Protein AF-A0A6P7GRC8-F1 (afdb_monomer_lite)

Secondary structure (DSSP, 8-state):
-HHHHHHHHHHHHHHHHHHHHHHHHHHHHHHHHHHHHHHHHHHHHHHHHHHHHHHHHHHHHHHHHHHHHHHHHHHHHHHHHHHHHHHHHHHHHHHHHHHHHHHHHHHHHHHHHHHHHHHHHHHHHHHHHHHHHHHHHHHHHHHHHHHHHHHHHHHHHHHHHHHHHHHHHHHHHHHHHHHHHHHHHHHHHHHHHHHHHHHHHHHHHHHHHHHHHHHHHHHHHHHHHHHHHHHHHHHHHHHHHHHHHHHHHH--S-----------------------------------------------------------------------------------------------------------------------HHHHHHHHHHHHHHHHTTS-------TT----TT--SS---S-HHHHHHHHHHHHHHHHHHHHHHHHHHHHHHHHHHHHHHHHHHHH-TTS-HHHHHHHHHHHHHHHHHHHHHHHHHHHHHHHHHHHHHHHHHHHHHHHHHHHHTTS----------------------------PPPP-

Foldseek 3Di:
DVVVVVVVVVVVVVVVVVVVVVVVVVVVVVVVVVVVVVVVVVVVVVVVVVVVVVVVVVVVVVVVVVVVVVVVVVVVVVVVVVVVVVVVVVVVVVVVVVVVVVVVVVVVVVVVVVVVVVVVVVVVVVVVVVVVVVVVVVVVVVVVVVVVVVVVVVVVVVVVVVVVVVVVVVVVVVVVVVVVVVVVVVVVVVVVVVVVVVVVVVVVVVVVVVVVVVVVVVVVVVVVVVVVVVVVVVVVVVVVVVVVVVVVVVPPDDDDDDDDYDDDDDDDDDDDDDDDDDDDDDDDDDDDDDDDDDDDDDDDDDDDDDDDDDDDDDDDDDDDDDDDDYDDDDDDDDDDDDDDDDDDDDDDDDDDDDDDDDDDDDDDDDPDDDDDPVRVVVVVVVVVVVVVVVDPPPPDPPPDPVDDPPPPDDPDLDDVVLVVLVVVLVVLVVVLVVLVVVLVVLVVVLVVLVVVLVVCVVDDPPDDPVVSVVSVVVSVVSVVVSVVSVVVSVVSVVVSVVSVVVSVVVVVVSVVCVVVVPPDDDDDDDDDDDDDDDDDDDDDDDDDDDDDDDDD

Structure (mmCIF, N/CA/C/O backbone):
data_AF-A0A6P7GRC8-F1
#
_entry.id   AF-A0A6P7GRC8-F1
#
loop_
_atom_site.group_PDB
_atom_site.id
_atom_site.type_symbol
_atom_site.label_atom_id
_atom_site.label_alt_id
_atom_site.label_comp_id
_atom_site.label_asym_id
_atom_site.label_entity_id
_atom_site.label_seq_id
_atom_site.pdbx_PDB_ins_code
_atom_site.Cartn_x
_atom_site.Cartn_y
_atom_site.Cartn_z
_atom_site.occupancy
_atom_site.B_iso_or_equiv
_atom_site.auth_seq_id
_atom_site.auth_comp_id
_atom_site.auth_asym_id
_atom_site.auth_atom_id
_atom_site.pdbx_PDB_model_num
ATOM 1 N N . SER A 1 1 ? -66.836 -40.315 161.636 1.00 48.41 1 SER A N 1
ATOM 2 C CA . SER A 1 1 ? -66.917 -40.503 160.172 1.00 48.41 1 SER A CA 1
ATOM 3 C C . SER A 1 1 ? -67.029 -39.208 159.369 1.00 48.41 1 SER A C 1
ATOM 5 O O . SER A 1 1 ? -66.386 -39.112 158.330 1.00 48.41 1 SER A O 1
ATOM 7 N N . GLU A 1 2 ? -67.813 -38.206 159.789 1.00 52.62 2 GLU A N 1
ATOM 8 C CA . GLU A 1 2 ? -68.312 -37.154 158.873 1.00 52.62 2 GLU A CA 1
ATOM 9 C C . GLU A 1 2 ? -67.260 -36.292 158.153 1.00 52.62 2 GLU A C 1
ATOM 11 O O . GLU A 1 2 ? -67.477 -35.935 156.996 1.00 52.62 2 GLU A O 1
ATOM 16 N N . LYS A 1 3 ? -66.087 -36.029 158.755 1.00 53.03 3 LYS A N 1
ATOM 17 C CA . LYS A 1 3 ? -65.001 -35.243 158.117 1.00 53.03 3 LYS A CA 1
ATOM 18 C C . LYS A 1 3 ? -64.446 -35.843 156.808 1.00 53.03 3 LYS A C 1
ATOM 20 O O . LYS A 1 3 ? -63.654 -35.185 156.133 1.00 53.03 3 LYS A O 1
ATOM 25 N N . ILE A 1 4 ? -64.846 -37.063 156.439 1.00 53.88 4 ILE A N 1
ATOM 26 C CA . ILE A 1 4 ? -64.531 -37.696 155.148 1.00 53.88 4 ILE A CA 1
ATOM 27 C C . ILE A 1 4 ? -65.629 -37.405 154.106 1.00 53.88 4 ILE A C 1
ATOM 29 O O . ILE A 1 4 ? -65.315 -37.040 152.973 1.00 53.88 4 ILE A O 1
ATOM 33 N N . ALA A 1 5 ? -66.908 -37.484 154.488 1.00 56.84 5 ALA A N 1
ATOM 34 C CA . ALA A 1 5 ? -68.042 -37.281 153.582 1.00 56.84 5 ALA A CA 1
ATOM 35 C C . ALA A 1 5 ? -68.128 -35.834 153.060 1.00 56.84 5 ALA A C 1
ATOM 37 O O . ALA A 1 5 ? -68.304 -35.608 151.863 1.00 56.84 5 ALA A O 1
ATOM 38 N N . GLU A 1 6 ? -67.919 -34.841 153.929 1.00 56.91 6 GLU A N 1
ATOM 39 C CA . GLU A 1 6 ? -67.960 -33.429 153.520 1.00 56.91 6 GLU A CA 1
ATOM 40 C C . GLU A 1 6 ? -66.799 -33.060 152.572 1.00 56.91 6 GLU A C 1
ATOM 42 O O . GLU A 1 6 ? -66.965 -32.261 151.648 1.00 56.91 6 GLU A O 1
ATOM 47 N N . LYS A 1 7 ? -65.630 -33.699 152.746 1.00 58.34 7 LYS A N 1
ATOM 48 C CA . LYS A 1 7 ? -64.509 -33.604 151.797 1.00 58.34 7 LYS A CA 1
ATOM 49 C C . LYS A 1 7 ? -64.851 -34.231 150.447 1.00 58.34 7 LYS A C 1
ATOM 51 O O . LYS A 1 7 ? -64.492 -33.654 149.427 1.00 58.34 7 LYS A O 1
ATOM 56 N N . SER A 1 8 ? -65.545 -35.371 150.434 1.00 58.16 8 SER A N 1
ATOM 57 C CA . SER A 1 8 ? -65.979 -36.033 149.198 1.00 58.16 8 SER A CA 1
ATOM 58 C C . SER A 1 8 ? -66.924 -35.137 148.389 1.00 58.16 8 SER A C 1
ATOM 60 O O . SER A 1 8 ? -66.623 -34.848 147.234 1.00 58.16 8 SER A O 1
ATOM 62 N N . LYS A 1 9 ? -67.961 -34.559 149.011 1.00 62.25 9 LYS A N 1
ATOM 63 C CA . LYS A 1 9 ? -68.900 -33.652 148.321 1.00 62.25 9 LYS A CA 1
ATOM 64 C C . LYS A 1 9 ? -68.226 -32.375 147.788 1.00 62.25 9 LYS A C 1
ATOM 66 O O . LYS A 1 9 ? -68.511 -31.934 146.678 1.00 62.25 9 LYS A O 1
ATOM 71 N N . LYS A 1 10 ? -67.272 -31.804 148.539 1.00 64.94 10 LYS A N 1
ATOM 72 C CA . LYS A 1 10 ? -66.464 -30.646 148.096 1.00 64.94 10 LYS A CA 1
ATOM 73 C C . LYS A 1 10 ? -65.427 -30.991 147.016 1.00 64.94 10 LYS A C 1
ATOM 75 O O . LYS A 1 10 ? -65.000 -30.095 146.289 1.00 64.94 10 LYS A O 1
ATOM 80 N N . LEU A 1 11 ? -65.018 -32.255 146.888 1.00 62.19 11 LEU A N 1
ATOM 81 C CA . LEU A 1 11 ? -64.227 -32.742 145.751 1.00 62.19 11 LEU A CA 1
ATOM 82 C C . LEU A 1 11 ? -65.107 -32.954 144.516 1.00 62.19 11 LEU A C 1
ATOM 84 O O . LEU A 1 11 ? -64.710 -32.554 143.429 1.00 62.19 11 LEU A O 1
ATOM 88 N N . GLU A 1 12 ? -66.302 -33.513 144.691 1.00 67.81 12 GLU A N 1
ATOM 89 C CA . GLU A 1 12 ? -67.274 -33.790 143.630 1.00 67.81 12 GLU A CA 1
ATOM 90 C C . GLU A 1 12 ? -67.777 -32.507 142.950 1.00 67.81 12 GLU A C 1
ATOM 92 O O . GLU A 1 12 ? -67.692 -32.385 141.731 1.00 67.81 12 GLU A O 1
ATOM 97 N N . GLU A 1 13 ? -68.169 -31.481 143.713 1.00 72.12 13 GLU A N 1
ATOM 98 C CA . GLU A 1 13 ? -68.559 -30.175 143.152 1.00 72.12 13 GLU A CA 1
ATOM 99 C C . GLU A 1 13 ? -67.389 -29.489 142.412 1.00 72.12 13 GLU A C 1
ATOM 101 O O . GLU A 1 13 ? -67.568 -28.836 141.380 1.00 72.12 13 GLU A O 1
ATOM 106 N N . LYS A 1 14 ? -66.159 -29.669 142.912 1.00 72.56 14 LYS A N 1
ATOM 107 C CA . LYS A 1 14 ? -64.931 -29.127 142.308 1.00 72.56 14 LYS A CA 1
ATOM 108 C C . LYS A 1 14 ? -64.484 -29.923 141.074 1.00 72.56 14 LYS A C 1
ATOM 110 O O . LYS A 1 14 ? -63.848 -29.351 140.191 1.00 72.56 14 LYS A O 1
ATOM 115 N N . ALA A 1 15 ? -64.844 -31.203 140.987 1.00 73.12 15 ALA A N 1
ATOM 116 C CA . ALA A 1 15 ? -64.711 -32.024 139.790 1.00 73.12 15 ALA A CA 1
ATOM 117 C C . ALA A 1 15 ? -65.767 -31.636 138.745 1.00 73.12 15 ALA A C 1
ATOM 119 O O . ALA A 1 15 ? -65.401 -31.389 137.603 1.00 73.12 15 ALA A O 1
ATOM 120 N N . GLY A 1 16 ? -67.034 -31.465 139.138 1.00 74.50 16 GLY A N 1
ATOM 121 C CA . GLY A 1 16 ? -68.108 -30.994 138.257 1.00 74.50 16 GLY A CA 1
ATOM 122 C C . GLY A 1 16 ? -67.793 -29.638 137.624 1.00 74.50 16 GLY A C 1
ATOM 123 O O . GLY A 1 16 ? -67.841 -29.503 136.406 1.00 74.50 16 GLY A O 1
ATOM 124 N N . LYS A 1 17 ? -67.341 -28.657 138.418 1.00 78.12 17 LYS A N 1
ATOM 125 C CA . LYS A 1 17 ? -66.894 -27.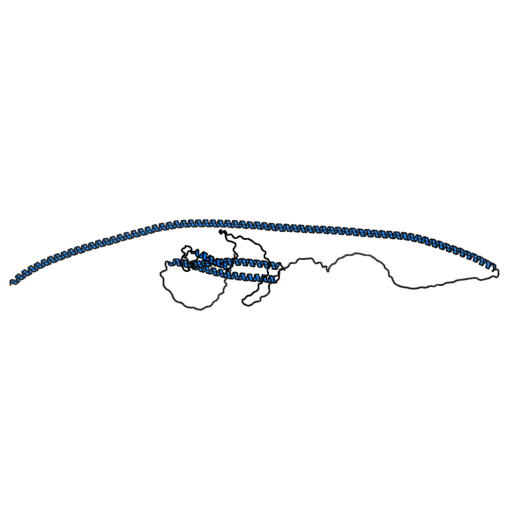354 137.889 1.00 78.12 17 LYS A CA 1
ATOM 126 C C . LYS A 1 17 ? -65.681 -27.470 136.960 1.00 78.12 17 LYS A C 1
ATOM 128 O O . LYS A 1 17 ? -65.630 -26.757 135.967 1.00 78.12 17 LYS A O 1
ATOM 133 N N . LYS A 1 18 ? -64.745 -28.395 137.216 1.00 79.31 18 LYS A N 1
ATOM 134 C CA . LYS A 1 18 ? -63.658 -28.709 136.269 1.00 79.31 18 LYS A CA 1
ATOM 135 C C . LYS A 1 18 ? -64.158 -29.362 134.977 1.00 79.31 18 LYS A C 1
ATOM 137 O O . LYS A 1 18 ? -63.606 -29.071 133.928 1.00 79.31 18 LYS A O 1
ATOM 142 N N . VAL A 1 19 ? -65.166 -30.231 135.037 1.00 78.38 19 VAL A N 1
ATOM 143 C CA . VAL A 1 19 ? -65.763 -30.867 133.851 1.00 78.38 19 VAL A CA 1
ATOM 144 C C . VAL A 1 19 ? -66.503 -29.837 132.998 1.00 78.38 19 VAL A C 1
ATOM 146 O O . VAL A 1 19 ? -66.360 -29.863 131.781 1.00 78.38 19 VAL A O 1
ATOM 149 N N . GLU A 1 20 ? -67.232 -28.900 133.606 1.00 80.31 20 GLU A N 1
ATOM 150 C CA . GLU A 1 20 ? -67.908 -27.831 132.860 1.00 80.31 20 GLU A CA 1
ATOM 151 C C . GLU A 1 20 ? -66.922 -26.813 132.274 1.00 80.31 20 GLU A C 1
ATOM 153 O O . GLU A 1 20 ? -67.072 -26.434 131.115 1.00 80.31 20 GLU A O 1
ATOM 158 N N . GLN A 1 21 ? -65.858 -26.468 133.013 1.00 82.88 21 GLN A N 1
ATOM 159 C CA . GLN A 1 21 ? -64.725 -25.699 132.488 1.00 82.88 21 GLN A CA 1
ATOM 160 C C . GLN A 1 21 ? -64.117 -26.403 131.264 1.00 82.88 21 GLN A C 1
ATOM 162 O O . GLN A 1 21 ? -64.089 -25.823 130.188 1.00 82.88 21 GLN A O 1
ATOM 167 N N . LEU A 1 22 ? -63.754 -27.689 131.384 1.00 82.44 22 LEU A N 1
ATOM 168 C CA . LEU A 1 22 ? -63.188 -28.477 130.283 1.00 82.44 22 LEU A CA 1
ATOM 169 C C . LEU A 1 22 ? -64.134 -28.592 129.079 1.00 82.44 22 LEU A C 1
ATOM 171 O O . LEU A 1 22 ? -63.670 -28.533 127.947 1.00 82.44 22 LEU A O 1
ATOM 175 N N . LYS A 1 23 ? -65.452 -28.733 129.281 1.00 83.75 23 LYS A N 1
ATOM 176 C CA . LYS A 1 23 ? -66.432 -28.701 128.178 1.00 83.75 23 LYS A CA 1
ATOM 177 C C . LYS A 1 23 ? -66.413 -27.360 127.447 1.00 83.75 23 LYS A C 1
ATOM 179 O O . LYS A 1 23 ? -66.474 -27.360 126.220 1.00 83.75 23 LYS A O 1
ATOM 184 N N . GLN A 1 24 ? -66.357 -26.243 128.177 1.00 85.69 24 GLN A N 1
ATOM 185 C CA . GLN A 1 24 ? -66.298 -24.916 127.566 1.00 85.69 24 GLN A CA 1
ATOM 186 C C . GLN A 1 24 ? -64.954 -24.688 126.868 1.00 85.69 24 GLN A C 1
ATOM 188 O O . GLN A 1 24 ? -64.956 -24.253 125.721 1.00 85.69 24 GLN A O 1
ATOM 193 N N . ASP A 1 25 ? -63.837 -25.060 127.496 1.00 85.56 25 ASP A N 1
ATOM 194 C CA . ASP A 1 25 ? -62.499 -24.980 126.905 1.00 85.56 25 ASP A CA 1
ATOM 195 C C . ASP A 1 25 ? -62.450 -25.782 125.585 1.00 85.56 25 ASP A C 1
ATOM 197 O O . ASP A 1 25 ? -62.056 -25.240 124.555 1.00 85.56 25 ASP A O 1
ATOM 201 N N . ILE A 1 26 ? -62.965 -27.023 125.571 1.00 85.69 26 ILE A N 1
ATOM 202 C CA . ILE A 1 26 ? -63.084 -27.881 124.372 1.00 85.69 26 ILE A CA 1
ATOM 203 C C . ILE A 1 26 ? -64.030 -27.280 123.318 1.00 85.69 26 ILE A C 1
ATOM 205 O O . ILE A 1 26 ? -63.781 -27.409 122.119 1.00 85.69 26 ILE A O 1
ATOM 209 N N . TRP A 1 27 ? -65.136 -26.647 123.722 1.00 89.69 27 TRP A N 1
ATOM 210 C CA . TRP A 1 27 ? -66.073 -26.013 122.787 1.00 89.69 27 TRP A CA 1
ATOM 211 C C . TRP A 1 27 ? -65.469 -24.763 122.144 1.00 89.69 27 TRP A C 1
ATOM 213 O O . TRP A 1 27 ? -65.593 -24.564 120.936 1.00 89.69 27 TRP A O 1
ATOM 223 N N . GLU A 1 28 ? -64.776 -23.941 122.930 1.00 87.62 28 GLU A N 1
ATOM 224 C CA . GLU A 1 28 ? -64.053 -22.778 122.436 1.00 87.62 28 GLU A CA 1
ATOM 225 C C . GLU A 1 28 ? -62.863 -23.172 121.560 1.00 87.62 28 GLU A C 1
ATOM 227 O O . GLU A 1 28 ? -62.645 -22.534 120.534 1.00 87.62 28 GLU A O 1
ATOM 232 N N . GLU A 1 29 ? -62.108 -24.208 121.930 1.00 87.62 29 GLU A N 1
ATOM 233 C CA . GLU A 1 29 ? -61.021 -24.770 121.125 1.00 87.62 29 GLU A CA 1
ATOM 234 C C . GLU A 1 29 ? -61.554 -25.265 119.777 1.00 87.62 29 GLU A C 1
ATOM 236 O O . GLU A 1 29 ? -61.085 -24.804 118.737 1.00 87.62 29 GLU A O 1
ATOM 241 N N . LYS A 1 30 ? -62.626 -26.070 119.768 1.00 89.44 30 LYS A N 1
ATOM 242 C CA . LYS A 1 30 ? -63.280 -26.506 118.524 1.00 89.44 30 LYS A CA 1
ATOM 243 C C . LYS A 1 30 ? -63.845 -25.354 117.699 1.00 89.44 30 LYS A C 1
ATOM 245 O O . LYS A 1 30 ? -63.760 -25.403 116.478 1.00 89.44 30 LYS A O 1
ATOM 250 N N . ASN A 1 31 ? -64.393 -24.303 118.309 1.00 89.56 31 ASN A N 1
ATOM 251 C CA . ASN A 1 31 ? -64.848 -23.132 117.551 1.00 89.56 31 ASN A CA 1
ATOM 252 C C . ASN A 1 31 ? -63.681 -22.314 116.980 1.00 89.56 31 ASN A C 1
ATOM 254 O O . ASN A 1 31 ? -63.772 -21.857 115.843 1.00 89.56 31 ASN A O 1
ATOM 258 N N . LYS A 1 32 ? -62.574 -22.163 117.719 1.00 91.25 32 LYS A N 1
ATOM 259 C CA . LYS A 1 32 ? -61.330 -21.547 117.221 1.00 91.25 32 LYS A CA 1
ATOM 260 C C . LYS A 1 32 ? -60.758 -22.369 116.060 1.00 91.25 32 LYS A C 1
ATOM 262 O O . LYS A 1 32 ? -60.370 -21.795 115.048 1.00 91.25 32 LYS A O 1
ATOM 267 N N . GLU A 1 33 ? -60.796 -23.696 116.156 1.00 89.88 33 GLU A N 1
ATOM 268 C CA . GLU A 1 33 ? -60.361 -24.624 115.109 1.00 89.88 33 GLU A CA 1
ATOM 269 C C . GLU A 1 33 ? -61.279 -24.580 113.869 1.00 89.88 33 GLU A C 1
ATOM 271 O O . GLU A 1 33 ? -60.788 -24.457 112.752 1.00 89.88 33 GLU A O 1
ATOM 276 N N . ILE A 1 34 ? -62.607 -24.555 114.037 1.00 88.94 34 ILE A N 1
ATOM 277 C CA . ILE A 1 34 ? -63.583 -24.382 112.941 1.00 88.94 34 ILE A CA 1
ATOM 278 C C . ILE A 1 34 ? -63.430 -23.015 112.257 1.00 88.94 34 ILE A C 1
ATOM 280 O O . ILE A 1 34 ? -63.512 -22.930 111.030 1.00 88.94 34 ILE A O 1
ATOM 284 N N . LEU A 1 35 ? -63.209 -21.937 113.016 1.00 91.31 35 LEU A N 1
ATOM 285 C CA . LEU A 1 35 ? -62.936 -20.608 112.457 1.00 91.31 35 LEU A CA 1
ATOM 286 C C . LEU A 1 35 ? -61.610 -20.589 111.691 1.00 91.31 35 LEU A C 1
ATOM 288 O O . LEU A 1 35 ? -61.551 -20.016 110.603 1.00 91.31 35 LEU A O 1
ATOM 292 N N . LYS A 1 36 ? -60.581 -21.269 112.208 1.00 92.81 36 LYS A N 1
ATOM 293 C CA . LYS A 1 36 ? -59.309 -21.446 111.508 1.00 92.81 36 LYS A CA 1
ATOM 294 C C . LYS A 1 36 ? -59.499 -22.230 110.207 1.00 92.81 36 LYS A C 1
ATOM 296 O O . LYS A 1 36 ? -59.126 -21.717 109.163 1.00 92.81 36 LYS A O 1
ATOM 301 N N . PHE A 1 37 ? -60.171 -23.384 110.222 1.00 92.31 37 PHE A N 1
ATOM 302 C CA . PHE A 1 37 ? -60.472 -24.146 109.003 1.00 92.31 37 PHE A CA 1
ATOM 303 C C . PHE A 1 37 ? -61.266 -23.332 107.971 1.00 92.31 37 PHE A C 1
ATOM 305 O O . PHE A 1 37 ? -61.002 -23.452 106.779 1.00 92.31 37 PHE A O 1
ATOM 312 N N . LYS A 1 38 ? -62.202 -22.471 108.398 1.00 91.62 38 LYS A N 1
ATOM 313 C CA . LYS A 1 38 ? -62.901 -21.546 107.487 1.00 91.62 38 LYS A CA 1
ATOM 314 C C . LYS A 1 38 ? -61.957 -20.505 106.879 1.00 91.62 38 LYS A C 1
ATOM 316 O O . LYS A 1 38 ? -62.017 -20.291 105.675 1.00 91.62 38 LYS A O 1
ATOM 321 N N . SER A 1 39 ? -61.075 -19.905 107.679 1.00 93.06 39 SER A N 1
ATOM 322 C CA . SER A 1 39 ? -60.056 -18.954 107.209 1.00 93.06 39 SER A CA 1
ATOM 323 C C . SER A 1 39 ? -59.042 -19.611 106.262 1.00 93.06 39 SER A C 1
ATOM 325 O O . SER A 1 39 ? -58.698 -19.045 105.225 1.00 93.06 39 SER A O 1
ATOM 327 N N . ASP A 1 40 ? -58.580 -20.816 106.585 1.00 93.06 40 ASP A N 1
ATOM 328 C CA . ASP A 1 40 ? -57.625 -21.584 105.783 1.00 93.06 40 ASP A CA 1
ATOM 329 C C . ASP A 1 40 ? -58.271 -22.026 104.449 1.00 93.06 40 ASP A C 1
ATOM 331 O O . ASP A 1 40 ? -57.647 -21.937 103.392 1.00 93.06 40 ASP A O 1
ATOM 335 N N . LEU A 1 41 ? -59.561 -22.394 104.458 1.00 92.88 41 LEU A N 1
ATOM 336 C CA . LEU A 1 41 ? -60.338 -22.689 103.247 1.00 92.88 41 LEU A CA 1
ATOM 337 C C . LEU A 1 41 ? -60.596 -21.436 102.391 1.00 92.88 41 LEU A C 1
ATOM 339 O O . LEU A 1 41 ? -60.414 -21.477 101.176 1.00 92.88 41 LEU A O 1
ATOM 343 N N . GLU A 1 42 ? -60.989 -20.313 102.998 1.00 92.88 42 GLU A N 1
ATOM 344 C CA . GLU A 1 42 ? -61.245 -19.055 102.282 1.00 92.88 42 GLU A CA 1
ATOM 345 C C . GLU A 1 42 ? -59.957 -18.480 101.674 1.00 92.88 42 GLU A C 1
ATOM 347 O O . GLU A 1 42 ? -59.953 -18.028 100.528 1.00 92.88 42 GLU A O 1
ATOM 352 N N . THR A 1 43 ? -58.834 -18.551 102.396 1.00 92.69 43 THR A N 1
ATOM 353 C CA . THR A 1 43 ? -57.524 -18.154 101.858 1.00 92.69 43 THR A CA 1
ATOM 354 C C . THR A 1 43 ? -57.034 -19.103 100.766 1.00 92.69 43 THR A C 1
ATOM 356 O O . THR A 1 43 ? -56.512 -18.613 99.766 1.00 92.69 43 THR A O 1
ATOM 359 N N . SER A 1 44 ? -57.273 -20.415 100.878 1.00 94.00 44 SER A N 1
ATOM 360 C CA . SER A 1 44 ? -57.000 -21.386 99.808 1.00 94.00 44 SER A CA 1
ATOM 361 C C . SER A 1 44 ? -57.835 -21.108 98.550 1.00 94.00 44 SER A C 1
ATOM 363 O O . SER A 1 44 ? -57.270 -20.946 97.469 1.00 94.00 44 SER A O 1
ATOM 365 N N . HIS A 1 45 ? -59.155 -20.921 98.676 1.00 92.69 45 HIS A N 1
ATOM 366 C CA . HIS A 1 45 ? -60.023 -20.522 97.559 1.00 92.69 45 HIS A CA 1
ATOM 367 C C . HIS A 1 45 ? -59.555 -19.206 96.915 1.00 92.69 45 HIS A C 1
ATOM 369 O O . HIS A 1 45 ? -59.512 -19.085 95.692 1.00 92.69 45 HIS A O 1
ATOM 375 N N . LYS A 1 46 ? -59.150 -18.221 97.725 1.00 94.75 46 LYS A N 1
ATOM 376 C CA . LYS A 1 46 ? -58.640 -16.924 97.253 1.00 94.75 46 LYS A CA 1
ATOM 377 C C . LYS A 1 46 ? -57.269 -17.019 96.572 1.00 94.75 46 LYS A C 1
ATOM 379 O O . LYS A 1 46 ? -56.956 -16.164 95.746 1.00 94.75 46 LYS A O 1
ATOM 384 N N . GLN A 1 47 ? -56.457 -18.024 96.898 1.00 94.00 47 GLN A N 1
ATOM 385 C CA . GLN A 1 47 ? -55.218 -18.338 96.180 1.00 94.00 47 GLN A CA 1
ATOM 386 C C . GLN A 1 47 ? -55.508 -19.045 94.851 1.00 94.00 47 GLN A C 1
ATOM 388 O O . GLN A 1 47 ? -54.923 -18.671 93.839 1.00 94.00 47 GLN A O 1
ATOM 393 N N . GLU A 1 48 ? -56.446 -19.993 94.817 1.00 93.62 48 GLU A N 1
ATOM 394 C CA . GLU A 1 48 ? -56.772 -20.730 93.590 1.00 93.62 48 GLU A CA 1
ATOM 395 C C . GLU A 1 48 ? -57.490 -19.851 92.555 1.00 93.62 48 GLU A C 1
ATOM 397 O O . GLU A 1 48 ? -57.126 -19.854 91.383 1.00 93.62 48 GLU A O 1
ATOM 402 N N . VAL A 1 49 ? -58.428 -18.995 92.981 1.00 93.00 49 VAL A N 1
ATOM 403 C CA . VAL A 1 49 ? -59.055 -17.991 92.096 1.00 93.00 49 VAL A CA 1
ATOM 404 C C . VAL A 1 49 ? -58.018 -17.009 91.536 1.00 93.00 49 VAL A C 1
ATOM 406 O O . VAL A 1 49 ? -58.133 -16.597 90.384 1.00 93.00 49 VAL A O 1
ATOM 409 N N . LYS A 1 50 ? -56.981 -16.661 92.313 1.00 95.25 50 LYS A N 1
ATOM 410 C CA . LYS A 1 50 ? -55.849 -15.873 91.805 1.00 95.25 50 LYS A CA 1
ATOM 411 C C . LYS A 1 50 ? -55.045 -16.643 90.764 1.00 95.25 50 LYS A C 1
ATOM 413 O O . LYS A 1 50 ? -54.857 -16.103 89.684 1.00 95.25 50 LYS A O 1
ATOM 418 N N . ARG A 1 51 ? -54.635 -17.887 91.052 1.00 95.56 51 ARG A N 1
ATOM 419 C CA . ARG A 1 51 ? -53.930 -18.762 90.095 1.00 95.56 51 ARG A CA 1
ATOM 420 C C . ARG A 1 51 ? -54.682 -18.832 88.769 1.00 95.56 51 ARG A C 1
ATOM 422 O O . ARG A 1 51 ? -54.095 -18.529 87.744 1.00 95.56 51 ARG A O 1
ATOM 429 N N . ILE A 1 52 ? -55.976 -19.153 88.798 1.00 94.62 52 ILE A N 1
ATOM 430 C CA . ILE A 1 52 ? -56.805 -19.275 87.589 1.00 94.62 52 ILE A CA 1
ATOM 431 C C . ILE A 1 52 ? -56.818 -17.964 86.787 1.00 94.62 52 ILE A C 1
ATOM 433 O O . ILE A 1 52 ? -56.744 -17.999 85.562 1.00 94.62 52 ILE A O 1
ATOM 437 N N . LEU A 1 53 ? -56.883 -16.810 87.459 1.00 94.25 53 LEU A N 1
ATOM 438 C CA . LEU A 1 53 ? -56.877 -15.495 86.811 1.00 94.25 53 LEU A CA 1
ATOM 439 C C . LEU A 1 53 ? -55.490 -15.119 86.255 1.00 94.25 53 LEU A C 1
ATOM 441 O O . LEU A 1 53 ? -55.412 -14.538 85.175 1.00 94.25 53 LEU A O 1
ATOM 445 N N . GLU A 1 54 ? -54.407 -15.487 86.944 1.00 94.50 54 GLU A N 1
ATOM 446 C CA . GLU A 1 54 ? -53.025 -15.355 86.463 1.00 94.50 54 GLU A CA 1
ATOM 447 C C . GLU A 1 54 ? -52.785 -16.255 85.231 1.00 94.50 54 GLU A C 1
ATOM 449 O O . GLU A 1 54 ? -52.316 -15.776 84.201 1.00 94.50 54 GLU A O 1
ATOM 454 N N . ASP A 1 55 ? -53.176 -17.532 85.300 1.00 94.62 55 ASP A N 1
ATOM 455 C CA . ASP A 1 55 ? -53.032 -18.526 84.228 1.00 94.62 55 ASP A CA 1
ATOM 456 C C . ASP A 1 55 ? -53.849 -18.144 82.986 1.00 94.62 55 ASP A C 1
ATOM 458 O O . ASP A 1 55 ? -53.382 -18.276 81.857 1.00 94.62 55 ASP A O 1
ATOM 462 N N . GLU A 1 56 ? -55.086 -17.675 83.166 1.00 94.31 56 GLU A N 1
ATOM 463 C CA . GLU A 1 56 ? -55.940 -17.221 82.064 1.00 94.31 56 GLU A CA 1
ATOM 464 C C . GLU A 1 56 ? -55.416 -15.929 81.428 1.00 94.31 56 GLU A C 1
ATOM 466 O O . GLU A 1 56 ? -55.404 -15.811 80.202 1.00 94.31 56 GLU A O 1
ATOM 471 N N . LYS A 1 57 ? -54.881 -15.002 82.232 1.00 95.62 57 LYS A N 1
ATOM 472 C CA . LYS A 1 57 ? -54.182 -13.827 81.710 1.00 95.62 57 LYS A CA 1
ATOM 473 C C . LYS A 1 57 ? -52.944 -14.227 80.900 1.00 95.62 57 LYS A C 1
ATOM 475 O O . LYS A 1 57 ? -52.761 -13.704 79.808 1.00 95.62 57 LYS A O 1
ATOM 480 N N . ILE A 1 58 ? -52.133 -15.175 81.379 1.00 95.62 58 ILE A N 1
ATOM 481 C CA . ILE A 1 58 ? -50.946 -15.662 80.655 1.00 95.62 58 ILE A CA 1
ATOM 482 C C . ILE A 1 58 ? -51.334 -16.261 79.294 1.00 95.62 58 ILE A C 1
ATOM 484 O O . ILE A 1 58 ? -50.663 -15.973 78.305 1.00 95.62 58 ILE A O 1
ATOM 488 N N . LYS A 1 59 ? -52.433 -17.026 79.204 1.00 95.81 59 LYS A N 1
ATOM 489 C CA . LYS A 1 59 ? -52.954 -17.522 77.913 1.00 95.81 59 LYS A CA 1
ATOM 490 C C . LYS A 1 59 ? -53.375 -16.382 76.983 1.00 95.81 59 LYS A C 1
ATOM 492 O O . LYS A 1 59 ? -53.068 -16.423 75.796 1.00 95.81 59 LYS A O 1
ATOM 497 N N . GLN A 1 60 ? -54.065 -15.365 77.500 1.00 93.50 60 GLN A N 1
ATOM 498 C CA . GLN A 1 60 ? -54.501 -14.217 76.695 1.00 93.50 60 GLN A CA 1
ATOM 499 C C . GLN A 1 60 ? -53.302 -13.387 76.211 1.00 93.50 60 GLN A C 1
ATOM 501 O O . GLN A 1 60 ? -53.223 -13.072 75.025 1.00 93.50 60 GLN A O 1
ATOM 506 N N . ASP A 1 61 ? -52.318 -13.130 77.078 1.00 94.50 61 ASP A N 1
ATOM 507 C CA . ASP A 1 61 ? -51.053 -12.478 76.720 1.00 94.50 61 ASP A CA 1
ATOM 508 C C . ASP A 1 61 ? -50.263 -13.301 75.672 1.00 94.50 61 ASP A C 1
ATOM 510 O O . ASP A 1 61 ? -49.624 -12.715 74.797 1.00 94.50 61 ASP A O 1
ATOM 514 N N . GLN A 1 62 ? -50.326 -14.641 75.711 1.00 95.19 62 GLN A N 1
ATOM 515 C CA . GLN A 1 62 ? -49.740 -15.531 74.694 1.00 95.19 62 GLN A CA 1
ATOM 516 C C . GLN A 1 62 ? -50.465 -15.436 73.343 1.00 95.19 62 GLN A C 1
ATOM 518 O O . GLN A 1 62 ? -49.810 -15.202 72.331 1.00 95.19 62 GLN A O 1
ATOM 523 N N . VAL A 1 63 ? -51.799 -15.544 73.315 1.00 95.75 63 VAL A N 1
ATOM 524 C CA . VAL A 1 63 ? -52.595 -15.427 72.075 1.00 95.75 63 VAL A CA 1
ATOM 525 C C . VAL A 1 63 ? -52.383 -14.062 71.411 1.00 95.75 63 VAL A C 1
ATOM 527 O O . VAL A 1 63 ? -52.158 -13.991 70.204 1.00 95.75 63 VAL A O 1
ATOM 530 N N . ILE A 1 64 ? -52.356 -12.980 72.197 1.00 95.38 64 ILE A N 1
ATOM 531 C CA . ILE A 1 64 ? -52.063 -11.628 71.698 1.00 95.38 64 ILE A CA 1
ATOM 532 C C . ILE A 1 64 ? -50.636 -11.548 71.128 1.00 95.38 64 ILE A C 1
ATOM 534 O O . ILE A 1 64 ? -50.426 -10.923 70.089 1.00 95.38 64 ILE A O 1
ATOM 538 N N . GLN A 1 65 ? -49.644 -12.188 71.759 1.00 95.00 65 GLN A N 1
ATOM 539 C CA . GLN A 1 65 ? -48.278 -12.240 71.225 1.00 95.00 65 GLN A CA 1
ATOM 540 C C . GLN A 1 65 ? -48.183 -13.034 69.915 1.00 95.00 65 GLN A C 1
ATOM 542 O O . GLN A 1 65 ? -47.465 -12.603 69.011 1.00 95.00 65 GLN A O 1
ATOM 547 N N . GLU A 1 66 ? -48.904 -14.149 69.782 1.00 95.31 66 GLU A N 1
ATOM 548 C CA . GLU A 1 66 ? -48.948 -14.942 68.549 1.00 95.31 66 GLU A CA 1
ATOM 549 C C . GLU A 1 66 ? -49.633 -14.185 67.403 1.00 95.31 66 GLU A C 1
ATOM 551 O O . GLU A 1 66 ? -49.093 -14.139 66.296 1.00 95.31 66 GLU A O 1
ATOM 556 N N . GLU A 1 67 ? -50.756 -13.510 67.660 1.00 95.56 67 GLU A N 1
ATOM 557 C CA . GLU A 1 67 ? -51.455 -12.705 66.652 1.00 95.56 67 GLU A CA 1
ATOM 558 C C . GLU A 1 67 ? -50.632 -11.474 66.229 1.00 95.56 67 GLU A C 1
ATOM 560 O O . GLU A 1 67 ? -50.445 -11.228 65.035 1.00 95.56 67 GLU A O 1
ATOM 565 N N . VAL A 1 68 ? -50.023 -10.754 67.181 1.00 94.88 68 VAL A N 1
ATOM 566 C CA . VAL A 1 68 ? -49.099 -9.640 66.888 1.00 94.88 68 VAL A CA 1
ATOM 567 C C . VAL A 1 68 ? -47.851 -10.117 66.138 1.00 94.88 68 VAL A C 1
ATOM 569 O O . VAL A 1 68 ? -47.320 -9.377 65.306 1.00 94.88 68 VAL A O 1
ATOM 572 N N . LYS A 1 69 ? -47.360 -11.334 66.402 1.00 95.94 69 LYS A N 1
ATOM 573 C CA . LYS A 1 69 ? -46.259 -11.936 65.640 1.00 95.94 69 LYS A CA 1
ATOM 574 C C . LYS A 1 69 ? -46.696 -12.252 64.208 1.00 95.94 69 LYS A C 1
ATOM 576 O O . LYS A 1 69 ? -46.009 -11.838 63.278 1.00 95.94 69 LYS A O 1
ATOM 581 N N . LYS A 1 70 ? -47.850 -12.900 64.026 1.00 96.62 70 LYS A N 1
ATOM 582 C CA . LYS A 1 70 ? -48.406 -13.242 62.709 1.00 96.62 70 LYS A CA 1
ATOM 583 C C . LYS A 1 70 ? -48.638 -11.998 61.845 1.00 96.62 70 LYS A C 1
ATOM 585 O O . LYS A 1 70 ? -48.184 -11.964 60.707 1.00 96.62 70 LYS A O 1
ATOM 590 N N . LEU A 1 71 ? -49.240 -10.945 62.401 1.00 95.38 71 LEU A N 1
ATOM 591 C CA . LEU A 1 71 ? -49.454 -9.675 61.693 1.00 95.38 71 LEU A CA 1
ATOM 592 C C . LEU A 1 71 ? -48.135 -8.990 61.290 1.00 95.38 71 LEU A C 1
ATOM 594 O O . LEU A 1 71 ? -48.055 -8.391 60.220 1.00 95.38 71 LEU A O 1
ATOM 598 N N . LYS A 1 72 ? -47.075 -9.104 62.105 1.00 95.31 72 LYS A N 1
ATOM 599 C CA . LYS A 1 72 ? -45.728 -8.635 61.728 1.00 95.31 72 LYS A CA 1
ATOM 600 C C . LYS A 1 72 ? -45.117 -9.474 60.608 1.00 95.31 72 LYS A C 1
ATOM 602 O O . LYS A 1 72 ? -44.455 -8.916 59.741 1.00 95.31 72 LYS A O 1
ATOM 607 N N . GLU A 1 73 ? -45.304 -10.790 60.622 1.00 95.12 73 GLU A N 1
ATOM 608 C CA . GLU A 1 73 ? -44.813 -11.688 59.568 1.00 95.12 73 GLU A CA 1
ATOM 609 C C . GLU A 1 73 ? -45.536 -11.436 58.234 1.00 95.12 73 GLU A C 1
ATOM 611 O O . GLU A 1 73 ? -44.873 -11.317 57.204 1.00 95.12 73 GLU A O 1
ATOM 616 N N . GLU A 1 74 ? -46.857 -11.236 58.258 1.00 95.81 74 GLU A N 1
ATOM 617 C CA . GLU A 1 74 ? -47.666 -10.866 57.086 1.00 95.81 74 GLU A CA 1
ATOM 618 C C . GLU A 1 74 ? -47.266 -9.489 56.526 1.00 95.81 74 GLU A C 1
ATOM 620 O O . GLU A 1 74 ? -46.966 -9.379 55.336 1.00 95.81 74 GLU A O 1
ATOM 625 N N . TRP A 1 75 ? -47.146 -8.460 57.375 1.00 94.69 75 TRP A N 1
ATOM 626 C CA . TRP A 1 75 ? -46.721 -7.119 56.947 1.00 94.69 75 TRP A CA 1
ATOM 627 C C . TRP A 1 75 ? -45.289 -7.096 56.387 1.00 94.69 75 TRP A C 1
ATOM 629 O O . TRP A 1 75 ? -45.028 -6.466 55.362 1.00 94.69 75 TRP A O 1
ATOM 639 N N . ASN A 1 76 ? -44.355 -7.823 57.013 1.00 94.44 76 ASN A N 1
ATOM 640 C CA . ASN A 1 76 ? -42.987 -7.958 56.505 1.00 94.44 76 ASN A CA 1
ATOM 641 C C . ASN A 1 76 ? -42.945 -8.667 55.139 1.00 94.44 76 ASN A C 1
ATOM 643 O O . ASN A 1 76 ? -42.102 -8.327 54.307 1.00 94.44 76 ASN A O 1
ATOM 647 N N . LEU A 1 77 ? -43.829 -9.643 54.899 1.00 96.00 77 LEU A N 1
ATOM 648 C CA . LEU A 1 77 ? -43.917 -10.360 53.626 1.00 96.00 77 LEU A CA 1
ATOM 649 C C . LEU A 1 77 ? -44.485 -9.469 52.510 1.00 96.00 77 LEU A C 1
ATOM 651 O O . LEU A 1 77 ? -43.902 -9.417 51.428 1.00 96.00 77 LEU A O 1
ATOM 655 N N . GLU A 1 78 ? -45.562 -8.730 52.783 1.00 95.44 78 GLU A N 1
ATOM 656 C CA . GLU A 1 78 ? -46.162 -7.774 51.840 1.00 95.44 78 GLU A CA 1
ATOM 657 C C . GLU A 1 78 ? -45.179 -6.646 51.484 1.00 95.44 78 GLU A C 1
ATOM 659 O O . GLU A 1 78 ? -44.905 -6.398 50.308 1.00 95.44 78 GLU A O 1
ATOM 664 N N . HIS A 1 79 ? -44.553 -6.030 52.494 1.00 94.44 79 HIS A N 1
ATOM 665 C CA . HIS A 1 79 ? -43.538 -4.991 52.306 1.00 94.44 79 HIS A CA 1
ATOM 666 C C . HIS A 1 79 ? -42.316 -5.506 51.523 1.00 94.44 79 HIS A C 1
ATOM 668 O O . HIS A 1 79 ? -41.744 -4.780 50.706 1.00 94.44 79 HIS A O 1
ATOM 674 N N . LYS A 1 80 ? -41.926 -6.775 51.718 1.00 95.69 80 LYS A N 1
ATOM 675 C CA . LYS A 1 80 ? -40.874 -7.411 50.916 1.00 95.69 80 LYS A CA 1
ATOM 676 C C . LYS A 1 80 ? -41.311 -7.631 49.463 1.00 95.69 80 LYS A C 1
ATOM 678 O O . LYS A 1 80 ? -40.524 -7.314 48.575 1.00 95.69 80 LYS A O 1
ATOM 683 N N . SER A 1 81 ? -42.535 -8.109 49.214 1.00 95.12 81 SER A N 1
ATOM 684 C CA . SER A 1 81 ? -43.067 -8.278 47.849 1.00 95.12 81 SER A CA 1
ATOM 685 C C . SER A 1 81 ? -43.066 -6.952 47.092 1.00 95.12 81 SER A C 1
ATOM 687 O O . SER A 1 81 ? -42.493 -6.869 46.011 1.00 95.12 81 SER A O 1
ATOM 689 N N . ALA A 1 82 ? -43.586 -5.882 47.702 1.00 95.50 82 ALA A N 1
ATOM 690 C CA . ALA A 1 82 ? -43.609 -4.551 47.098 1.00 95.50 82 ALA A CA 1
ATOM 691 C C . ALA A 1 82 ? -42.198 -4.020 46.761 1.00 95.50 82 ALA A C 1
ATOM 693 O O . ALA A 1 82 ? -41.987 -3.425 45.702 1.00 95.50 82 ALA A O 1
ATOM 694 N N . ILE A 1 83 ? -41.209 -4.271 47.630 1.00 95.12 83 ILE A N 1
ATOM 695 C CA . ILE A 1 83 ? -39.799 -3.948 47.366 1.00 95.12 83 ILE A CA 1
ATOM 696 C C . ILE A 1 83 ? -39.244 -4.770 46.196 1.00 95.12 83 ILE A C 1
ATOM 698 O O . ILE A 1 83 ? -38.558 -4.216 45.336 1.00 95.12 83 ILE A O 1
ATOM 702 N N . ASP A 1 84 ? -39.502 -6.076 46.159 1.00 95.12 84 ASP A N 1
ATOM 703 C CA . ASP A 1 84 ? -38.972 -6.958 45.117 1.00 95.12 84 ASP A CA 1
ATOM 704 C C . ASP A 1 84 ? -39.659 -6.706 43.752 1.00 95.12 84 ASP A C 1
ATOM 706 O O . ASP A 1 84 ? -38.992 -6.756 42.719 1.00 95.12 84 ASP A O 1
ATOM 710 N N . GLU A 1 85 ? -40.927 -6.283 43.735 1.00 95.94 85 GLU A N 1
ATOM 711 C CA . GLU A 1 85 ? -41.642 -5.793 42.545 1.00 95.94 85 GLU A CA 1
ATOM 712 C C . GLU A 1 85 ? -41.125 -4.445 42.018 1.00 95.94 85 GLU A C 1
ATOM 714 O O . GLU A 1 85 ? -41.074 -4.233 40.808 1.00 95.94 85 GLU A O 1
ATOM 719 N N . GLU A 1 86 ? -40.751 -3.494 42.880 1.00 95.19 86 GLU A N 1
ATOM 720 C CA . GLU A 1 86 ? -40.089 -2.272 42.399 1.00 95.19 86 GLU A CA 1
ATOM 721 C C . GLU A 1 86 ? -38.668 -2.563 41.897 1.00 95.19 86 GLU A C 1
ATOM 723 O O . GLU A 1 86 ? -38.254 -1.990 40.887 1.00 95.19 86 GLU A O 1
ATOM 728 N N . LYS A 1 87 ? -37.940 -3.519 42.495 1.00 94.81 87 LYS A N 1
ATOM 729 C CA . LYS A 1 87 ? -36.655 -3.983 41.939 1.00 94.81 87 LYS A CA 1
ATOM 730 C C . LYS A 1 87 ? -36.813 -4.570 40.536 1.00 94.81 87 LYS A C 1
ATOM 732 O O . LYS A 1 87 ? -36.008 -4.224 39.674 1.00 94.81 87 LYS A O 1
ATOM 737 N N . THR A 1 88 ? -37.815 -5.417 40.270 1.00 95.31 88 THR A N 1
ATOM 738 C CA . THR A 1 88 ? -38.011 -5.972 38.915 1.00 95.31 88 THR A CA 1
ATOM 739 C C . THR A 1 88 ? -38.325 -4.870 37.906 1.00 95.31 88 THR A C 1
ATOM 741 O O . THR A 1 88 ? -37.609 -4.759 36.913 1.00 95.31 88 THR A O 1
ATOM 744 N N . LYS A 1 89 ? -39.270 -3.966 38.203 1.00 96.88 89 LYS A N 1
ATOM 745 C CA . LYS A 1 89 ? -39.600 -2.813 37.338 1.00 96.88 89 LYS A CA 1
ATOM 746 C C . LYS A 1 89 ? -38.398 -1.901 37.062 1.00 96.88 89 LYS A C 1
ATOM 748 O O . LYS A 1 89 ? -38.302 -1.320 35.980 1.00 96.88 89 LYS A O 1
ATOM 753 N N . MET A 1 90 ? -37.496 -1.707 38.028 1.00 95.12 90 MET A N 1
ATOM 754 C CA . MET A 1 90 ? -36.282 -0.903 37.823 1.00 95.12 90 MET A CA 1
ATOM 755 C C . MET A 1 90 ? -35.211 -1.661 37.029 1.00 95.12 90 MET A C 1
ATOM 757 O O . MET A 1 90 ? -34.571 -1.062 36.166 1.00 95.12 90 MET A O 1
ATOM 761 N N . ASN A 1 91 ? -35.064 -2.972 37.238 1.00 94.69 91 ASN A N 1
ATOM 762 C CA . ASN A 1 91 ? -34.180 -3.820 36.435 1.00 94.69 91 ASN A CA 1
ATOM 763 C C . ASN A 1 91 ? -34.637 -3.893 34.967 1.00 94.69 91 ASN A C 1
ATOM 765 O O . ASN A 1 91 ? -33.809 -3.748 34.075 1.00 94.69 91 ASN A O 1
ATOM 769 N N . GLU A 1 92 ? -35.941 -4.021 34.703 1.00 97.00 92 GLU A N 1
ATOM 770 C CA . GLU A 1 92 ? -36.515 -3.970 33.348 1.00 97.00 92 GLU A CA 1
ATOM 771 C C . GLU A 1 92 ? -36.211 -2.638 32.647 1.00 97.00 92 GLU A C 1
ATOM 773 O O . GLU A 1 92 ? -35.770 -2.621 31.498 1.00 97.00 92 GLU A O 1
ATOM 778 N N . LYS A 1 93 ? -36.376 -1.503 33.344 1.00 97.38 93 LYS A N 1
ATOM 779 C CA . LYS A 1 93 ? -36.014 -0.176 32.810 1.00 97.38 93 LYS A CA 1
ATOM 780 C C . LYS A 1 93 ? -34.519 -0.076 32.499 1.00 97.38 93 LYS A C 1
ATOM 782 O O . LYS A 1 93 ? -34.161 0.459 31.453 1.00 97.38 93 LYS A O 1
ATOM 787 N N . LEU A 1 94 ? -33.654 -0.596 33.373 1.00 94.56 94 LEU A N 1
ATOM 788 C CA . LEU A 1 94 ? -32.209 -0.632 33.137 1.00 94.56 94 LEU A CA 1
ATOM 789 C C . LEU A 1 94 ? -31.853 -1.501 31.922 1.00 94.56 94 LEU A C 1
ATOM 791 O O . LEU A 1 94 ? -31.027 -1.084 31.115 1.00 94.56 94 LEU A O 1
ATOM 795 N N . GLU A 1 95 ? -32.483 -2.664 31.751 1.00 96.88 95 GLU A N 1
ATOM 796 C CA . GLU A 1 95 ? -32.209 -3.564 30.623 1.00 96.88 95 GLU A CA 1
ATOM 797 C C . GLU A 1 95 ? -32.705 -2.997 29.283 1.00 96.88 95 GLU A C 1
ATOM 799 O O . GLU A 1 95 ? -32.002 -3.075 28.273 1.00 96.88 95 GLU A O 1
ATOM 804 N N . ASN A 1 96 ? -33.860 -2.324 29.280 1.00 97.00 96 ASN A N 1
ATOM 805 C CA . ASN A 1 96 ? -34.348 -1.574 28.120 1.00 97.00 96 ASN A CA 1
ATOM 806 C C . ASN A 1 96 ? -33.379 -0.437 27.736 1.00 97.00 96 ASN A C 1
ATOM 808 O O . ASN A 1 96 ? -33.059 -0.264 26.562 1.00 97.00 96 ASN A O 1
ATOM 812 N N . ILE A 1 97 ? -32.836 0.298 28.716 1.00 97.00 97 ILE A N 1
ATOM 813 C CA . ILE A 1 97 ? -31.841 1.355 28.461 1.00 97.00 97 ILE A CA 1
ATOM 814 C C . ILE A 1 97 ? -30.519 0.771 27.930 1.00 97.00 97 ILE A C 1
ATOM 816 O O . ILE A 1 97 ? -29.954 1.329 26.989 1.00 97.00 97 ILE A O 1
ATOM 820 N N . LYS A 1 98 ? -30.031 -0.356 28.474 1.00 97.06 98 LYS A N 1
ATOM 821 C CA . LYS A 1 98 ? -28.839 -1.052 27.945 1.00 97.06 98 LYS A CA 1
ATOM 822 C C . LYS A 1 98 ? -29.042 -1.478 26.494 1.00 97.06 98 LYS A C 1
ATOM 824 O O . LYS A 1 98 ? -28.227 -1.142 25.645 1.00 97.06 98 LYS A O 1
ATOM 829 N N . THR A 1 99 ? -30.136 -2.177 26.201 1.00 96.62 99 THR A N 1
ATOM 830 C CA . THR A 1 99 ? -30.409 -2.703 24.854 1.00 96.62 99 THR A CA 1
ATOM 831 C C . THR A 1 99 ? -30.631 -1.589 23.826 1.00 96.62 99 THR A C 1
ATOM 833 O O . THR A 1 99 ? -30.168 -1.710 22.690 1.00 96.62 99 THR A O 1
ATOM 836 N N . GLU A 1 100 ? -31.224 -0.456 24.222 1.00 97.56 100 GLU A N 1
ATOM 837 C CA . GLU A 1 100 ? -31.244 0.765 23.409 1.00 97.56 100 GLU A CA 1
ATOM 838 C C . GLU A 1 100 ? -29.839 1.323 23.124 1.00 97.56 100 GLU A C 1
ATOM 840 O O . GLU A 1 100 ? -29.570 1.751 22.000 1.00 97.56 100 GLU A O 1
ATOM 845 N N . LEU A 1 101 ? -28.951 1.364 24.123 1.00 96.62 101 LEU A N 1
ATOM 846 C CA . LEU A 1 101 ? -27.581 1.864 23.968 1.00 96.62 101 LEU A CA 1
ATOM 847 C C . LEU A 1 101 ? -26.734 0.926 23.099 1.00 96.62 101 LEU A C 1
ATOM 849 O O . LEU A 1 101 ? -26.100 1.398 22.161 1.00 96.62 101 LEU A O 1
ATOM 853 N N . ASP A 1 102 ? -26.803 -0.387 23.318 1.00 95.62 102 ASP A N 1
ATOM 854 C CA . ASP A 1 102 ? -26.140 -1.397 22.484 1.00 95.62 102 ASP A CA 1
ATOM 855 C C . ASP A 1 102 ? -26.613 -1.340 21.025 1.00 95.62 102 ASP A C 1
ATOM 857 O O . ASP A 1 102 ? -25.828 -1.557 20.101 1.00 95.62 102 ASP A O 1
ATOM 861 N N . CYS A 1 103 ? -27.898 -1.048 20.794 1.00 97.19 103 CYS A N 1
ATOM 862 C CA . CYS A 1 103 ? -28.441 -0.849 19.452 1.00 97.19 103 CYS A CA 1
ATOM 863 C C . CYS A 1 103 ? -27.868 0.419 18.795 1.00 97.19 103 CYS A C 1
ATOM 865 O O . CYS A 1 103 ? -27.433 0.369 17.644 1.00 97.19 103 CYS A O 1
ATOM 867 N N . LYS A 1 104 ? -27.791 1.535 19.535 1.00 97.88 104 LYS A N 1
ATOM 868 C CA . LYS A 1 104 ? -27.191 2.795 19.056 1.00 97.88 104 LYS A CA 1
ATOM 869 C C . LYS A 1 104 ? -25.702 2.623 18.738 1.00 97.88 104 LYS A C 1
ATOM 871 O O . LYS A 1 104 ? -25.280 3.036 17.662 1.00 97.88 104 LYS A O 1
ATOM 876 N N . ILE A 1 105 ? -24.946 1.940 19.603 1.00 96.75 105 ILE A N 1
ATOM 877 C CA . ILE A 1 105 ? -23.523 1.624 19.396 1.00 96.75 105 ILE A CA 1
ATOM 878 C C . ILE A 1 105 ? -23.332 0.825 18.102 1.00 96.75 105 ILE A C 1
ATOM 880 O O . ILE A 1 105 ? -22.570 1.256 17.243 1.00 96.75 105 ILE A O 1
ATOM 884 N N . LYS A 1 106 ? -24.080 -0.268 17.896 1.00 97.75 106 LYS A N 1
ATOM 885 C CA . LYS A 1 106 ? -23.984 -1.087 16.668 1.00 97.75 106 LYS A CA 1
ATOM 886 C C . LYS A 1 106 ? -24.284 -0.286 15.397 1.00 97.75 106 LYS A C 1
ATOM 888 O O . LYS A 1 106 ? -23.597 -0.446 14.394 1.00 97.75 106 LYS A O 1
ATOM 893 N N . ILE A 1 107 ? -25.274 0.609 15.447 1.00 97.50 107 ILE A N 1
ATOM 894 C CA . ILE A 1 107 ? -25.620 1.502 14.329 1.00 97.50 107 ILE A CA 1
ATOM 895 C C . ILE A 1 107 ? -24.502 2.526 14.055 1.00 97.50 107 ILE A C 1
ATOM 897 O O . ILE A 1 107 ? -24.285 2.903 12.904 1.00 97.50 107 ILE A O 1
ATOM 901 N N . GLU A 1 108 ? -23.790 2.998 15.080 1.00 95.94 108 GLU A N 1
ATOM 902 C CA . GLU A 1 108 ? -22.635 3.891 14.912 1.00 95.94 108 GLU A CA 1
ATOM 903 C C . GLU A 1 108 ? -21.387 3.145 14.416 1.00 95.94 108 GLU A C 1
ATOM 905 O O . GLU A 1 108 ? -20.697 3.658 13.536 1.00 95.94 108 GLU A O 1
ATOM 910 N N . GLU A 1 109 ? -21.136 1.919 14.885 1.00 95.88 109 GLU A N 1
ATOM 911 C CA . GLU A 1 109 ? -20.079 1.031 14.379 1.00 95.88 109 GLU A CA 1
ATOM 912 C C . GLU A 1 109 ? -20.280 0.691 12.894 1.00 95.88 109 GLU A C 1
ATOM 914 O O . GLU A 1 109 ? -19.342 0.800 12.101 1.00 95.88 109 GLU A O 1
ATOM 919 N N . GLU A 1 110 ? -21.505 0.341 12.489 1.00 97.06 110 GLU A N 1
ATOM 920 C CA . GLU A 1 110 ? -21.844 0.030 11.096 1.00 97.06 110 GLU A CA 1
ATOM 921 C C . GLU A 1 110 ? -21.668 1.254 10.183 1.00 97.06 110 GLU A C 1
ATOM 923 O O . GLU A 1 110 ? -21.015 1.157 9.143 1.00 97.06 110 GLU A O 1
ATOM 928 N N . LYS A 1 111 ? -22.123 2.439 10.615 1.00 97.06 111 LYS A N 1
ATOM 929 C CA . LYS A 1 111 ? -21.890 3.704 9.893 1.00 97.06 111 LYS A CA 1
ATOM 930 C C . LYS A 1 111 ? -20.413 4.079 9.817 1.00 97.06 111 LYS A C 1
ATOM 932 O O . LYS A 1 111 ? -19.972 4.586 8.786 1.00 97.06 111 LYS A O 1
ATOM 937 N N . LEU A 1 112 ? -19.641 3.868 10.885 1.00 95.06 112 LEU A N 1
ATOM 938 C CA . LEU A 1 112 ? -18.194 4.114 10.891 1.00 95.06 112 LEU A CA 1
ATOM 939 C C . LEU A 1 112 ? -17.475 3.190 9.908 1.00 95.06 112 LEU A C 1
ATOM 941 O O . LEU A 1 112 ? -16.577 3.648 9.200 1.00 95.06 112 LEU A O 1
ATOM 945 N N . LYS A 1 113 ? -17.903 1.926 9.823 1.00 97.19 113 LYS A N 1
ATOM 946 C CA . LYS A 1 113 ? -17.400 0.955 8.853 1.00 97.19 113 LYS A CA 1
ATOM 947 C C . LYS A 1 113 ? -17.757 1.352 7.417 1.00 97.19 113 LYS A C 1
ATOM 949 O O . LYS A 1 113 ? -16.855 1.471 6.599 1.00 97.19 113 LYS A O 1
ATOM 954 N N . GLU A 1 114 ? -19.023 1.650 7.123 1.00 97.19 114 GLU A N 1
ATOM 955 C CA . GLU A 1 114 ? -19.472 2.100 5.793 1.00 97.19 114 GLU A CA 1
ATOM 956 C C . GLU A 1 114 ? -18.709 3.358 5.329 1.00 97.19 114 GLU A C 1
ATOM 958 O O . GLU A 1 114 ? -18.246 3.438 4.190 1.00 97.19 114 GLU A O 1
ATOM 963 N N . ASN A 1 115 ? -18.486 4.316 6.237 1.00 96.00 115 ASN A N 1
ATOM 964 C CA . ASN A 1 115 ? -17.680 5.515 5.979 1.00 96.00 115 ASN A CA 1
ATOM 965 C C . ASN A 1 115 ? -16.176 5.241 5.808 1.00 96.00 115 ASN A C 1
ATOM 967 O O . ASN A 1 115 ? -15.478 6.079 5.231 1.00 96.00 115 ASN A O 1
ATOM 971 N N . PHE A 1 116 ? -15.654 4.142 6.354 1.00 95.81 116 PHE A N 1
ATOM 972 C CA . PHE A 1 116 ? -14.266 3.723 6.171 1.00 95.81 116 PHE A CA 1
ATOM 973 C C . PHE A 1 116 ? -14.092 3.002 4.833 1.00 95.81 116 PHE A C 1
ATOM 975 O O . PHE A 1 116 ? -13.227 3.392 4.050 1.00 95.81 116 PHE A O 1
ATOM 982 N N . ASP A 1 117 ? -14.955 2.025 4.548 1.00 95.56 117 ASP A N 1
ATOM 983 C CA . ASP A 1 117 ? -14.948 1.246 3.308 1.00 95.56 117 ASP A CA 1
ATOM 984 C C . ASP A 1 117 ? -15.164 2.172 2.091 1.00 95.56 117 ASP A C 1
ATOM 986 O O . ASP A 1 117 ? -14.370 2.149 1.155 1.00 95.56 117 ASP A O 1
ATOM 990 N N . SER A 1 118 ? -16.110 3.121 2.164 1.00 96.19 118 SER A N 1
ATOM 991 C CA . SER A 1 118 ? -16.310 4.135 1.108 1.00 96.19 118 SER A CA 1
ATOM 992 C C . SER A 1 118 ? -15.047 4.965 0.823 1.00 96.19 118 SER A C 1
ATOM 994 O O . SER A 1 118 ? -14.686 5.178 -0.331 1.00 96.19 118 SER A O 1
ATOM 996 N N . LYS A 1 119 ? -14.330 5.411 1.867 1.00 96.81 119 LYS A N 1
ATOM 997 C CA . LYS A 1 119 ? -13.094 6.210 1.720 1.00 96.81 119 LYS A CA 1
ATOM 998 C C . LYS A 1 119 ? -11.905 5.385 1.244 1.00 96.81 119 LYS A C 1
ATOM 1000 O O . LYS A 1 119 ? -11.026 5.918 0.569 1.00 96.81 119 LYS A O 1
ATOM 1005 N N . LYS A 1 120 ? -11.851 4.102 1.611 1.00 96.50 120 LYS A N 1
ATOM 1006 C CA . LYS A 1 120 ? -10.878 3.149 1.071 1.00 96.50 120 LYS A CA 1
ATOM 1007 C C . LYS A 1 120 ? -11.084 3.023 -0.438 1.00 96.50 120 LYS A C 1
ATOM 1009 O O . LYS A 1 120 ? -10.116 3.173 -1.174 1.00 96.50 120 LYS A O 1
ATOM 1014 N N . ASP A 1 121 ? -12.319 2.821 -0.884 1.00 96.50 121 ASP A N 1
ATOM 1015 C CA . ASP A 1 121 ? -12.636 2.607 -2.298 1.00 96.50 121 ASP A CA 1
ATOM 1016 C C . ASP A 1 121 ? -12.457 3.896 -3.134 1.00 96.50 121 ASP A C 1
ATOM 1018 O O . ASP A 1 121 ? -11.947 3.838 -4.254 1.00 96.50 121 ASP A O 1
ATOM 1022 N N . GLU A 1 122 ? -12.754 5.078 -2.571 1.00 96.75 122 GLU A N 1
ATOM 1023 C CA . GLU A 1 122 ? -12.378 6.383 -3.152 1.00 96.75 122 GLU A CA 1
ATOM 1024 C C . GLU A 1 122 ? -10.857 6.516 -3.360 1.00 96.75 122 GLU A C 1
ATOM 1026 O O . GLU A 1 122 ? -10.406 6.948 -4.424 1.00 96.75 122 GLU A O 1
ATOM 1031 N N . LEU A 1 123 ? -10.056 6.143 -2.353 1.00 95.38 123 LEU A N 1
ATOM 1032 C CA . LEU A 1 123 ? -8.591 6.185 -2.424 1.00 95.38 123 LEU A CA 1
ATOM 1033 C C . LEU A 1 123 ? -8.032 5.160 -3.415 1.00 95.38 123 LEU A C 1
ATOM 1035 O O . LEU A 1 123 ? -7.125 5.487 -4.178 1.00 95.38 123 LEU A O 1
ATOM 1039 N N . GLU A 1 124 ? -8.563 3.940 -3.413 1.00 96.44 124 GLU A N 1
ATOM 1040 C CA . GLU A 1 124 ? -8.144 2.851 -4.297 1.00 96.44 124 GLU A CA 1
ATOM 1041 C C . GLU A 1 124 ? -8.380 3.231 -5.763 1.00 96.44 124 GLU A C 1
ATOM 1043 O O . GLU A 1 124 ? -7.434 3.229 -6.554 1.00 96.44 124 GLU A O 1
ATOM 1048 N N . LYS A 1 125 ? -9.579 3.734 -6.085 1.00 98.00 125 LYS A N 1
ATOM 1049 C CA . LYS A 1 125 ? -9.913 4.274 -7.409 1.00 98.00 125 LYS A CA 1
ATOM 1050 C C . LYS A 1 125 ? -9.022 5.453 -7.822 1.00 98.00 125 LYS A C 1
ATOM 1052 O O . LYS A 1 125 ? -8.593 5.519 -8.970 1.00 98.00 125 LYS A O 1
ATOM 1057 N N . TYR A 1 126 ? -8.710 6.374 -6.907 1.00 97.94 126 TYR A N 1
ATOM 1058 C CA . TYR A 1 126 ? -7.826 7.516 -7.186 1.00 97.94 126 TYR A CA 1
ATOM 1059 C C . TYR A 1 126 ? -6.381 7.100 -7.505 1.00 97.94 126 TYR A C 1
ATOM 1061 O O . TYR A 1 126 ? -5.698 7.757 -8.297 1.00 97.94 126 TYR A O 1
ATOM 1069 N N . TYR A 1 127 ? -5.889 6.021 -6.889 1.00 96.31 127 TYR A N 1
ATOM 1070 C CA . TYR A 1 127 ? -4.574 5.470 -7.212 1.00 96.31 127 TYR A CA 1
ATOM 1071 C C . TYR A 1 127 ? -4.588 4.619 -8.488 1.00 96.31 127 TYR A C 1
ATOM 1073 O O . TYR A 1 127 ? -3.604 4.661 -9.222 1.00 96.31 127 TYR A O 1
ATOM 1081 N N . GLU A 1 128 ? -5.686 3.923 -8.790 1.00 97.38 128 GLU A N 1
ATOM 1082 C CA . GLU A 1 128 ? -5.889 3.203 -10.055 1.00 97.38 128 GLU A CA 1
ATOM 1083 C C . GLU A 1 128 ? -5.941 4.167 -11.256 1.00 97.38 128 GLU A C 1
ATOM 1085 O O . GLU A 1 128 ? -5.170 4.007 -12.201 1.00 97.38 128 GLU A O 1
ATOM 1090 N N . GLU A 1 129 ? -6.747 5.233 -11.183 1.00 97.69 129 GLU A N 1
ATOM 1091 C CA . GLU A 1 129 ? -6.836 6.286 -12.211 1.00 97.69 129 GLU A CA 1
ATOM 1092 C C . GLU A 1 129 ? -5.459 6.914 -12.498 1.00 97.69 129 GLU A C 1
ATOM 1094 O O . GLU A 1 129 ? -5.032 7.014 -13.648 1.00 97.69 129 GLU A O 1
ATOM 1099 N N . LYS A 1 130 ? -4.695 7.228 -11.443 1.00 97.62 130 LYS A N 1
ATOM 1100 C CA . LYS A 1 130 ? -3.313 7.719 -11.568 1.00 97.62 130 LYS A CA 1
ATOM 1101 C C . LYS A 1 130 ? -2.335 6.715 -12.163 1.00 97.62 130 LYS A C 1
ATOM 1103 O O . LYS A 1 130 ? -1.359 7.131 -12.786 1.00 97.62 130 LYS A O 1
ATOM 1108 N N . LEU A 1 131 ? -2.529 5.423 -11.916 1.00 96.56 131 LEU A N 1
ATOM 1109 C CA . LEU A 1 131 ? -1.673 4.381 -12.470 1.00 96.56 131 LEU A CA 1
ATOM 1110 C C . LEU A 1 131 ? -1.907 4.286 -13.982 1.00 96.56 131 LEU A C 1
ATOM 1112 O O . LEU A 1 131 ? -0.938 4.335 -14.736 1.00 96.56 131 LEU A O 1
ATOM 1116 N N . VAL A 1 132 ? -3.172 4.299 -14.417 1.00 98.06 132 VAL A N 1
ATOM 1117 C CA . VAL A 1 132 ? -3.562 4.354 -15.837 1.00 98.06 132 VAL A CA 1
ATOM 1118 C C . VAL A 1 132 ? -3.019 5.610 -16.534 1.00 98.06 132 VAL A C 1
ATOM 1120 O O . VAL A 1 132 ? -2.469 5.502 -17.631 1.00 98.06 132 VAL A O 1
ATOM 1123 N N . ASP A 1 133 ? -3.094 6.788 -15.905 1.00 97.50 133 ASP A N 1
ATOM 1124 C CA . ASP A 1 133 ? -2.505 8.023 -16.452 1.00 97.50 133 ASP A CA 1
ATOM 1125 C C . ASP A 1 133 ? -0.980 7.912 -16.640 1.00 97.50 133 ASP A C 1
ATOM 1127 O O . ASP A 1 133 ? -0.447 8.320 -17.675 1.00 97.50 133 ASP A O 1
ATOM 1131 N N . ILE A 1 134 ? -0.263 7.327 -15.672 1.00 97.06 134 ILE A N 1
ATOM 1132 C CA . ILE A 1 134 ? 1.195 7.138 -15.745 1.00 97.06 134 ILE A CA 1
ATOM 1133 C C . ILE A 1 134 ? 1.571 6.098 -16.810 1.00 97.06 134 ILE A C 1
ATOM 1135 O O . ILE A 1 134 ? 2.526 6.315 -17.561 1.00 97.06 134 ILE A O 1
ATOM 1139 N N . GLU A 1 135 ? 0.830 4.994 -16.917 1.00 97.00 135 GLU A N 1
ATOM 1140 C CA . GLU A 1 135 ? 1.025 3.987 -17.967 1.00 97.00 135 GLU A CA 1
ATOM 1141 C C . GLU A 1 135 ? 0.782 4.576 -19.360 1.00 97.00 135 GLU A C 1
ATOM 1143 O O . GLU A 1 135 ? 1.595 4.374 -20.265 1.00 97.00 135 GLU A O 1
ATOM 1148 N N . LYS A 1 136 ? -0.271 5.386 -19.520 1.00 98.12 136 LYS A N 1
ATOM 1149 C CA . LYS A 1 136 ? -0.553 6.117 -20.758 1.00 98.12 136 LYS A CA 1
ATOM 1150 C C . LYS A 1 136 ? 0.550 7.126 -21.090 1.00 98.12 136 LYS A C 1
ATOM 1152 O O . LYS A 1 136 ? 1.026 7.152 -22.224 1.00 98.12 136 LYS A O 1
ATOM 1157 N N . GLU A 1 137 ? 1.007 7.918 -20.118 1.00 97.38 137 GLU A N 1
ATOM 1158 C CA . GLU A 1 137 ? 2.136 8.840 -20.300 1.00 97.38 137 GLU A CA 1
ATOM 1159 C C . GLU A 1 137 ? 3.418 8.111 -20.736 1.00 97.38 137 GLU A C 1
ATOM 1161 O O . GLU A 1 137 ? 4.200 8.657 -21.517 1.00 97.38 137 GLU A O 1
ATOM 1166 N N . LEU A 1 138 ? 3.666 6.901 -20.225 1.00 96.94 138 LEU A N 1
ATOM 1167 C CA . LEU A 1 138 ? 4.811 6.076 -20.612 1.00 96.94 138 LEU A CA 1
ATOM 1168 C C . LEU A 1 138 ? 4.641 5.490 -22.018 1.00 96.94 138 LEU A C 1
ATOM 1170 O O . LEU A 1 138 ? 5.583 5.564 -22.807 1.00 96.94 138 LEU A O 1
ATOM 1174 N N . ALA A 1 139 ? 3.454 4.983 -22.360 1.00 97.50 139 ALA A N 1
ATOM 1175 C CA . ALA A 1 139 ? 3.136 4.497 -23.701 1.00 97.50 139 ALA A CA 1
ATOM 1176 C C . ALA A 1 139 ? 3.318 5.602 -24.756 1.00 97.50 139 ALA A C 1
ATOM 1178 O O . ALA A 1 139 ? 4.054 5.410 -25.723 1.00 97.50 139 ALA A O 1
ATOM 1179 N N . GLU A 1 140 ? 2.764 6.795 -24.515 1.00 98.00 140 GLU A N 1
ATOM 1180 C CA . GLU A 1 140 ? 2.934 7.958 -25.393 1.00 98.00 140 GLU A CA 1
ATOM 1181 C C . GLU A 1 140 ? 4.407 8.368 -25.568 1.00 98.00 140 GLU A C 1
ATOM 1183 O O . GLU A 1 140 ? 4.798 8.808 -26.648 1.00 98.00 140 GLU A O 1
ATOM 1188 N N . LYS A 1 141 ? 5.244 8.253 -24.526 1.00 97.44 141 LYS A N 1
ATOM 1189 C CA . LYS A 1 141 ? 6.686 8.560 -24.615 1.00 97.44 141 LYS A CA 1
ATOM 1190 C C . LYS A 1 141 ? 7.449 7.494 -25.402 1.00 97.44 141 LYS A C 1
ATOM 1192 O O . LYS A 1 141 ? 8.347 7.837 -26.164 1.00 97.44 141 LYS A O 1
ATOM 1197 N N . VAL A 1 142 ? 7.092 6.218 -25.252 1.00 97.69 142 VAL A N 1
ATOM 1198 C CA . VAL A 1 142 ? 7.679 5.118 -26.037 1.00 97.69 142 VAL A CA 1
ATOM 1199 C C . VAL A 1 142 ? 7.295 5.233 -27.514 1.00 97.69 142 VAL A C 1
ATOM 1201 O O . VAL A 1 142 ? 8.152 5.035 -28.374 1.00 97.69 142 VAL A O 1
ATOM 1204 N N . GLU A 1 143 ? 6.050 5.604 -27.818 1.00 98.06 143 GLU A N 1
ATOM 1205 C CA . GLU A 1 143 ? 5.579 5.825 -29.188 1.00 98.06 143 GLU A CA 1
ATOM 1206 C C . GLU A 1 143 ? 6.275 7.030 -29.843 1.00 98.06 143 GLU A C 1
ATOM 1208 O O . GLU A 1 143 ? 6.858 6.883 -30.915 1.00 98.06 143 GLU A O 1
ATOM 1213 N N . LYS A 1 144 ? 6.365 8.176 -29.152 1.00 97.94 144 LYS A N 1
ATOM 1214 C CA . LYS A 1 144 ? 7.106 9.358 -29.642 1.00 97.94 144 LYS A CA 1
ATOM 1215 C C . LYS A 1 144 ? 8.588 9.048 -29.892 1.00 97.94 144 LYS A C 1
ATOM 1217 O O . LYS A 1 144 ? 9.092 9.339 -30.972 1.00 97.94 144 LYS A O 1
ATOM 1222 N N . ASN A 1 145 ? 9.263 8.361 -28.965 1.00 97.81 145 ASN A N 1
ATOM 1223 C CA . ASN A 1 145 ? 10.655 7.926 -29.153 1.00 97.81 145 ASN A CA 1
ATOM 1224 C C . ASN A 1 145 ? 10.822 6.963 -30.346 1.00 97.81 145 ASN A C 1
ATOM 1226 O O . ASN A 1 145 ? 11.850 6.985 -31.025 1.00 97.81 145 ASN A O 1
ATOM 1230 N N . ARG A 1 146 ? 9.834 6.094 -30.601 1.00 98.19 146 ARG A N 1
ATOM 1231 C CA . ARG A 1 146 ? 9.827 5.179 -31.751 1.00 98.19 146 ARG A CA 1
ATOM 1232 C C . ARG A 1 146 ? 9.679 5.946 -33.064 1.00 98.19 146 ARG A C 1
ATOM 1234 O O . ARG A 1 146 ? 10.417 5.657 -34.004 1.00 98.19 146 ARG A O 1
ATOM 1241 N N . ASP A 1 147 ? 8.769 6.910 -33.126 1.00 98.19 147 ASP A N 1
ATOM 1242 C CA . ASP A 1 147 ? 8.540 7.716 -34.327 1.00 98.19 147 ASP A CA 1
ATOM 1243 C C . ASP A 1 147 ? 9.724 8.646 -34.623 1.00 98.19 147 ASP A C 1
ATOM 1245 O O . ASP A 1 147 ? 10.139 8.756 -35.776 1.00 98.19 147 ASP A O 1
ATOM 1249 N N . GLU A 1 148 ? 10.355 9.226 -33.596 1.00 97.88 148 GLU A N 1
ATOM 1250 C CA . GLU A 1 148 ? 11.618 9.966 -33.728 1.00 97.88 148 GLU A CA 1
ATOM 1251 C C . GLU A 1 148 ? 12.758 9.077 -34.262 1.00 97.88 148 GLU A C 1
ATOM 1253 O O . GLU A 1 148 ? 13.522 9.499 -35.137 1.00 97.88 148 GLU A O 1
ATOM 1258 N N . LEU A 1 149 ? 12.857 7.822 -33.803 1.00 98.06 149 LEU A N 1
ATOM 1259 C CA . LEU A 1 149 ? 13.848 6.858 -34.298 1.00 98.06 149 LEU A CA 1
ATOM 1260 C C . LEU A 1 149 ? 13.575 6.428 -35.751 1.00 98.06 149 LEU A C 1
ATOM 1262 O O . LEU A 1 149 ? 14.506 6.291 -36.543 1.00 98.06 149 LEU A O 1
ATOM 1266 N N . ILE A 1 150 ? 12.306 6.252 -36.131 1.00 97.88 150 ILE A N 1
ATOM 1267 C CA . ILE A 1 150 ? 11.908 5.957 -37.516 1.00 97.88 150 ILE A CA 1
ATOM 1268 C C . ILE A 1 150 ? 12.194 7.163 -38.423 1.00 97.88 150 ILE A C 1
ATOM 1270 O O . ILE A 1 150 ? 12.735 6.997 -39.516 1.00 97.88 150 ILE A O 1
ATOM 1274 N N . PHE A 1 151 ? 11.879 8.380 -37.974 1.00 98.25 151 PHE A N 1
ATOM 1275 C CA . PHE A 1 151 ? 12.130 9.617 -38.714 1.00 98.25 151 PHE A CA 1
ATOM 1276 C C . PHE A 1 151 ? 13.627 9.861 -38.946 1.00 98.25 151 PHE A C 1
ATOM 1278 O O . PHE A 1 151 ? 14.041 10.118 -40.077 1.00 98.25 151 PHE A O 1
ATOM 1285 N N . THR A 1 152 ? 14.449 9.729 -37.901 1.00 97.75 152 THR A N 1
ATOM 1286 C CA . THR A 1 152 ? 15.911 9.870 -38.011 1.00 97.75 152 THR A CA 1
ATOM 1287 C C . THR A 1 152 ? 16.519 8.791 -38.905 1.00 97.75 152 THR A C 1
ATOM 1289 O O . THR A 1 152 ? 17.258 9.128 -39.826 1.00 97.75 152 THR A O 1
ATOM 1292 N N . HIS A 1 153 ? 16.129 7.521 -38.745 1.00 97.81 153 HIS A N 1
ATOM 1293 C CA . HIS A 1 153 ? 16.608 6.447 -39.618 1.00 97.81 153 HIS A CA 1
ATOM 1294 C C . HIS A 1 153 ? 16.241 6.671 -41.095 1.00 97.81 153 HIS A C 1
ATOM 1296 O O . HIS A 1 153 ? 17.086 6.490 -41.971 1.00 97.81 153 HIS A O 1
ATOM 1302 N N . ASN A 1 154 ? 15.010 7.108 -41.386 1.00 98.25 154 ASN A N 1
ATOM 1303 C CA . ASN A 1 154 ? 14.589 7.424 -42.753 1.00 98.25 154 ASN A CA 1
ATOM 1304 C C . ASN A 1 154 ? 15.381 8.608 -43.336 1.00 98.25 154 ASN A C 1
ATOM 1306 O O . ASN A 1 154 ? 15.815 8.535 -44.484 1.00 98.25 154 ASN A O 1
ATOM 1310 N N . SER A 1 155 ? 15.630 9.654 -42.539 1.00 98.25 155 SER A N 1
ATOM 1311 C CA . SER A 1 155 ? 16.475 10.794 -42.924 1.00 98.25 155 SER A CA 1
ATOM 1312 C C . SER A 1 155 ? 17.902 10.360 -43.280 1.00 98.25 155 SER A C 1
ATOM 1314 O O . SER A 1 155 ? 18.419 10.746 -44.329 1.00 98.25 155 SER A O 1
ATOM 1316 N N . ASP A 1 156 ? 18.529 9.516 -42.458 1.00 97.69 156 ASP A N 1
ATOM 1317 C CA . ASP A 1 156 ? 19.882 9.003 -42.707 1.00 97.69 156 ASP A CA 1
ATOM 1318 C C . ASP A 1 156 ? 19.931 8.107 -43.957 1.00 97.69 156 ASP A C 1
ATOM 1320 O O . ASP A 1 156 ? 20.863 8.185 -44.762 1.00 97.69 156 ASP A O 1
ATOM 1324 N N . VAL A 1 157 ? 18.899 7.283 -44.163 1.00 98.00 157 VAL A N 1
ATOM 1325 C CA . VAL A 1 157 ? 18.741 6.438 -45.355 1.00 98.00 157 VAL A CA 1
ATOM 1326 C C . VAL A 1 157 ? 18.562 7.278 -46.624 1.00 98.00 157 VAL A C 1
ATOM 1328 O O . VAL A 1 157 ? 19.154 6.948 -47.654 1.00 98.00 157 VAL A O 1
ATOM 1331 N N . ASP A 1 158 ? 17.797 8.369 -46.580 1.00 98.19 158 ASP A N 1
ATOM 1332 C CA . ASP A 1 158 ? 17.602 9.260 -47.731 1.00 98.19 158 ASP A CA 1
ATOM 1333 C C . ASP A 1 158 ? 18.835 10.129 -48.019 1.00 98.19 158 ASP A C 1
ATOM 1335 O O . ASP A 1 158 ? 19.218 10.270 -49.184 1.00 98.19 158 ASP A O 1
ATOM 1339 N N . GLN A 1 159 ? 19.549 10.596 -46.989 1.00 98.00 159 GLN A N 1
ATOM 1340 C CA . GLN A 1 159 ? 20.874 11.208 -47.145 1.00 98.00 159 GLN A CA 1
ATOM 1341 C C . GLN A 1 159 ? 21.875 10.230 -47.783 1.00 98.00 159 GLN A C 1
ATOM 1343 O O . GLN A 1 159 ? 22.623 10.609 -48.686 1.00 98.00 159 GLN A O 1
ATOM 1348 N N . LEU A 1 160 ? 21.876 8.954 -47.379 1.00 97.88 160 LEU A N 1
ATOM 1349 C CA . LEU A 1 160 ? 22.742 7.933 -47.974 1.00 97.88 160 LEU A CA 1
ATOM 1350 C C . LEU A 1 160 ? 22.389 7.665 -49.448 1.00 97.88 160 LEU A C 1
ATOM 1352 O O . LEU A 1 160 ? 23.295 7.572 -50.278 1.00 97.88 160 LEU A O 1
ATOM 1356 N N . LYS A 1 161 ? 21.095 7.611 -49.805 1.00 97.81 161 LYS A N 1
ATOM 1357 C CA . LYS A 1 161 ? 20.646 7.540 -51.212 1.00 97.81 161 LYS A CA 1
ATOM 1358 C C . LYS A 1 161 ? 21.130 8.751 -52.015 1.00 97.81 161 LYS A C 1
ATOM 1360 O O . LYS A 1 161 ? 21.652 8.571 -53.114 1.00 97.81 161 LYS A O 1
ATOM 1365 N N . GLN A 1 162 ? 20.994 9.963 -51.472 1.00 98.12 162 GLN A N 1
ATOM 1366 C CA . GLN A 1 162 ? 21.434 11.197 -52.128 1.00 98.12 162 GLN A CA 1
ATOM 1367 C C . GLN A 1 162 ? 22.953 11.196 -52.360 1.00 98.12 162 GLN A C 1
ATOM 1369 O O . GLN A 1 162 ? 23.403 11.429 -53.482 1.00 98.12 162 GLN A O 1
ATOM 1374 N N . ASN A 1 163 ? 23.738 10.848 -51.337 1.00 97.75 163 ASN A N 1
ATOM 1375 C CA . ASN A 1 163 ? 25.193 10.721 -51.432 1.00 97.75 163 ASN A CA 1
ATOM 1376 C C . ASN A 1 163 ? 25.611 9.671 -52.476 1.00 97.75 163 ASN A C 1
ATOM 1378 O O . ASN A 1 163 ? 26.507 9.924 -53.281 1.00 97.75 163 ASN A O 1
ATOM 1382 N N . HIS A 1 164 ? 24.936 8.518 -52.527 1.00 97.69 164 HIS A N 1
ATOM 1383 C CA . HIS A 1 164 ? 25.176 7.514 -53.566 1.00 97.69 164 HIS A CA 1
ATOM 1384 C C . HIS A 1 164 ? 24.804 8.006 -54.975 1.00 97.69 164 HIS A C 1
ATOM 1386 O O . HIS A 1 164 ? 25.551 7.718 -55.909 1.00 97.69 164 HIS A O 1
ATOM 1392 N N . SER A 1 165 ? 23.719 8.775 -55.151 1.00 98.31 165 SER A N 1
ATOM 1393 C CA . SER A 1 165 ? 23.376 9.369 -56.458 1.00 98.31 165 SER A CA 1
ATOM 1394 C C . SER A 1 165 ? 24.470 10.322 -56.935 1.00 98.31 165 SER A C 1
ATOM 1396 O O . SER A 1 165 ? 24.971 10.165 -58.045 1.00 98.31 165 SER A O 1
ATOM 1398 N N . ILE A 1 166 ? 24.935 11.219 -56.056 1.00 98.00 166 ILE A N 1
ATOM 1399 C CA . ILE A 1 166 ? 26.022 12.169 -56.343 1.00 98.00 166 ILE A CA 1
ATOM 1400 C C . ILE A 1 166 ? 27.305 11.431 -56.759 1.00 98.00 166 ILE A C 1
ATOM 1402 O O . ILE A 1 166 ? 27.933 11.804 -57.747 1.00 98.00 166 ILE A O 1
ATOM 1406 N N . ILE A 1 167 ? 27.678 10.351 -56.062 1.00 97.88 167 ILE A N 1
ATOM 1407 C CA . ILE A 1 167 ? 28.853 9.533 -56.417 1.00 97.88 167 ILE A CA 1
ATOM 1408 C C . ILE A 1 167 ? 28.667 8.845 -57.782 1.00 97.88 167 ILE A C 1
ATOM 1410 O O . ILE A 1 167 ? 29.599 8.808 -58.583 1.00 97.88 167 ILE A O 1
ATOM 1414 N N . ILE A 1 168 ? 27.475 8.321 -58.080 1.00 97.94 168 ILE A N 1
ATOM 1415 C CA . ILE A 1 168 ? 27.172 7.667 -59.364 1.00 97.94 168 ILE A CA 1
ATOM 1416 C C . ILE A 1 168 ? 27.167 8.676 -60.524 1.00 97.94 168 ILE A C 1
ATOM 1418 O O . ILE A 1 168 ? 27.630 8.358 -61.619 1.00 97.94 168 ILE A O 1
ATOM 1422 N N . GLU A 1 169 ? 26.651 9.883 -60.306 1.00 97.69 169 GLU A N 1
ATOM 1423 C CA . GLU A 1 169 ? 26.663 10.983 -61.276 1.00 97.69 169 GLU A CA 1
ATOM 1424 C C . GLU A 1 169 ? 28.085 11.497 -61.527 1.00 97.69 169 GLU A C 1
ATOM 1426 O O . GLU A 1 169 ? 28.473 11.685 -62.681 1.00 97.69 169 GLU A O 1
ATOM 1431 N N . GLU A 1 170 ? 28.899 11.626 -60.476 1.00 97.62 170 GLU A N 1
ATOM 1432 C CA . GLU A 1 170 ? 30.306 12.009 -60.593 1.00 97.62 170 GLU A CA 1
ATOM 1433 C C . GLU A 1 170 ? 31.130 10.958 -61.349 1.00 97.62 170 GLU A C 1
ATOM 1435 O O . GLU A 1 170 ? 31.890 11.309 -62.249 1.00 97.62 170 GLU A O 1
ATOM 1440 N N . LEU A 1 171 ? 30.937 9.666 -61.060 1.00 97.75 171 LEU A N 1
ATOM 1441 C CA . LEU A 1 171 ? 31.604 8.584 -61.791 1.00 97.75 171 LEU A CA 1
ATOM 1442 C C . LEU A 1 171 ? 31.213 8.569 -63.275 1.00 97.75 171 LEU A C 1
ATOM 1444 O O . LEU A 1 171 ? 32.086 8.423 -64.127 1.00 97.75 171 LEU A O 1
ATOM 1448 N N . LYS A 1 172 ? 29.931 8.776 -63.613 1.00 97.56 172 LYS A N 1
ATOM 1449 C CA . LYS A 1 172 ? 29.493 8.931 -65.016 1.00 97.56 172 LYS A CA 1
ATOM 1450 C C . LYS A 1 172 ? 30.192 10.114 -65.688 1.00 97.56 172 LYS A C 1
ATOM 1452 O O . LYS A 1 172 ? 30.757 9.949 -66.763 1.00 97.56 172 LYS A O 1
ATOM 1457 N N . ARG A 1 173 ? 30.227 11.275 -65.023 1.00 98.00 173 ARG A N 1
ATOM 1458 C CA . ARG A 1 173 ? 30.903 12.488 -65.511 1.00 98.00 173 ARG A CA 1
ATOM 1459 C C . ARG A 1 173 ? 32.399 12.259 -65.757 1.00 98.00 173 ARG A C 1
ATOM 1461 O O . ARG A 1 173 ? 32.940 12.783 -66.729 1.00 98.00 173 ARG A O 1
ATOM 1468 N N . GLN A 1 174 ? 33.057 11.473 -64.904 1.00 97.44 174 GLN A N 1
ATOM 1469 C CA . GLN A 1 174 ? 34.458 11.082 -65.071 1.00 97.44 174 GLN A CA 1
ATOM 1470 C C . GLN A 1 174 ? 34.642 10.131 -66.263 1.00 97.44 174 GLN A C 1
ATOM 1472 O O . GLN A 1 174 ? 35.481 10.415 -67.115 1.00 97.44 174 GLN A O 1
ATOM 1477 N N . PHE A 1 175 ? 33.812 9.090 -66.406 1.00 97.50 175 PHE A N 1
ATOM 1478 C CA . PHE A 1 175 ? 33.845 8.206 -67.581 1.00 97.50 175 PHE A CA 1
ATOM 1479 C C . PHE A 1 175 ? 33.592 8.959 -68.898 1.00 97.50 175 PHE A C 1
ATOM 1481 O O . PHE A 1 175 ? 34.338 8.764 -69.855 1.00 97.50 175 PHE A O 1
ATOM 1488 N N . ASP A 1 176 ? 32.610 9.864 -68.950 1.00 97.50 176 ASP A N 1
ATOM 1489 C CA . ASP A 1 176 ? 32.332 10.693 -70.133 1.00 97.50 176 ASP A CA 1
ATOM 1490 C C . ASP A 1 176 ? 33.519 11.613 -70.483 1.00 97.50 176 ASP A C 1
ATOM 1492 O O . ASP A 1 176 ? 33.819 11.848 -71.659 1.00 97.50 176 ASP A O 1
ATOM 1496 N N . ALA A 1 177 ? 34.216 12.141 -69.471 1.00 97.06 177 ALA A N 1
ATOM 1497 C CA . ALA A 1 177 ? 35.407 12.965 -69.658 1.00 97.06 177 ALA A CA 1
ATOM 1498 C C . ALA A 1 177 ? 36.608 12.140 -70.154 1.00 97.06 177 ALA A C 1
ATOM 1500 O O . ALA A 1 177 ? 37.284 12.557 -71.099 1.00 97.06 177 ALA A O 1
ATOM 1501 N N . GLU A 1 178 ? 36.849 10.960 -69.576 1.00 96.44 178 GLU A N 1
ATOM 1502 C CA . GLU A 1 178 ? 37.883 10.023 -70.027 1.00 96.44 178 GLU A CA 1
ATOM 1503 C C . GLU A 1 178 ? 37.617 9.533 -71.455 1.00 96.44 178 GLU A C 1
ATOM 1505 O O . GLU A 1 178 ? 38.528 9.551 -72.286 1.00 96.44 178 GLU A O 1
ATOM 1510 N N . GLU A 1 179 ? 36.370 9.187 -71.796 1.00 97.00 179 GLU A N 1
ATOM 1511 C CA . GLU A 1 179 ? 36.014 8.774 -73.154 1.00 97.00 179 GLU A CA 1
ATOM 1512 C C . GLU A 1 179 ? 36.233 9.917 -74.155 1.00 97.00 179 GLU A C 1
ATOM 1514 O O . GLU A 1 179 ? 36.783 9.706 -75.238 1.00 97.00 179 GLU A O 1
ATOM 1519 N N . GLN A 1 180 ? 35.891 11.158 -73.791 1.00 96.69 180 GLN A N 1
ATOM 1520 C CA . GLN A 1 180 ? 36.200 12.327 -74.617 1.00 96.69 180 GLN A CA 1
ATOM 1521 C C . GLN A 1 180 ? 37.706 12.557 -74.787 1.00 96.69 180 GLN A C 1
ATOM 1523 O O . GLN A 1 180 ? 38.131 12.933 -75.882 1.00 96.69 180 GLN A O 1
ATOM 1528 N N . VAL A 1 181 ? 38.521 12.347 -73.749 1.00 96.75 181 VAL A N 1
ATOM 1529 C CA . VAL A 1 181 ? 39.988 12.442 -73.842 1.00 96.75 181 VAL A CA 1
ATOM 1530 C C . VAL A 1 181 ? 40.541 11.342 -74.751 1.00 96.75 181 VAL A C 1
ATOM 1532 O O . VAL A 1 181 ? 41.331 11.645 -75.643 1.00 96.75 181 VAL A O 1
ATOM 1535 N N . LEU A 1 182 ? 40.071 10.099 -74.615 1.00 96.12 182 LEU A N 1
ATOM 1536 C CA . LEU A 1 182 ? 40.450 8.975 -75.476 1.00 96.12 182 LEU A CA 1
ATOM 1537 C C . LEU A 1 182 ? 40.046 9.209 -76.940 1.00 96.12 182 LEU A C 1
ATOM 1539 O O . LEU A 1 182 ? 40.874 9.041 -77.838 1.00 96.12 182 LEU A O 1
ATOM 1543 N N . ARG A 1 183 ? 38.817 9.680 -77.197 1.00 96.75 183 ARG A N 1
ATOM 1544 C CA . ARG A 1 183 ? 38.343 10.068 -78.539 1.00 96.75 183 ARG A CA 1
ATOM 1545 C C . ARG A 1 183 ? 39.210 11.179 -79.142 1.00 96.75 183 ARG A C 1
ATOM 1547 O O . ARG A 1 183 ? 39.633 11.050 -80.290 1.00 96.75 183 ARG A O 1
ATOM 1554 N N . LYS A 1 184 ? 39.531 12.232 -78.375 1.00 96.69 184 LYS A N 1
ATOM 1555 C CA . LYS A 1 184 ? 40.408 13.340 -78.808 1.00 96.69 184 LYS A CA 1
ATOM 1556 C C . LYS A 1 184 ? 41.838 12.866 -79.087 1.00 96.69 184 LYS A C 1
ATOM 1558 O O . LYS A 1 184 ? 42.393 13.217 -80.124 1.00 96.69 184 LYS A O 1
ATOM 1563 N N . ALA A 1 185 ? 42.418 12.032 -78.224 1.00 95.69 185 ALA A N 1
ATOM 1564 C CA . ALA A 1 185 ? 43.758 11.472 -78.407 1.00 95.69 185 ALA A CA 1
ATOM 1565 C C . ALA A 1 185 ? 43.835 10.548 -79.636 1.00 95.69 185 ALA A C 1
ATOM 1567 O O . ALA A 1 185 ? 44.776 10.638 -80.426 1.00 95.69 185 ALA A O 1
ATOM 1568 N N . HIS A 1 186 ? 42.816 9.711 -79.856 1.00 95.44 186 HIS A N 1
ATOM 1569 C CA . HIS A 1 186 ? 42.703 8.890 -81.060 1.00 95.44 186 HIS A CA 1
ATOM 1570 C C . HIS A 1 186 ? 42.558 9.751 -82.326 1.00 95.44 186 HIS A C 1
ATOM 1572 O O . HIS A 1 186 ? 43.271 9.533 -83.305 1.00 95.44 186 HIS A O 1
ATOM 1578 N N . GLN A 1 187 ? 41.698 10.776 -82.302 1.00 96.62 187 GLN A N 1
ATOM 1579 C CA . GLN A 1 187 ? 41.536 11.719 -83.412 1.00 96.62 187 GLN A CA 1
ATOM 1580 C C . GLN A 1 187 ? 42.842 12.469 -83.724 1.00 96.62 187 GLN A C 1
ATOM 1582 O O . GLN A 1 187 ? 43.211 12.581 -84.893 1.00 96.62 187 GLN A O 1
ATOM 1587 N N . ALA A 1 188 ? 43.568 12.923 -82.698 1.00 95.44 188 ALA A N 1
ATOM 1588 C CA . ALA A 1 188 ? 44.868 13.572 -82.842 1.00 95.44 188 ALA A CA 1
ATOM 1589 C C . ALA A 1 188 ? 45.910 12.627 -83.461 1.00 95.44 188 ALA A C 1
ATOM 1591 O O . ALA A 1 188 ? 46.565 13.006 -84.426 1.00 95.44 188 ALA A O 1
ATOM 1592 N N . LYS A 1 189 ? 45.997 11.373 -82.999 1.00 95.00 189 LYS A N 1
ATOM 1593 C CA . LYS A 1 189 ? 46.885 10.348 -83.578 1.00 95.00 189 LYS A CA 1
ATOM 1594 C C . LYS A 1 189 ? 46.535 10.024 -85.037 1.00 95.00 189 LYS A C 1
ATOM 1596 O O . LYS A 1 189 ? 47.425 9.843 -85.863 1.00 95.00 189 LYS A O 1
ATOM 1601 N N . MET A 1 190 ? 45.250 9.996 -85.390 1.00 93.44 190 MET A N 1
ATOM 1602 C CA . MET A 1 190 ? 44.811 9.813 -86.780 1.00 93.44 190 MET A CA 1
ATOM 1603 C C . MET A 1 190 ? 45.115 11.036 -87.660 1.00 93.44 190 MET A C 1
ATOM 1605 O O . MET A 1 190 ? 45.440 10.871 -88.836 1.00 93.44 190 MET A O 1
ATOM 1609 N N . ALA A 1 191 ? 45.058 12.253 -87.113 1.00 93.75 191 ALA A N 1
ATOM 1610 C CA . ALA A 1 191 ? 45.503 13.465 -87.801 1.00 93.75 191 ALA A CA 1
ATOM 1611 C C . ALA A 1 191 ? 47.034 13.502 -87.966 1.00 93.75 191 ALA A C 1
ATOM 1613 O O . ALA A 1 191 ? 47.521 13.838 -89.042 1.00 93.75 191 ALA A O 1
ATOM 1614 N N . GLU A 1 192 ? 47.789 13.081 -86.949 1.00 92.81 192 GLU A N 1
ATOM 1615 C CA . GLU A 1 192 ? 49.247 12.938 -86.986 1.00 92.81 192 GLU A CA 1
ATOM 1616 C C . GLU A 1 192 ? 49.684 11.935 -88.063 1.00 92.81 192 GLU A C 1
ATOM 1618 O O . GLU A 1 192 ? 50.565 12.242 -88.861 1.00 92.81 192 GLU A O 1
ATOM 1623 N N . LEU A 1 193 ? 49.040 10.764 -88.146 1.00 92.06 193 LEU A N 1
ATOM 1624 C CA . LEU A 1 193 ? 49.323 9.764 -89.183 1.00 92.06 193 LEU A CA 1
ATOM 1625 C C . LEU A 1 193 ? 49.005 10.277 -90.596 1.00 92.06 193 LEU A C 1
ATOM 1627 O O . LEU A 1 193 ? 49.796 10.058 -91.509 1.00 92.06 193 LEU A O 1
ATOM 1631 N N . ARG A 1 194 ? 47.892 11.003 -90.779 1.00 92.56 194 ARG A N 1
ATOM 1632 C CA . ARG A 1 194 ? 47.565 11.659 -92.061 1.00 92.56 194 ARG A CA 1
ATOM 1633 C C . ARG A 1 194 ? 48.595 12.726 -92.432 1.00 92.56 194 ARG A C 1
ATOM 1635 O O . ARG A 1 194 ? 49.031 12.762 -93.576 1.00 92.56 194 ARG A O 1
ATOM 1642 N N . SER A 1 195 ? 49.007 13.546 -91.466 1.00 90.31 195 SER A N 1
ATOM 1643 C CA . SER A 1 195 ? 50.029 14.582 -91.643 1.00 90.31 195 SER A CA 1
ATOM 1644 C C . SER A 1 195 ? 51.390 13.977 -92.002 1.00 90.31 195 SER A C 1
ATOM 1646 O O . SER A 1 195 ? 52.015 14.413 -92.962 1.00 90.31 195 SER A O 1
ATOM 1648 N N . LYS A 1 196 ? 51.811 12.901 -91.321 1.00 91.00 196 LYS A N 1
ATOM 1649 C CA . LYS A 1 196 ? 53.032 12.150 -91.657 1.00 91.00 196 LYS A CA 1
ATOM 1650 C C . LYS A 1 196 ? 52.975 11.555 -93.060 1.00 91.00 196 LYS A C 1
ATOM 1652 O O . LYS A 1 196 ? 53.922 11.742 -93.808 1.00 91.00 196 LYS A O 1
ATOM 1657 N N . PHE A 1 197 ? 51.871 10.911 -93.440 1.00 88.56 197 PHE A N 1
ATOM 1658 C CA . PHE A 1 197 ? 51.709 10.346 -94.784 1.00 88.56 197 PHE A CA 1
ATOM 1659 C C . PHE A 1 197 ? 51.707 11.426 -95.880 1.00 88.56 197 PHE A C 1
ATOM 1661 O O . PHE A 1 197 ? 52.300 11.238 -96.940 1.00 88.56 197 PHE A O 1
ATOM 1668 N N . GLN A 1 198 ? 51.092 12.586 -95.623 1.00 86.56 198 GLN A N 1
ATOM 1669 C CA . GLN A 1 198 ? 51.167 13.730 -96.533 1.00 86.56 198 GLN A CA 1
ATOM 1670 C C . GLN A 1 198 ? 52.598 14.279 -96.625 1.00 86.56 198 GLN A C 1
ATOM 1672 O O . GLN A 1 198 ? 53.097 14.458 -97.731 1.00 86.56 198 GLN A O 1
ATOM 1677 N N . ALA A 1 199 ? 53.277 14.487 -95.495 1.00 83.94 199 ALA A N 1
ATOM 1678 C CA . ALA A 1 199 ? 54.654 14.974 -95.456 1.00 83.94 199 ALA A CA 1
ATOM 1679 C C . ALA A 1 199 ? 55.642 13.993 -96.110 1.00 83.94 199 ALA A C 1
ATOM 1681 O O . ALA A 1 199 ? 56.571 14.429 -96.779 1.00 83.94 199 ALA A O 1
ATOM 1682 N N . GLU A 1 200 ? 55.429 12.683 -95.977 1.00 80.19 200 GLU A N 1
ATOM 1683 C CA . GLU A 1 200 ? 56.191 11.634 -96.662 1.00 80.19 200 GLU A CA 1
ATOM 1684 C C . GLU A 1 200 ? 55.930 11.665 -98.177 1.00 80.19 200 GLU A C 1
ATOM 1686 O O . GLU A 1 200 ? 56.877 11.664 -98.958 1.00 80.19 200 GLU A O 1
ATOM 1691 N N . SER A 1 201 ? 54.674 11.833 -98.610 1.00 74.31 201 SER A N 1
ATOM 1692 C CA . SER A 1 201 ? 54.326 12.006 -100.029 1.00 74.31 201 SER A CA 1
ATOM 1693 C C . SER A 1 201 ? 54.893 13.301 -100.636 1.00 74.31 201 SER A C 1
ATOM 1695 O O . SER A 1 201 ? 55.351 13.313 -101.780 1.00 74.31 201 SER A O 1
ATOM 1697 N N . GLU A 1 202 ? 54.919 14.396 -99.875 1.00 76.38 202 GLU A N 1
ATOM 1698 C CA . GLU A 1 202 ? 55.565 15.656 -100.259 1.00 76.38 202 GLU A CA 1
ATOM 1699 C C . GLU A 1 202 ? 57.097 15.533 -100.255 1.00 76.38 202 GLU A C 1
ATOM 1701 O O . GLU A 1 202 ? 57.757 16.065 -101.151 1.00 76.38 202 GLU A O 1
ATOM 1706 N N . GLN A 1 203 ? 57.675 14.769 -99.322 1.00 71.56 203 GLN A N 1
ATOM 1707 C CA . GLN A 1 203 ? 59.102 14.457 -99.311 1.00 71.56 203 GLN A CA 1
ATOM 1708 C C . GLN A 1 203 ? 59.488 13.561 -100.494 1.00 71.56 203 GLN A C 1
ATOM 1710 O O . GLN A 1 203 ? 60.548 13.774 -101.068 1.00 71.56 203 GLN A O 1
ATOM 1715 N N . ASP A 1 204 ? 58.651 12.611 -100.908 1.00 66.44 204 ASP A N 1
ATOM 1716 C CA . ASP A 1 204 ? 58.898 11.764 -102.081 1.00 66.44 204 ASP A CA 1
ATOM 1717 C C . ASP A 1 204 ? 58.751 12.539 -103.394 1.00 66.44 204 ASP A C 1
ATOM 1719 O O . ASP A 1 204 ? 59.564 12.369 -104.302 1.00 66.44 204 ASP A O 1
ATOM 1723 N N . ARG A 1 205 ? 57.806 13.486 -103.476 1.00 66.62 205 ARG A N 1
ATOM 1724 C CA . ARG A 1 205 ? 57.765 14.475 -104.570 1.00 66.62 205 ARG A CA 1
ATOM 1725 C C . ARG A 1 205 ? 59.030 15.339 -104.592 1.00 66.62 205 ARG A C 1
ATOM 1727 O O . ARG A 1 205 ? 59.601 15.556 -105.658 1.00 66.62 205 ARG A O 1
ATOM 1734 N N . SER A 1 206 ? 59.500 15.786 -103.426 1.00 58.91 206 SER A N 1
ATOM 1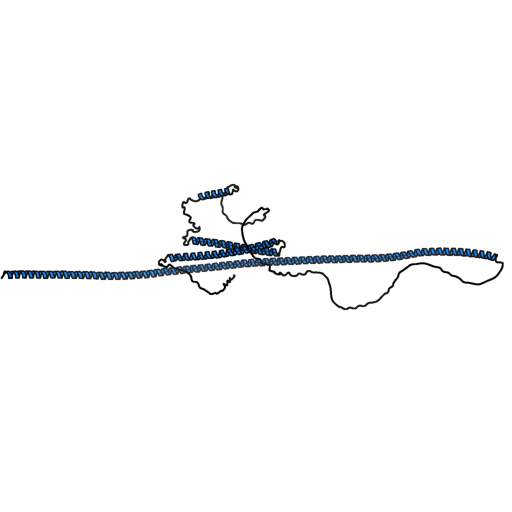735 C CA . SER A 1 206 ? 60.751 16.542 -103.285 1.00 58.91 206 SER A CA 1
ATOM 1736 C C . SER A 1 206 ? 61.962 15.721 -103.750 1.00 58.91 206 SER A C 1
ATOM 1738 O O . SER A 1 206 ? 62.673 16.170 -104.652 1.00 58.91 206 SER A O 1
ATOM 1740 N N . LYS A 1 207 ? 62.121 14.481 -103.248 1.00 60.56 207 LYS A N 1
ATOM 1741 C CA . LYS A 1 207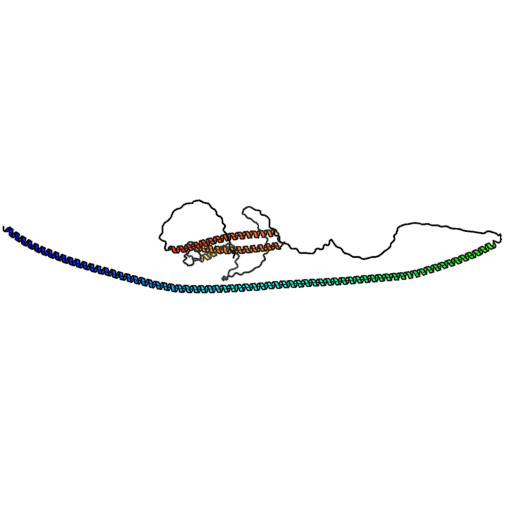 ? 63.138 13.505 -103.684 1.00 60.56 207 LYS A CA 1
ATOM 1742 C C . LYS A 1 207 ? 63.112 13.347 -105.201 1.00 60.56 207 LYS A C 1
ATOM 1744 O O . LYS A 1 207 ? 64.141 13.550 -105.836 1.00 60.56 207 LYS A O 1
ATOM 1749 N N . HIS A 1 208 ? 61.936 13.122 -105.791 1.00 56.19 208 HIS A N 1
ATOM 1750 C CA . HIS A 1 208 ? 61.785 12.972 -107.237 1.00 56.19 208 HIS A CA 1
ATOM 1751 C C . HIS A 1 208 ? 62.284 14.204 -108.014 1.00 56.19 208 HIS A C 1
ATOM 1753 O O . HIS A 1 208 ? 63.018 14.045 -108.984 1.00 56.19 208 HIS A O 1
ATOM 1759 N N . THR A 1 209 ? 61.999 15.431 -107.554 1.00 56.16 209 THR A N 1
ATOM 1760 C CA . THR A 1 209 ? 62.542 16.653 -108.191 1.00 56.16 209 THR A CA 1
ATOM 1761 C C . THR A 1 209 ? 64.044 16.874 -107.958 1.00 56.16 209 THR A C 1
ATOM 1763 O O . THR A 1 209 ? 64.713 17.490 -108.793 1.00 56.16 209 THR A O 1
ATOM 1766 N N . THR A 1 210 ? 64.625 16.370 -106.862 1.00 56.78 210 THR A N 1
ATOM 1767 C CA . THR A 1 210 ? 66.091 16.350 -106.693 1.00 56.78 210 THR A CA 1
ATOM 1768 C C . THR A 1 210 ? 66.758 15.264 -107.533 1.00 56.78 210 THR A C 1
ATOM 1770 O O . THR A 1 210 ? 67.830 15.509 -108.086 1.00 56.78 210 THR A O 1
ATOM 1773 N N . ASP A 1 211 ? 66.113 14.113 -107.704 1.00 57.94 211 ASP A N 1
ATOM 1774 C CA . ASP A 1 211 ? 66.587 13.023 -108.553 1.00 57.94 211 ASP A CA 1
ATOM 1775 C C . ASP A 1 211 ? 66.520 13.427 -110.028 1.00 57.94 211 ASP A C 1
ATOM 1777 O O . ASP A 1 211 ? 67.491 13.253 -110.753 1.00 57.94 211 ASP A O 1
ATOM 1781 N N . GLU A 1 212 ? 65.452 14.092 -110.470 1.00 64.12 212 GLU A N 1
ATOM 1782 C CA . GLU A 1 212 ? 65.353 14.677 -111.813 1.00 64.12 212 GLU A CA 1
ATOM 1783 C C . GLU A 1 212 ? 66.508 15.661 -112.097 1.00 64.12 212 GLU A C 1
ATOM 1785 O O . GLU A 1 212 ? 67.134 15.616 -113.161 1.00 64.12 212 GLU A O 1
ATOM 1790 N N . ARG A 1 213 ? 66.892 16.483 -111.106 1.00 65.44 213 ARG A N 1
ATOM 1791 C CA . ARG A 1 213 ? 68.073 17.362 -111.194 1.00 65.44 213 ARG A CA 1
ATOM 1792 C C . ARG A 1 213 ? 69.401 16.599 -111.235 1.00 65.44 213 ARG A C 1
ATOM 1794 O O . ARG A 1 213 ? 70.316 17.044 -111.933 1.00 65.44 213 ARG A O 1
ATOM 1801 N N . THR A 1 214 ? 69.552 15.479 -110.522 1.00 67.25 214 THR A N 1
ATOM 1802 C CA . THR A 1 214 ? 70.784 14.669 -110.606 1.00 67.25 214 THR A CA 1
ATOM 1803 C C . THR A 1 214 ? 70.849 13.858 -111.902 1.00 67.25 214 THR A C 1
ATOM 1805 O O . THR A 1 214 ? 71.923 13.783 -112.500 1.00 67.25 214 THR A O 1
ATOM 1808 N N . PHE A 1 215 ? 69.721 13.361 -112.414 1.00 70.62 215 PHE A N 1
ATOM 1809 C CA . PHE A 1 215 ? 69.628 12.714 -113.723 1.00 70.62 215 PHE A CA 1
ATOM 1810 C C . PHE A 1 215 ? 69.964 13.675 -114.868 1.00 70.62 215 PHE A C 1
ATOM 1812 O O . PHE A 1 215 ? 70.767 13.310 -115.726 1.00 70.62 215 PHE A O 1
ATOM 1819 N N . GLU A 1 216 ? 69.453 14.912 -114.883 1.00 74.75 216 GLU A N 1
ATOM 1820 C CA . GLU A 1 216 ? 69.823 15.876 -115.933 1.00 74.75 216 GLU A CA 1
ATOM 1821 C C . GLU A 1 216 ? 71.294 16.322 -115.812 1.00 74.75 216 GLU A C 1
ATOM 1823 O O . GLU A 1 216 ? 71.969 16.506 -116.829 1.00 74.75 216 GLU A O 1
ATOM 1828 N N . LYS A 1 217 ? 71.856 16.382 -114.593 1.00 76.56 217 LYS A N 1
ATOM 1829 C CA . LYS A 1 217 ? 73.302 16.590 -114.389 1.00 76.56 217 LYS A CA 1
ATOM 1830 C C . LYS A 1 217 ? 74.128 15.436 -114.979 1.00 76.56 217 LYS A C 1
ATOM 1832 O O . LYS A 1 217 ? 75.044 15.691 -115.762 1.00 76.56 217 LYS A O 1
ATOM 1837 N N . LEU A 1 218 ? 73.771 14.185 -114.677 1.00 76.81 218 LEU A N 1
ATOM 1838 C CA . LEU A 1 218 ? 74.396 12.983 -115.251 1.00 76.81 218 LEU A CA 1
ATOM 1839 C C . LEU A 1 218 ? 74.245 12.930 -116.780 1.00 76.81 218 LEU A C 1
ATOM 1841 O O . LEU A 1 218 ? 75.163 12.512 -117.483 1.00 76.81 218 LEU A O 1
ATOM 1845 N N . ARG A 1 219 ? 73.114 13.396 -117.321 1.00 78.31 219 ARG A N 1
ATOM 1846 C CA . ARG A 1 219 ? 72.853 13.496 -118.766 1.00 78.31 219 ARG A CA 1
ATOM 1847 C C . ARG A 1 219 ? 73.756 14.530 -119.443 1.00 78.31 219 ARG A C 1
ATOM 1849 O O . ARG A 1 219 ? 74.280 14.262 -120.526 1.00 78.31 219 ARG A O 1
ATOM 1856 N N . CYS A 1 220 ? 73.981 15.678 -118.802 1.00 79.56 220 CYS A N 1
ATOM 1857 C CA . CYS A 1 220 ? 74.941 16.686 -119.257 1.00 79.56 220 CYS A CA 1
ATOM 1858 C C . CYS A 1 220 ? 76.383 16.160 -119.217 1.00 79.56 220 CYS A C 1
ATOM 1860 O O . CYS A 1 220 ? 77.129 16.328 -120.182 1.00 79.56 220 CYS A O 1
ATOM 1862 N N . GLU A 1 221 ? 76.765 15.475 -118.139 1.00 80.69 221 GLU A N 1
ATOM 1863 C CA . GLU A 1 221 ? 78.098 14.886 -117.971 1.00 80.69 221 GLU A CA 1
ATOM 1864 C C . GLU A 1 221 ? 78.363 13.751 -118.976 1.00 80.69 221 GLU A C 1
ATOM 1866 O O . GLU A 1 221 ? 79.423 13.711 -119.604 1.00 80.69 221 GLU A O 1
ATOM 1871 N N . LYS A 1 222 ? 77.357 12.906 -119.241 1.00 83.88 222 LYS A N 1
ATOM 1872 C CA . LYS A 1 222 ? 77.377 11.913 -120.323 1.00 83.88 222 LYS A CA 1
ATOM 1873 C C . LYS A 1 222 ? 77.573 12.564 -121.695 1.00 83.88 222 LYS A C 1
ATOM 1875 O O . LYS A 1 222 ? 78.432 12.110 -122.446 1.00 83.88 222 LYS A O 1
ATOM 1880 N N . ARG A 1 223 ? 76.841 13.639 -122.019 1.00 85.69 223 ARG A N 1
ATOM 1881 C CA . ARG A 1 223 ? 77.013 14.371 -123.291 1.00 85.69 223 ARG A CA 1
ATOM 1882 C C . ARG A 1 223 ? 78.436 14.929 -123.424 1.00 85.69 223 ARG A C 1
ATOM 1884 O O . ARG A 1 223 ? 79.075 14.734 -124.451 1.00 85.69 223 ARG A O 1
ATOM 1891 N N . LEU A 1 224 ? 78.974 15.521 -122.355 1.00 83.94 224 LEU A N 1
ATOM 1892 C CA . LEU A 1 224 ? 80.350 16.027 -122.318 1.00 83.94 224 LEU A CA 1
ATOM 1893 C C . LEU A 1 224 ? 81.396 14.913 -122.526 1.00 83.94 224 LEU A C 1
ATOM 1895 O O . LEU A 1 224 ? 82.426 15.144 -123.162 1.00 83.94 224 LEU A O 1
ATOM 1899 N N . LEU A 1 225 ? 81.152 13.707 -122.003 1.00 82.75 225 LEU A N 1
ATOM 1900 C CA . LEU A 1 225 ? 81.994 12.529 -122.237 1.00 82.75 225 LEU A CA 1
ATOM 1901 C C . LEU A 1 225 ? 81.877 12.007 -123.676 1.00 82.75 225 LEU A C 1
ATOM 1903 O O . LEU A 1 225 ? 82.901 11.692 -124.281 1.00 82.75 225 LEU A O 1
ATOM 1907 N N . GLU A 1 226 ? 80.673 11.968 -124.249 1.00 81.31 226 GLU A N 1
ATOM 1908 C CA . GLU A 1 226 ? 80.451 11.603 -125.654 1.00 81.31 226 GLU A CA 1
ATOM 1909 C C . GLU A 1 226 ? 81.153 12.578 -126.612 1.00 81.31 226 GLU A C 1
ATOM 1911 O O . GLU A 1 226 ? 81.820 12.132 -127.546 1.00 81.31 226 GLU A O 1
ATOM 1916 N N . ASP A 1 227 ? 81.099 13.888 -126.358 1.00 85.88 227 ASP A N 1
ATOM 1917 C CA . ASP A 1 227 ? 81.770 14.900 -127.185 1.00 85.88 227 ASP A CA 1
ATOM 1918 C C . ASP A 1 227 ? 83.298 14.880 -127.018 1.00 85.88 227 ASP A C 1
ATOM 1920 O O . ASP A 1 227 ? 84.034 14.973 -128.006 1.00 85.88 227 ASP A O 1
ATOM 1924 N N . LYS A 1 228 ? 83.807 14.653 -125.796 1.00 86.06 228 LYS A N 1
ATOM 1925 C CA . LYS A 1 228 ? 85.237 14.365 -125.566 1.00 86.06 228 LYS A CA 1
ATOM 1926 C C . LYS A 1 228 ? 85.677 13.114 -126.331 1.00 86.06 228 LYS A C 1
ATOM 1928 O O . LYS A 1 228 ? 86.740 13.129 -126.953 1.00 86.06 228 LYS A O 1
ATOM 1933 N N . TYR A 1 229 ? 84.861 12.058 -126.334 1.00 88.06 229 TYR A N 1
ATOM 1934 C CA . TYR A 1 229 ? 85.139 10.826 -127.071 1.00 88.06 229 TYR A CA 1
ATOM 1935 C C . TYR A 1 229 ? 85.070 11.030 -128.592 1.00 88.06 229 TYR A C 1
ATOM 1937 O O . TYR A 1 229 ? 85.941 10.522 -129.293 1.00 88.06 229 TYR A O 1
ATOM 1945 N N . ARG A 1 230 ? 84.128 11.829 -129.120 1.00 87.06 230 ARG A N 1
ATOM 1946 C CA . ARG A 1 230 ? 84.103 12.246 -130.539 1.00 87.06 230 ARG A CA 1
ATOM 1947 C C . ARG A 1 230 ? 85.374 13.003 -130.913 1.00 87.06 230 ARG A C 1
ATOM 1949 O O . ARG A 1 230 ? 86.066 12.578 -131.832 1.00 87.06 230 ARG A O 1
ATOM 1956 N N . CYS A 1 231 ? 85.739 14.045 -130.161 1.00 86.12 231 CYS A N 1
ATOM 1957 C CA . CYS A 1 231 ? 86.978 14.801 -130.372 1.00 86.12 231 CYS A CA 1
ATOM 1958 C C . CYS A 1 231 ? 88.226 13.903 -130.346 1.00 86.12 231 CYS A C 1
ATOM 1960 O O . CYS A 1 231 ? 89.118 14.053 -131.181 1.00 86.12 231 CYS A O 1
ATOM 1962 N N . LEU A 1 232 ? 88.307 12.962 -129.399 1.00 90.06 232 LEU A N 1
ATOM 1963 C CA . LEU A 1 232 ? 89.432 12.032 -129.301 1.00 90.06 232 LEU A CA 1
ATOM 1964 C C . LEU A 1 232 ? 89.436 11.017 -130.454 1.00 90.06 232 LEU A C 1
ATOM 1966 O O . LEU A 1 232 ? 90.494 10.750 -131.018 1.00 90.06 232 LEU A O 1
ATOM 1970 N N . LYS A 1 233 ? 88.266 10.510 -130.856 1.00 87.06 233 LYS A N 1
ATOM 1971 C CA . LYS A 1 233 ? 88.086 9.615 -132.007 1.00 87.06 233 LYS A CA 1
ATOM 1972 C C . LYS A 1 233 ? 88.443 10.307 -133.320 1.00 87.06 233 LYS A C 1
ATOM 1974 O O . LYS A 1 233 ? 89.092 9.686 -134.150 1.00 87.06 233 LYS A O 1
ATOM 1979 N N . GLU A 1 234 ? 88.094 11.579 -133.500 1.00 86.56 234 GLU A N 1
ATOM 1980 C CA . GLU A 1 234 ? 88.498 12.383 -134.659 1.00 86.56 234 GLU A CA 1
ATOM 1981 C C . GLU A 1 234 ? 89.996 12.685 -134.668 1.00 86.56 234 GLU A C 1
ATOM 1983 O O . GLU A 1 234 ? 90.629 12.543 -135.711 1.00 86.56 234 GLU A O 1
ATOM 1988 N N . LYS A 1 235 ? 90.592 13.048 -133.522 1.00 86.56 235 LYS A N 1
ATOM 1989 C CA . LYS A 1 235 ? 92.052 13.206 -133.402 1.00 86.56 235 LYS A CA 1
ATOM 1990 C C . LYS A 1 235 ? 92.776 11.897 -133.713 1.00 86.56 235 LYS A C 1
ATOM 1992 O O . LYS A 1 235 ? 93.727 11.909 -134.485 1.00 86.56 235 LYS A O 1
ATOM 1997 N N . TYR A 1 236 ? 92.292 10.772 -133.187 1.00 87.31 236 TYR A N 1
ATOM 1998 C CA . TYR A 1 236 ? 92.808 9.444 -133.509 1.00 87.31 236 TYR A CA 1
ATOM 1999 C C . TYR A 1 236 ? 92.613 9.097 -134.990 1.00 87.31 236 TYR A C 1
ATOM 2001 O O . TYR A 1 236 ? 93.518 8.535 -135.592 1.00 87.31 236 TYR A O 1
ATOM 2009 N N . LEU A 1 237 ? 91.480 9.450 -135.609 1.00 85.88 237 LEU A N 1
ATOM 2010 C CA . LEU A 1 237 ? 91.240 9.182 -137.029 1.00 85.88 237 LEU A CA 1
ATOM 2011 C C . LEU A 1 237 ? 92.151 10.033 -137.928 1.00 85.88 237 LEU A C 1
ATOM 2013 O O . LEU A 1 237 ? 92.735 9.484 -138.857 1.00 85.88 237 LEU A O 1
ATOM 2017 N N . LYS A 1 238 ? 92.334 11.324 -137.609 1.00 84.81 238 LYS A N 1
ATOM 2018 C CA . LYS A 1 238 ? 93.274 12.236 -138.284 1.00 84.81 238 LYS A CA 1
ATOM 2019 C C . LYS A 1 238 ? 94.711 11.733 -138.162 1.00 84.81 238 LYS A C 1
ATOM 2021 O O . LYS A 1 238 ? 95.353 11.496 -139.183 1.00 84.81 238 LYS A O 1
ATOM 2026 N N . LEU A 1 239 ? 95.159 11.434 -136.941 1.00 88.06 239 LEU A N 1
ATOM 2027 C CA . LEU A 1 239 ? 96.472 10.845 -136.681 1.00 88.06 239 LEU A CA 1
ATOM 2028 C C . LEU A 1 239 ? 96.631 9.485 -137.381 1.00 88.06 239 LEU A C 1
ATOM 2030 O O . LEU A 1 239 ? 97.685 9.197 -137.932 1.00 88.06 239 LEU A O 1
ATOM 2034 N N . LYS A 1 240 ? 95.580 8.658 -137.446 1.00 82.69 240 LYS A N 1
ATOM 2035 C CA . LYS A 1 240 ? 95.578 7.396 -138.200 1.00 82.69 240 LYS A CA 1
ATOM 2036 C C . LYS A 1 240 ? 95.686 7.629 -139.708 1.00 82.69 240 LYS A C 1
ATOM 2038 O O . LYS A 1 240 ? 96.374 6.854 -140.362 1.00 82.69 240 LYS A O 1
ATOM 2043 N N . THR A 1 241 ? 95.079 8.676 -140.274 1.00 80.81 241 THR A N 1
ATOM 2044 C CA . THR A 1 241 ? 95.304 9.057 -141.681 1.00 80.81 241 THR A CA 1
ATOM 2045 C C . THR A 1 241 ? 96.684 9.662 -141.928 1.00 80.81 241 THR A C 1
ATOM 2047 O O . THR A 1 241 ? 97.254 9.395 -142.977 1.00 80.81 241 THR A O 1
ATOM 2050 N N . GLU A 1 242 ? 97.269 10.397 -140.982 1.00 82.12 242 GLU A N 1
ATOM 2051 C CA . GLU A 1 242 ? 98.632 10.947 -141.088 1.00 82.12 242 GLU A CA 1
ATOM 2052 C C . GLU A 1 242 ? 99.700 9.849 -140.960 1.00 82.12 242 GLU A C 1
ATOM 2054 O O . GLU A 1 242 ? 100.623 9.771 -141.775 1.00 82.12 242 GLU A O 1
ATOM 2059 N N . ILE A 1 243 ? 99.533 8.930 -140.004 1.00 80.44 243 ILE A N 1
ATOM 2060 C CA . ILE A 1 243 ? 100.336 7.706 -139.876 1.00 80.44 243 ILE A CA 1
ATOM 2061 C C . ILE A 1 243 ? 100.139 6.824 -141.113 1.00 80.44 243 ILE A C 1
ATOM 2063 O O . ILE A 1 243 ? 101.124 6.337 -141.662 1.00 80.44 243 ILE A O 1
ATOM 2067 N N . LYS A 1 244 ? 98.909 6.667 -141.629 1.00 77.75 244 LYS A N 1
ATOM 2068 C CA . LYS A 1 244 ? 98.683 5.948 -142.892 1.00 77.75 244 LYS A CA 1
ATOM 2069 C C . LYS A 1 244 ? 99.425 6.629 -144.040 1.00 77.75 244 LYS A C 1
ATOM 2071 O O . LYS A 1 244 ? 100.199 5.953 -144.692 1.00 77.75 244 LYS A O 1
ATOM 2076 N N . LEU A 1 245 ? 99.283 7.938 -144.246 1.00 69.12 245 LEU A N 1
ATOM 2077 C CA . LEU A 1 245 ? 99.953 8.680 -145.324 1.00 69.12 245 LEU A CA 1
ATOM 2078 C C . LEU A 1 245 ? 101.486 8.649 -145.226 1.00 69.12 245 LEU A C 1
ATOM 2080 O O . LEU A 1 245 ? 102.164 8.605 -146.252 1.00 69.12 245 LEU A O 1
ATOM 2084 N N . THR A 1 246 ? 102.055 8.654 -144.019 1.00 69.25 246 THR A N 1
ATOM 2085 C CA . THR A 1 246 ? 103.512 8.546 -143.821 1.00 69.25 246 THR A CA 1
ATOM 2086 C C . THR A 1 246 ? 104.022 7.113 -143.998 1.00 69.25 246 THR A C 1
ATOM 2088 O O . THR A 1 246 ? 105.075 6.924 -144.608 1.00 69.25 246 THR A O 1
ATOM 2091 N N . MET A 1 247 ? 103.253 6.098 -143.589 1.00 64.62 247 MET A N 1
ATOM 2092 C CA . MET A 1 247 ? 103.517 4.687 -143.912 1.00 64.62 247 MET A CA 1
ATOM 2093 C C . MET A 1 247 ? 103.360 4.405 -145.415 1.00 64.62 247 MET A C 1
ATOM 2095 O O . MET A 1 247 ? 104.200 3.744 -146.010 1.00 64.62 247 MET A O 1
ATOM 2099 N N . GLU A 1 248 ? 102.340 4.961 -146.062 1.00 56.50 248 GLU A N 1
ATOM 2100 C CA . GLU A 1 248 ? 101.982 4.792 -147.481 1.00 56.50 248 GLU A CA 1
ATOM 2101 C C . GLU A 1 248 ? 102.971 5.519 -148.414 1.00 56.50 248 GLU A C 1
ATOM 2103 O O . GLU A 1 248 ? 103.240 5.052 -149.520 1.00 56.50 248 GLU A O 1
ATOM 2108 N N . LYS A 1 249 ? 103.629 6.587 -147.932 1.00 56.22 249 LYS A N 1
ATOM 2109 C CA . LYS A 1 249 ? 104.822 7.178 -148.570 1.00 56.22 249 LYS A CA 1
ATOM 2110 C C . LYS A 1 249 ? 106.113 6.374 -148.359 1.00 56.22 249 LYS A C 1
ATOM 2112 O O . LYS A 1 249 ? 107.052 6.560 -149.130 1.00 56.22 249 LYS A O 1
ATOM 2117 N N . ARG A 1 250 ? 106.194 5.501 -147.346 1.00 48.78 250 ARG A N 1
ATOM 2118 C CA . ARG A 1 250 ? 107.409 4.724 -147.010 1.00 48.78 250 ARG A CA 1
ATOM 2119 C C . ARG A 1 250 ? 107.353 3.264 -147.479 1.00 48.78 250 ARG A C 1
ATOM 2121 O O . ARG A 1 250 ? 108.393 2.674 -147.755 1.00 48.78 250 ARG A O 1
ATOM 2128 N N . SER A 1 251 ? 106.156 2.706 -147.644 1.00 43.53 251 SER A N 1
ATOM 2129 C CA . SER A 1 251 ? 105.893 1.306 -147.993 1.00 43.53 251 SER A CA 1
ATOM 2130 C C . SER A 1 251 ? 105.656 1.091 -149.496 1.00 43.53 251 SER A C 1
ATOM 2132 O O . SER A 1 251 ? 104.704 0.430 -149.904 1.00 43.53 251 SER A O 1
ATOM 2134 N N . LYS A 1 252 ? 106.551 1.630 -150.335 1.00 47.06 252 LYS A N 1
ATOM 2135 C CA . LYS A 1 252 ? 106.667 1.286 -151.770 1.00 47.06 252 LYS A CA 1
ATOM 2136 C C . LYS A 1 252 ? 107.941 0.483 -152.076 1.00 47.06 252 LYS A C 1
ATOM 2138 O O . LYS A 1 252 ? 108.521 0.587 -153.154 1.00 47.06 252 LYS A O 1
ATOM 2143 N N . ARG A 1 253 ? 108.393 -0.328 -151.113 1.00 41.25 253 ARG A N 1
ATOM 2144 C CA . ARG A 1 253 ? 109.507 -1.266 -151.288 1.00 41.25 253 ARG A CA 1
ATOM 2145 C C . ARG A 1 253 ? 109.266 -2.549 -150.489 1.00 41.25 253 ARG A C 1
ATOM 2147 O O . ARG A 1 253 ? 109.158 -2.488 -149.271 1.00 41.25 253 ARG A O 1
ATOM 2154 N N . LYS A 1 254 ? 109.311 -3.674 -151.210 1.00 37.78 254 LYS A N 1
ATOM 2155 C CA . LYS A 1 254 ? 109.200 -5.070 -150.753 1.00 37.78 254 LYS A CA 1
ATOM 2156 C C . LYS A 1 254 ? 107.804 -5.540 -150.310 1.00 37.78 254 LYS A C 1
ATOM 2158 O O . LYS A 1 254 ? 106.994 -4.780 -149.794 1.00 37.78 254 LYS A O 1
ATOM 2163 N N . GLU A 1 255 ? 107.547 -6.806 -150.615 1.00 29.86 255 GLU A N 1
ATOM 2164 C CA . GLU A 1 255 ? 106.253 -7.492 -150.570 1.00 29.86 255 GLU A CA 1
ATOM 2165 C C . GLU A 1 255 ? 106.141 -8.441 -149.352 1.00 29.86 255 GLU A C 1
ATOM 2167 O O . GLU A 1 255 ? 107.063 -8.539 -148.546 1.00 29.86 255 GLU A O 1
ATOM 2172 N N . GLN A 1 256 ? 105.060 -9.236 -149.364 1.00 33.47 256 GLN A N 1
ATOM 2173 C CA . GLN A 1 256 ? 104.955 -10.626 -148.885 1.00 33.47 256 GLN A CA 1
ATOM 2174 C C . GLN A 1 256 ? 104.592 -10.941 -147.414 1.00 33.47 256 GLN A C 1
ATOM 2176 O O . GLN A 1 256 ? 105.339 -10.686 -146.476 1.00 33.47 256 GLN A O 1
ATOM 2181 N N . SER A 1 257 ? 103.494 -11.714 -147.330 1.00 31.72 257 SER A N 1
ATOM 2182 C CA . SER A 1 257 ? 103.309 -12.944 -146.530 1.00 31.72 257 SER A CA 1
ATOM 2183 C C . SER A 1 257 ? 102.583 -12.925 -145.175 1.00 31.72 257 SER A C 1
ATOM 2185 O O . SER A 1 257 ? 102.728 -12.020 -144.364 1.00 31.72 257 SER A O 1
ATOM 2187 N N . THR A 1 258 ? 101.869 -14.048 -144.962 1.00 28.61 258 THR A N 1
ATOM 2188 C CA . THR A 1 258 ? 101.379 -14.667 -143.701 1.00 28.61 258 THR A CA 1
ATOM 2189 C C . THR A 1 258 ? 100.430 -13.835 -142.813 1.00 28.61 258 THR A C 1
ATOM 2191 O O . THR A 1 258 ? 100.819 -12.778 -142.342 1.00 28.61 258 THR A O 1
ATOM 2194 N N . THR A 1 259 ? 99.137 -14.132 -142.582 1.00 28.70 259 THR A N 1
ATOM 2195 C CA . THR A 1 259 ? 98.327 -15.351 -142.266 1.00 28.70 259 THR A CA 1
ATOM 2196 C C . THR A 1 259 ? 98.044 -15.569 -140.769 1.00 28.70 259 THR A C 1
ATOM 2198 O O . THR A 1 259 ? 98.965 -15.603 -139.966 1.00 28.70 259 THR A O 1
ATOM 2201 N N . THR A 1 260 ? 96.768 -15.880 -140.474 1.00 29.03 260 THR A N 1
ATOM 2202 C CA . THR A 1 260 ? 96.240 -16.732 -139.371 1.00 29.03 260 THR A CA 1
ATOM 2203 C C . THR A 1 260 ? 96.403 -16.339 -137.887 1.00 29.03 260 THR A C 1
ATOM 2205 O O . THR A 1 260 ? 97.517 -16.247 -137.394 1.00 29.03 260 THR A O 1
ATOM 2208 N N . ASN A 1 261 ? 95.261 -16.402 -137.168 1.00 30.67 261 ASN A N 1
ATOM 2209 C CA . ASN A 1 261 ? 95.091 -16.936 -135.791 1.00 30.67 261 ASN A CA 1
ATOM 2210 C C . ASN A 1 261 ? 95.644 -16.099 -134.595 1.00 30.67 261 ASN A C 1
ATOM 2212 O O . ASN A 1 261 ? 96.479 -15.231 -134.807 1.00 30.67 261 ASN A O 1
ATOM 2216 N N . THR A 1 262 ? 95.246 -16.246 -133.311 1.00 29.77 262 THR A N 1
ATOM 2217 C CA . THR A 1 262 ? 94.074 -16.839 -132.584 1.00 29.77 262 THR A CA 1
ATOM 2218 C C . THR A 1 262 ? 94.088 -16.377 -131.096 1.00 29.77 262 THR A C 1
ATOM 2220 O O . THR A 1 262 ? 95.140 -15.972 -130.621 1.00 29.77 262 THR A O 1
ATOM 2223 N N . THR A 1 263 ? 92.979 -16.581 -130.350 1.00 32.50 263 THR A N 1
ATOM 2224 C CA . THR A 1 263 ? 92.890 -16.956 -128.893 1.00 32.50 263 THR A CA 1
ATOM 2225 C C . THR A 1 263 ? 93.472 -16.090 -127.746 1.00 32.50 263 THR A C 1
ATOM 2227 O O . THR A 1 263 ? 94.545 -15.517 -127.860 1.00 32.50 263 THR A O 1
ATOM 2230 N N . GLY A 1 264 ? 92.818 -16.187 -126.569 1.00 32.06 264 GLY A N 1
ATOM 2231 C CA . GLY A 1 264 ? 93.346 -15.844 -125.224 1.00 32.06 264 GLY A CA 1
ATOM 2232 C C . GLY A 1 264 ? 93.089 -14.398 -124.766 1.00 32.06 264 GLY A C 1
ATOM 2233 O O . GLY A 1 264 ? 92.972 -13.511 -125.606 1.00 32.06 264 GLY A O 1
ATOM 2234 N N . SER A 1 265 ? 92.964 -14.060 -123.475 1.00 33.50 265 SER A N 1
ATOM 2235 C CA . SER A 1 265 ? 92.854 -14.817 -122.198 1.00 33.50 265 SER A CA 1
ATOM 2236 C C . SER A 1 265 ? 92.121 -13.890 -121.176 1.00 33.50 265 SER A C 1
ATOM 2238 O O . SER A 1 265 ? 91.905 -12.722 -121.492 1.00 33.50 265 SER A O 1
ATOM 2240 N N . GLU A 1 266 ? 91.469 -14.335 -120.089 1.00 30.25 266 GLU A N 1
ATOM 2241 C CA . GLU A 1 266 ? 92.002 -14.633 -118.725 1.00 30.25 266 GLU A CA 1
ATOM 2242 C C . GLU A 1 266 ? 92.887 -13.490 -118.132 1.00 30.25 266 GLU A C 1
ATOM 2244 O O . GLU A 1 266 ? 93.553 -12.789 -118.886 1.00 30.25 266 GLU A O 1
ATOM 2249 N N . THR A 1 267 ? 92.930 -13.179 -116.823 1.00 35.53 267 THR A N 1
ATOM 2250 C CA . THR A 1 267 ? 92.565 -13.962 -115.618 1.00 35.53 267 THR A CA 1
ATOM 2251 C C . THR A 1 267 ? 92.250 -13.046 -114.403 1.00 35.53 267 THR A C 1
ATOM 2253 O O . THR A 1 267 ? 92.910 -12.033 -114.226 1.00 35.53 267 THR A O 1
ATOM 2256 N N . GLU A 1 268 ? 91.258 -13.442 -113.589 1.00 34.22 268 GLU A N 1
ATOM 2257 C CA . GLU A 1 268 ? 91.057 -13.330 -112.112 1.00 34.22 268 GLU A CA 1
ATOM 2258 C C . GLU A 1 268 ? 91.630 -12.214 -111.177 1.00 34.22 268 GLU A C 1
ATOM 2260 O O . GLU A 1 268 ? 92.602 -11.522 -111.444 1.00 34.22 268 GLU A O 1
ATOM 2265 N N . GLN A 1 269 ? 91.059 -12.234 -109.952 1.00 30.78 269 GLN A N 1
ATOM 2266 C CA . GLN A 1 269 ? 91.605 -11.902 -108.614 1.00 30.78 269 GLN A CA 1
ATOM 2267 C C . GLN A 1 269 ? 91.088 -10.628 -107.902 1.00 30.78 269 GLN A C 1
ATOM 2269 O O . GLN A 1 269 ? 90.960 -9.579 -108.521 1.00 30.78 269 GLN A O 1
ATOM 2274 N N . SER A 1 270 ? 90.921 -10.591 -106.564 1.00 34.34 270 SER A N 1
ATOM 2275 C CA . SER A 1 270 ? 90.269 -11.511 -105.584 1.00 34.34 270 SER A CA 1
ATOM 2276 C C . SER A 1 270 ? 90.475 -10.993 -104.141 1.00 34.34 270 SER A C 1
ATOM 2278 O O . SER A 1 270 ? 91.434 -10.269 -103.895 1.00 34.34 270 SER A O 1
ATOM 2280 N N . ASN A 1 271 ? 89.670 -11.485 -103.176 1.00 31.12 271 ASN A N 1
ATOM 2281 C CA . ASN A 1 271 ? 89.856 -11.374 -101.703 1.00 31.12 271 ASN A CA 1
ATOM 2282 C C . ASN A 1 271 ? 89.661 -9.958 -101.089 1.00 31.12 271 ASN A C 1
ATOM 2284 O O . ASN A 1 271 ? 89.941 -8.961 -101.734 1.00 31.12 271 ASN A O 1
ATOM 2288 N N . SER A 1 272 ? 89.246 -9.743 -99.827 1.00 39.25 272 SER A N 1
ATOM 2289 C CA . SER A 1 272 ? 88.558 -10.537 -98.769 1.00 39.25 272 SER A CA 1
ATOM 2290 C C . SER A 1 272 ? 88.125 -9.535 -97.637 1.00 39.25 272 SER A C 1
ATOM 2292 O O . SER A 1 272 ? 88.155 -8.341 -97.910 1.00 39.25 272 SER A O 1
ATOM 2294 N N . ASN A 1 273 ? 87.711 -9.812 -96.383 1.00 37.00 273 ASN A N 1
ATOM 2295 C CA . ASN A 1 273 ? 87.606 -11.014 -95.531 1.00 37.00 273 ASN A CA 1
ATOM 2296 C C . ASN A 1 273 ? 86.748 -10.716 -94.261 1.00 37.00 273 ASN A C 1
ATOM 2298 O O . ASN A 1 273 ? 86.919 -9.634 -93.712 1.00 37.00 273 ASN A O 1
ATOM 2302 N N . ASN A 1 274 ? 86.021 -11.707 -93.701 1.00 33.72 274 ASN A N 1
ATOM 2303 C CA . ASN A 1 274 ? 85.554 -11.800 -92.281 1.00 33.72 274 ASN A CA 1
ATOM 2304 C C . ASN A 1 274 ? 84.567 -10.715 -91.722 1.00 33.72 274 ASN A C 1
ATOM 2306 O O . ASN A 1 274 ? 84.574 -9.587 -92.189 1.00 33.72 274 ASN A O 1
ATOM 2310 N N . ARG A 1 275 ? 83.713 -10.907 -90.686 1.00 38.97 275 ARG A N 1
ATOM 2311 C CA . ARG A 1 275 ? 83.218 -12.024 -89.809 1.00 38.97 275 ARG A CA 1
ATOM 2312 C C . ARG A 1 275 ? 82.060 -11.474 -88.920 1.00 38.97 275 ARG A C 1
ATOM 2314 O O . ARG A 1 275 ? 81.959 -10.260 -88.818 1.00 38.97 275 ARG A O 1
ATOM 2321 N N . ASP A 1 276 ? 81.217 -12.210 -88.177 1.00 42.22 276 ASP A N 1
ATOM 2322 C CA . ASP A 1 276 ? 80.759 -13.622 -88.139 1.00 42.22 276 ASP A CA 1
ATOM 2323 C C . ASP A 1 276 ? 79.469 -13.702 -87.267 1.00 42.22 276 ASP A C 1
ATOM 2325 O O . ASP A 1 276 ? 79.409 -12.991 -86.269 1.00 42.22 276 ASP A O 1
ATOM 2329 N N . ARG A 1 277 ? 78.545 -14.646 -87.541 1.00 40.38 277 ARG A N 1
ATOM 2330 C CA . ARG A 1 277 ? 77.477 -15.181 -86.630 1.00 40.38 277 ARG A CA 1
ATOM 2331 C C . ARG A 1 277 ? 76.393 -14.211 -86.063 1.00 40.38 277 ARG A C 1
ATOM 2333 O O . ARG A 1 277 ? 76.641 -13.045 -85.816 1.00 40.38 277 ARG A O 1
ATOM 2340 N N . LYS A 1 278 ? 75.149 -14.646 -85.777 1.00 39.91 278 LYS A N 1
ATOM 2341 C CA . LYS A 1 278 ? 74.559 -16.008 -85.706 1.00 39.91 278 LYS A CA 1
ATOM 2342 C C . LYS A 1 278 ? 73.025 -15.993 -85.953 1.00 39.91 278 LYS A C 1
ATOM 2344 O O . LYS A 1 278 ? 72.359 -15.146 -85.383 1.00 39.91 278 LYS A O 1
ATOM 2349 N N . VAL A 1 279 ? 72.526 -16.966 -86.738 1.00 37.50 279 VAL A N 1
ATOM 2350 C CA . VAL A 1 279 ? 71.288 -17.795 -86.573 1.00 37.50 279 VAL A CA 1
ATOM 2351 C C . VAL A 1 279 ? 70.009 -17.093 -86.039 1.00 37.50 279 VAL A C 1
ATOM 2353 O O . VAL A 1 279 ? 70.014 -16.618 -84.912 1.00 37.50 279 VAL A O 1
ATOM 2356 N N . LEU A 1 280 ? 68.921 -16.904 -86.816 1.00 42.66 280 LEU A N 1
ATOM 2357 C CA . LEU A 1 280 ? 67.853 -17.875 -87.217 1.00 42.66 280 LEU A CA 1
ATOM 2358 C C . LEU A 1 280 ? 67.123 -18.546 -86.014 1.00 42.66 280 LEU A C 1
ATOM 2360 O O . LEU A 1 280 ? 67.706 -18.709 -84.956 1.00 42.66 280 LEU A O 1
ATOM 2364 N N . ASP A 1 281 ? 65.826 -18.880 -86.047 1.00 35.19 281 ASP A N 1
ATOM 2365 C CA . ASP A 1 281 ? 65.092 -19.557 -87.130 1.00 35.19 281 ASP A CA 1
ATOM 2366 C C . ASP A 1 281 ? 63.609 -19.128 -87.326 1.00 35.19 281 ASP A C 1
ATOM 2368 O O . ASP A 1 281 ? 63.168 -18.110 -86.793 1.00 35.19 281 ASP A O 1
ATOM 2372 N N . LYS A 1 282 ? 62.861 -19.852 -88.180 1.00 41.72 282 LYS A N 1
ATOM 2373 C CA . LYS A 1 282 ? 61.597 -19.411 -88.825 1.00 41.72 282 LYS A CA 1
ATOM 2374 C C . LYS A 1 282 ? 60.269 -20.049 -88.310 1.00 41.72 282 LYS A C 1
ATOM 2376 O O . LYS A 1 282 ? 60.293 -21.115 -87.705 1.00 41.72 282 LYS A O 1
ATOM 2381 N N . PRO A 1 283 ? 59.100 -19.411 -88.591 1.00 65.31 283 PRO A N 1
ATOM 2382 C CA . PRO A 1 283 ? 57.718 -19.950 -88.416 1.00 65.31 283 PRO A CA 1
ATOM 2383 C C . PRO A 1 283 ? 57.365 -21.004 -89.530 1.00 65.31 283 PRO A C 1
ATOM 2385 O O . PRO A 1 283 ? 58.281 -21.250 -90.321 1.00 65.31 283 PRO A O 1
ATOM 2388 N N . PRO A 1 284 ? 56.132 -21.600 -89.709 1.00 55.94 284 PRO A N 1
ATOM 2389 C CA . PRO A 1 284 ? 54.797 -21.034 -89.382 1.00 55.94 284 PRO A CA 1
ATOM 2390 C C . PRO A 1 284 ? 53.517 -21.921 -89.136 1.00 55.94 284 PRO A C 1
ATOM 2392 O O . PRO A 1 284 ? 53.334 -22.998 -89.688 1.00 55.94 284 PRO A O 1
ATOM 2395 N N . THR A 1 285 ? 52.543 -21.311 -88.429 1.00 37.88 285 THR A N 1
ATOM 2396 C CA . THR A 1 285 ? 51.057 -21.341 -88.641 1.00 37.88 285 THR A CA 1
ATOM 2397 C C . THR A 1 285 ? 50.274 -22.704 -88.541 1.00 37.88 285 THR A C 1
ATOM 2399 O O . THR A 1 285 ? 50.736 -23.564 -87.800 1.00 37.88 285 THR A O 1
ATOM 2402 N N . PRO A 1 286 ? 48.978 -22.858 -88.959 1.00 60.38 286 PRO A N 1
ATOM 2403 C CA . PRO A 1 286 ? 47.852 -22.810 -87.988 1.00 60.38 286 PRO A CA 1
ATOM 2404 C C . PRO A 1 286 ? 46.713 -23.869 -88.157 1.00 60.38 286 PRO A C 1
ATOM 2406 O O . PRO A 1 286 ? 46.662 -24.542 -89.186 1.00 60.38 286 PRO A O 1
ATOM 2409 N N . LYS A 1 287 ? 45.712 -23.914 -87.236 1.00 34.66 287 LYS A N 1
ATOM 2410 C CA . LYS A 1 287 ? 44.230 -23.954 -87.512 1.00 34.66 287 LYS A CA 1
ATOM 2411 C C . LYS A 1 287 ? 43.314 -24.228 -86.284 1.00 34.66 287 LYS A C 1
ATOM 2413 O O . LYS A 1 287 ? 43.764 -24.737 -85.271 1.00 34.66 287 LYS A O 1
ATOM 2418 N N . HIS A 1 288 ? 42.030 -23.859 -86.453 1.00 35.50 288 HIS A N 1
ATOM 2419 C CA . HIS A 1 288 ? 40.754 -24.266 -85.798 1.00 35.50 288 HIS A CA 1
ATOM 2420 C C . HIS A 1 288 ? 40.767 -25.337 -84.672 1.00 35.50 288 HIS A C 1
ATOM 2422 O O . HIS A 1 288 ? 41.397 -26.370 -84.835 1.00 35.50 288 HIS A O 1
ATOM 2428 N N . SER A 1 289 ? 40.089 -25.193 -83.515 1.00 33.09 289 SER A N 1
ATOM 2429 C CA . SER A 1 289 ? 38.689 -24.788 -83.179 1.00 33.09 289 SER A CA 1
ATOM 2430 C C . SER A 1 289 ? 37.696 -25.960 -83.044 1.00 33.09 289 SER A C 1
ATOM 2432 O O . SER A 1 289 ? 37.403 -26.621 -84.039 1.00 33.09 289 SER A O 1
ATOM 2434 N N . LYS A 1 290 ? 37.107 -26.127 -81.839 1.00 35.25 290 LYS A N 1
ATOM 2435 C CA . LYS A 1 290 ? 35.660 -26.358 -81.588 1.00 35.25 290 LYS A CA 1
ATOM 2436 C C . LYS A 1 290 ? 35.313 -26.382 -80.086 1.00 35.25 290 LYS A C 1
ATOM 2438 O O . LYS A 1 290 ? 36.199 -26.487 -79.246 1.00 35.25 290 LYS A O 1
ATOM 2443 N N . ASN A 1 291 ? 34.018 -26.265 -79.780 1.00 36.09 291 ASN A N 1
ATOM 2444 C CA . ASN A 1 291 ? 33.444 -26.231 -78.426 1.00 36.09 291 ASN A CA 1
ATOM 2445 C C . ASN A 1 291 ? 33.055 -27.641 -77.941 1.00 36.09 291 ASN A C 1
ATOM 2447 O O . ASN A 1 291 ? 32.619 -28.445 -78.764 1.00 36.09 291 ASN A O 1
ATOM 2451 N N . ALA A 1 292 ? 33.039 -27.866 -76.622 1.00 34.00 292 ALA A N 1
ATOM 2452 C CA . ALA A 1 292 ? 32.073 -28.745 -75.945 1.00 34.00 292 ALA A CA 1
ATOM 2453 C C . ALA A 1 292 ? 32.007 -28.431 -74.435 1.00 34.00 292 ALA A C 1
ATOM 2455 O O . ALA A 1 292 ? 32.971 -27.936 -73.855 1.00 34.00 292 ALA A O 1
ATOM 2456 N N . SER A 1 293 ? 30.863 -28.718 -73.819 1.00 36.91 293 SER A N 1
ATOM 2457 C CA . SER A 1 293 ? 30.570 -28.603 -72.382 1.00 36.91 293 SER A CA 1
ATOM 2458 C C . SER A 1 293 ? 30.545 -29.973 -71.700 1.00 36.91 293 SER A C 1
ATOM 2460 O O . SER A 1 293 ? 30.227 -30.946 -72.378 1.00 36.91 293 SER A O 1
ATOM 2462 N N . VAL A 1 294 ? 30.736 -30.023 -70.374 1.00 35.78 294 VAL A N 1
ATOM 2463 C CA . VAL A 1 294 ? 29.847 -30.680 -69.377 1.00 35.78 294 VAL A CA 1
ATOM 2464 C C . VAL A 1 294 ? 30.410 -30.450 -67.957 1.00 35.78 294 VAL A C 1
ATOM 2466 O O . VAL A 1 294 ? 31.522 -29.949 -67.796 1.00 35.78 294 VAL A O 1
ATOM 2469 N N . GLU A 1 295 ? 29.577 -30.683 -66.945 1.00 42.06 295 GLU A N 1
ATOM 2470 C CA . GLU A 1 295 ? 29.787 -30.416 -65.517 1.00 42.06 295 GLU A CA 1
ATOM 2471 C C . GLU A 1 295 ? 30.803 -31.359 -64.841 1.00 42.06 295 GLU A C 1
ATOM 2473 O O . GLU A 1 295 ? 30.904 -32.520 -65.221 1.00 42.06 295 GLU A O 1
ATOM 2478 N N . GLU A 1 296 ? 31.454 -30.901 -63.759 1.00 34.34 296 GLU A N 1
ATOM 2479 C CA . GLU A 1 296 ? 31.205 -31.468 -62.417 1.00 34.34 296 GLU A CA 1
ATOM 2480 C C . GLU A 1 296 ? 31.764 -30.592 -61.265 1.00 34.34 296 GLU A C 1
ATOM 2482 O O . GLU A 1 296 ? 32.395 -29.554 -61.472 1.00 34.34 296 GLU A O 1
ATOM 2487 N N . ARG A 1 297 ? 31.452 -30.991 -60.026 1.00 40.50 297 ARG A N 1
ATOM 2488 C CA . ARG A 1 297 ? 31.815 -30.392 -58.715 1.00 40.50 297 ARG A CA 1
ATOM 2489 C C . ARG A 1 297 ? 32.702 -31.416 -57.950 1.00 40.50 297 ARG A C 1
ATOM 2491 O O . ARG A 1 297 ? 32.785 -32.540 -58.433 1.00 40.50 297 ARG A O 1
ATOM 2498 N N . PRO A 1 298 ? 33.254 -31.174 -56.730 1.00 47.09 298 PRO A N 1
ATOM 2499 C CA . PRO A 1 298 ? 33.288 -29.961 -55.888 1.00 47.09 298 PRO A CA 1
ATOM 2500 C C . PRO A 1 298 ? 34.668 -29.670 -55.204 1.00 47.09 298 PRO A C 1
ATOM 2502 O O . PRO A 1 298 ? 35.628 -30.401 -55.411 1.00 47.09 298 PRO A O 1
ATOM 2505 N N . LYS A 1 299 ? 34.683 -28.705 -54.253 1.00 35.34 299 LYS A N 1
ATOM 2506 C CA . LYS A 1 299 ? 35.705 -28.442 -53.189 1.00 35.34 299 LYS A CA 1
ATOM 2507 C C . LYS A 1 299 ? 37.052 -27.833 -53.652 1.00 35.34 299 LYS A C 1
ATOM 2509 O O . LYS A 1 299 ? 37.517 -28.139 -54.736 1.00 35.34 299 LYS A O 1
ATOM 2514 N N . SER A 1 300 ? 37.737 -26.982 -52.873 1.00 36.81 300 SER A N 1
ATOM 2515 C CA . SER A 1 300 ? 37.380 -26.185 -51.668 1.00 36.81 300 SER A CA 1
ATOM 2516 C C . SER A 1 300 ? 38.446 -25.086 -51.424 1.00 36.81 300 SER A C 1
ATOM 2518 O O . SER A 1 300 ? 39.393 -25.007 -52.194 1.00 36.81 300 SER A O 1
ATOM 2520 N N . GLU A 1 301 ? 38.305 -24.303 -50.337 1.00 34.75 301 GLU A N 1
ATOM 2521 C CA . GLU A 1 301 ? 39.315 -23.379 -49.753 1.00 34.75 301 GLU A CA 1
ATOM 2522 C C . GLU A 1 301 ? 39.607 -22.045 -50.488 1.00 34.75 301 GLU A C 1
ATOM 2524 O O . GLU A 1 301 ? 39.691 -21.994 -51.708 1.00 34.75 301 GLU A O 1
ATOM 2529 N N . THR A 1 302 ? 39.784 -20.889 -49.823 1.00 35.91 302 THR A N 1
ATOM 2530 C CA . THR A 1 302 ? 39.173 -20.382 -48.566 1.00 35.91 302 THR A CA 1
ATOM 2531 C C . THR A 1 302 ? 39.099 -18.846 -48.649 1.00 35.91 302 THR A C 1
ATOM 2533 O O . THR A 1 302 ? 39.970 -18.223 -49.253 1.00 35.91 302 THR A O 1
ATOM 2536 N N . ARG A 1 303 ? 38.095 -18.195 -48.038 1.00 36.19 303 ARG A N 1
ATOM 2537 C CA . ARG A 1 303 ? 37.930 -16.725 -48.070 1.00 36.19 303 ARG A CA 1
ATOM 2538 C C . ARG A 1 303 ? 37.581 -16.181 -46.684 1.00 36.19 303 ARG A C 1
ATOM 2540 O O . ARG A 1 303 ? 36.590 -16.604 -46.099 1.00 36.19 303 ARG A O 1
ATOM 2547 N N . THR A 1 304 ? 38.366 -15.237 -46.170 1.00 37.00 304 THR A N 1
ATOM 2548 C CA . THR A 1 304 ? 38.182 -14.649 -44.833 1.00 37.00 304 THR A CA 1
ATOM 2549 C C . THR A 1 304 ? 37.514 -13.276 -44.888 1.00 37.00 304 THR A C 1
ATOM 2551 O O . THR A 1 304 ? 38.144 -12.261 -45.167 1.00 37.00 304 THR A O 1
ATOM 2554 N N . VAL A 1 305 ? 36.230 -13.244 -44.539 1.00 38.38 305 VAL A N 1
ATOM 2555 C CA . VAL A 1 305 ? 35.520 -12.052 -44.053 1.00 38.38 305 VAL A CA 1
ATOM 2556 C C . VAL A 1 305 ? 34.803 -12.489 -42.778 1.00 38.38 305 VAL A C 1
ATOM 2558 O O . VAL A 1 305 ? 34.137 -13.523 -42.792 1.00 38.38 305 VAL A O 1
ATOM 2561 N N . LYS A 1 306 ? 34.959 -11.755 -41.671 1.00 45.69 306 LYS A N 1
ATOM 2562 C CA . LYS A 1 306 ? 34.202 -12.010 -40.436 1.00 45.69 306 LYS A CA 1
ATOM 2563 C C . LYS A 1 306 ? 33.158 -10.922 -40.229 1.00 45.69 306 LYS A C 1
ATOM 2565 O O . LYS A 1 306 ? 33.474 -9.738 -40.267 1.00 45.69 306 LYS A O 1
ATOM 2570 N N . GLN A 1 307 ? 31.929 -11.365 -40.005 1.00 36.75 307 GLN A N 1
ATOM 2571 C CA . GLN A 1 307 ? 30.758 -10.557 -39.693 1.00 36.75 307 GLN A CA 1
ATOM 2572 C C . GLN A 1 307 ? 30.395 -10.760 -38.214 1.00 36.75 307 GLN A C 1
ATOM 2574 O O . GLN A 1 307 ? 30.744 -11.785 -37.625 1.00 36.75 307 GLN A O 1
ATOM 2579 N N . VAL A 1 308 ? 29.726 -9.780 -37.607 1.00 43.06 308 VAL A N 1
ATOM 2580 C CA . VAL A 1 308 ? 29.267 -9.851 -36.212 1.00 43.06 308 VAL A CA 1
ATOM 2581 C C . VAL A 1 308 ? 28.068 -10.794 -36.097 1.00 43.06 308 VAL A C 1
ATOM 2583 O O . VAL A 1 308 ? 27.130 -10.686 -36.883 1.00 43.06 308 VAL A O 1
ATOM 2586 N N . VAL A 1 309 ? 28.080 -11.663 -35.084 1.00 36.50 309 VAL A N 1
ATOM 2587 C CA . VAL A 1 309 ? 26.903 -12.383 -34.576 1.00 36.50 309 VAL A CA 1
ATOM 2588 C C . VAL A 1 309 ? 26.948 -12.330 -33.046 1.00 36.50 309 VAL A C 1
ATOM 2590 O O . VAL A 1 309 ? 28.023 -12.418 -32.454 1.00 36.50 309 VAL A O 1
ATOM 2593 N N . ILE A 1 310 ? 25.785 -12.125 -32.432 1.00 46.00 310 ILE A N 1
ATOM 2594 C CA . ILE A 1 310 ? 25.575 -12.087 -30.979 1.00 46.00 310 ILE A CA 1
ATOM 2595 C C . ILE A 1 310 ? 25.491 -13.528 -30.463 1.00 46.00 310 ILE A C 1
ATOM 2597 O O . ILE A 1 310 ? 24.910 -14.377 -31.136 1.00 46.00 310 ILE A O 1
ATOM 2601 N N . GLN A 1 311 ? 26.030 -13.800 -29.275 1.00 35.62 311 GLN A N 1
ATOM 2602 C CA . GLN A 1 311 ? 25.761 -15.045 -28.559 1.00 35.62 311 GLN A CA 1
ATOM 2603 C C . GLN A 1 311 ? 25.643 -14.771 -27.059 1.00 35.62 311 GLN A C 1
ATOM 2605 O O . GLN A 1 311 ? 26.371 -13.938 -26.514 1.00 35.62 311 GLN A O 1
ATOM 2610 N N . ASP A 1 312 ? 24.680 -15.437 -26.434 1.00 37.78 312 ASP A N 1
ATOM 2611 C CA . ASP A 1 312 ? 24.226 -15.185 -25.071 1.00 37.78 312 ASP A CA 1
ATOM 2612 C C . ASP A 1 312 ? 25.256 -15.614 -24.015 1.00 37.78 312 ASP A C 1
ATOM 2614 O O . ASP A 1 312 ? 26.058 -16.526 -24.231 1.00 37.78 312 ASP A O 1
ATOM 2618 N N . LEU A 1 313 ? 25.243 -14.935 -22.864 1.00 43.16 313 LEU A N 1
ATOM 2619 C CA . LEU A 1 313 ? 26.184 -15.166 -21.767 1.00 43.16 313 LEU A CA 1
ATOM 2620 C C . LEU A 1 313 ? 25.435 -15.656 -20.521 1.00 43.16 313 LEU A C 1
ATOM 2622 O O . LEU A 1 313 ? 25.024 -14.860 -19.676 1.00 43.16 313 LEU A O 1
ATOM 2626 N N . ASP A 1 314 ? 25.254 -16.973 -20.432 1.00 34.28 314 ASP A N 1
ATOM 2627 C CA . ASP A 1 314 ? 24.578 -17.629 -19.310 1.00 34.28 314 ASP A CA 1
ATOM 2628 C C . ASP A 1 314 ? 25.273 -17.367 -17.965 1.00 34.28 314 ASP A C 1
ATOM 2630 O O . ASP A 1 314 ? 26.492 -17.487 -17.818 1.00 34.28 314 ASP A O 1
ATOM 2634 N N . THR A 1 315 ? 24.473 -17.065 -16.942 1.00 41.69 315 THR A N 1
ATOM 2635 C CA . THR A 1 315 ? 24.948 -16.852 -15.571 1.00 41.69 315 THR A CA 1
ATOM 2636 C C . THR A 1 315 ? 25.163 -18.183 -14.849 1.00 41.69 315 THR A C 1
ATOM 2638 O O . THR A 1 315 ? 24.259 -18.683 -14.175 1.00 41.69 315 THR A O 1
ATOM 2641 N N . SER A 1 316 ? 26.362 -18.761 -14.953 1.00 38.56 316 SER A N 1
ATOM 2642 C CA . SER A 1 316 ? 26.747 -19.923 -14.147 1.00 38.56 316 SER A CA 1
ATOM 2643 C C . SER A 1 316 ? 27.086 -19.520 -12.705 1.00 38.56 316 SER A C 1
ATOM 2645 O O . SER A 1 316 ? 28.033 -18.784 -12.436 1.00 38.56 316 SER A O 1
ATOM 2647 N N . VAL A 1 317 ? 26.296 -20.018 -11.753 1.00 42.47 317 VAL A N 1
ATOM 2648 C CA . VAL A 1 317 ? 26.579 -19.899 -10.314 1.00 42.47 317 VAL A CA 1
ATOM 2649 C C . VAL A 1 317 ? 27.678 -20.895 -9.935 1.00 42.47 317 VAL A C 1
ATOM 2651 O O . VAL A 1 317 ? 27.620 -22.055 -10.342 1.00 42.47 317 VAL A O 1
ATOM 2654 N N . SER A 1 318 ? 28.653 -20.474 -9.127 1.00 35.62 318 SER A N 1
ATOM 2655 C CA . SER A 1 318 ? 29.662 -21.374 -8.557 1.00 35.62 318 SER A CA 1
ATOM 2656 C C . SER A 1 318 ? 29.997 -21.005 -7.110 1.00 35.62 318 SER A C 1
ATOM 2658 O O . SER A 1 318 ? 30.906 -20.215 -6.847 1.00 35.62 318 SER A O 1
ATOM 2660 N N . ASP A 1 319 ? 29.264 -21.594 -6.168 1.00 37.25 319 ASP A N 1
ATOM 2661 C CA . ASP A 1 319 ? 29.660 -21.621 -4.761 1.00 37.25 319 ASP A CA 1
ATOM 2662 C C . ASP A 1 319 ? 30.942 -22.452 -4.561 1.00 37.25 319 ASP A C 1
ATOM 2664 O O . ASP A 1 319 ? 31.156 -23.436 -5.274 1.00 37.25 319 ASP A O 1
ATOM 2668 N N . ASN A 1 320 ? 31.720 -22.073 -3.535 1.00 37.75 320 ASN A N 1
ATOM 2669 C CA . ASN A 1 320 ? 32.698 -22.843 -2.733 1.00 37.75 320 ASN A CA 1
ATOM 2670 C C . ASN A 1 320 ? 34.073 -22.167 -2.595 1.00 37.75 320 ASN A C 1
ATOM 2672 O O . ASN A 1 320 ? 34.927 -22.270 -3.473 1.00 37.75 320 ASN A O 1
ATOM 2676 N N . CYS A 1 321 ? 34.341 -21.616 -1.406 1.00 31.92 321 CYS A N 1
ATOM 2677 C CA . CYS A 1 321 ? 35.694 -21.515 -0.857 1.00 31.92 321 CYS A CA 1
ATOM 2678 C C . CYS A 1 321 ? 35.642 -21.430 0.682 1.00 31.92 321 CYS A C 1
ATOM 2680 O O . CYS A 1 321 ? 35.149 -20.442 1.210 1.00 31.92 321 CYS A O 1
ATOM 2682 N N . TYR A 1 322 ? 36.112 -22.492 1.354 1.00 33.47 322 TYR A N 1
ATOM 2683 C CA . TYR A 1 322 ? 36.683 -22.585 2.717 1.00 33.47 322 TYR A CA 1
ATOM 2684 C C . TYR A 1 322 ? 36.180 -21.619 3.819 1.00 33.47 322 TYR A C 1
ATOM 2686 O O . TYR A 1 322 ? 36.349 -20.411 3.736 1.00 33.47 322 TYR A O 1
ATOM 2694 N N . GLN A 1 323 ? 35.571 -22.072 4.925 1.00 34.66 323 GLN A N 1
ATOM 2695 C CA . GLN A 1 323 ? 36.110 -22.974 5.971 1.00 34.66 323 GLN A CA 1
ATOM 2696 C C . GLN A 1 323 ? 37.549 -22.673 6.434 1.00 34.66 323 GLN A C 1
ATOM 2698 O O . GLN A 1 323 ? 38.510 -23.206 5.885 1.00 34.66 323 GLN A O 1
ATOM 2703 N N . SER A 1 324 ? 37.673 -21.942 7.545 1.00 36.34 324 SER A N 1
ATOM 2704 C CA . SER A 1 324 ? 38.792 -22.060 8.493 1.00 36.34 324 SER A CA 1
ATOM 2705 C C . SER A 1 324 ? 38.379 -21.505 9.861 1.00 36.34 324 SER A C 1
ATOM 2707 O O . SER A 1 324 ? 37.859 -20.392 9.932 1.00 36.34 324 SER A O 1
ATOM 2709 N N . ASP A 1 325 ? 38.600 -22.272 10.925 1.00 38.25 325 ASP A N 1
ATOM 2710 C CA . ASP A 1 325 ? 38.168 -21.950 12.289 1.00 38.25 325 ASP A CA 1
ATOM 2711 C C . ASP A 1 325 ? 39.142 -21.047 13.083 1.00 38.25 325 ASP A C 1
ATOM 2713 O O . ASP A 1 325 ? 40.319 -20.909 12.757 1.00 38.25 325 ASP A O 1
ATOM 2717 N N . ASP A 1 326 ? 38.635 -20.602 14.241 1.00 35.59 326 ASP A N 1
ATOM 2718 C CA . ASP A 1 326 ? 39.298 -20.693 15.558 1.00 35.59 326 ASP A CA 1
ATOM 2719 C C . ASP A 1 326 ? 39.950 -19.448 16.228 1.00 35.59 326 ASP A C 1
ATOM 2721 O O . ASP A 1 326 ? 40.763 -18.719 15.671 1.00 35.59 326 ASP A O 1
ATOM 2725 N N . LYS A 1 327 ? 39.631 -19.337 17.530 1.00 36.19 327 LYS A N 1
ATOM 2726 C CA . LYS A 1 327 ? 40.371 -18.748 18.675 1.00 36.19 327 LYS A CA 1
ATOM 2727 C C . LYS A 1 327 ? 40.719 -17.239 18.833 1.00 36.19 327 LYS A C 1
ATOM 2729 O O . LYS A 1 327 ? 41.623 -16.672 18.236 1.00 36.19 327 LYS A O 1
ATOM 2734 N N . THR A 1 328 ? 40.178 -16.740 19.959 1.00 34.28 328 THR A N 1
ATOM 2735 C CA . THR A 1 328 ? 40.838 -16.023 21.090 1.00 34.28 328 THR A CA 1
ATOM 2736 C C . THR A 1 328 ? 40.976 -14.489 21.168 1.00 34.28 328 THR A C 1
ATOM 2738 O O . THR A 1 328 ? 41.853 -13.887 20.571 1.00 34.28 328 THR A O 1
ATOM 2741 N N . ASN A 1 329 ? 40.245 -13.966 22.169 1.00 33.75 329 ASN A N 1
ATOM 2742 C CA . ASN A 1 329 ? 40.676 -13.110 23.295 1.00 33.75 329 ASN A CA 1
ATOM 2743 C C . ASN A 1 329 ? 41.028 -11.612 23.157 1.00 33.75 329 ASN A C 1
ATOM 2745 O O . ASN A 1 329 ? 41.846 -11.198 22.355 1.00 33.75 329 ASN A O 1
ATOM 2749 N N . GLN A 1 330 ? 40.495 -10.897 24.164 1.00 35.81 330 GLN A N 1
ATOM 2750 C CA . GLN A 1 330 ? 41.057 -9.787 24.960 1.00 35.81 330 GLN A CA 1
ATOM 2751 C C . GLN A 1 330 ? 41.567 -8.524 24.236 1.00 35.81 330 GLN A C 1
ATOM 2753 O O . GLN A 1 330 ? 42.508 -8.573 23.465 1.00 35.81 330 GLN A O 1
ATOM 2758 N N . ASN A 1 331 ? 40.971 -7.342 24.414 1.00 35.50 331 ASN A N 1
ATOM 2759 C CA . ASN A 1 331 ? 40.730 -6.535 25.630 1.00 35.50 331 ASN A CA 1
ATOM 2760 C C . ASN A 1 331 ? 41.675 -5.313 25.670 1.00 35.50 331 ASN A C 1
ATOM 2762 O O . ASN A 1 331 ? 42.884 -5.459 25.549 1.00 35.50 331 ASN A O 1
ATOM 2766 N N . ASP A 1 332 ? 41.073 -4.159 25.958 1.00 34.06 332 ASP A N 1
ATOM 2767 C CA . ASP A 1 332 ? 41.656 -2.903 26.449 1.00 34.06 332 ASP A CA 1
ATOM 2768 C C . ASP A 1 332 ? 42.605 -2.012 25.617 1.00 34.06 332 ASP A C 1
ATOM 2770 O O . ASP A 1 332 ? 43.459 -2.426 24.840 1.00 34.06 332 ASP A O 1
ATOM 2774 N N . SER A 1 333 ? 42.483 -0.734 25.997 1.00 32.25 333 SER A N 1
ATOM 2775 C CA . SER A 1 333 ? 43.443 0.371 25.913 1.00 32.25 333 SER A CA 1
ATOM 2776 C C . SER A 1 333 ? 43.430 1.333 24.712 1.00 32.25 333 SER A C 1
ATOM 2778 O O . SER A 1 333 ? 43.308 0.986 23.541 1.00 32.25 333 SER A O 1
ATOM 2780 N N . SER A 1 334 ? 43.591 2.599 25.098 1.00 38.62 334 SER A N 1
ATOM 2781 C CA . SER A 1 334 ? 43.902 3.815 24.339 1.00 38.62 334 SER A CA 1
ATOM 2782 C C . SER A 1 334 ? 45.291 3.738 23.653 1.00 38.62 334 SER A C 1
ATOM 2784 O O . SER A 1 334 ? 46.075 2.845 23.955 1.00 38.62 334 SER A O 1
ATOM 2786 N N . ASP A 1 335 ? 45.711 4.643 22.757 1.00 31.97 335 ASP A N 1
ATOM 2787 C CA . ASP A 1 335 ? 45.471 6.096 22.769 1.00 31.97 335 ASP A CA 1
ATOM 2788 C C . ASP A 1 335 ? 45.787 6.814 21.428 1.00 31.97 335 ASP A C 1
ATOM 2790 O O . ASP A 1 335 ? 46.506 6.297 20.574 1.00 31.97 335 ASP A O 1
ATOM 2794 N N . SER A 1 336 ? 45.379 8.089 21.358 1.00 36.97 336 SER A N 1
ATOM 2795 C CA . SER A 1 336 ? 46.090 9.215 20.719 1.00 36.97 336 SER A CA 1
ATOM 2796 C C . SER A 1 336 ? 45.884 9.569 19.228 1.00 36.97 336 SER A C 1
ATOM 2798 O O . SER A 1 336 ? 45.509 8.775 18.373 1.00 36.97 336 SER A O 1
ATOM 2800 N N . THR A 1 337 ? 46.230 10.832 18.930 1.00 36.94 337 THR A N 1
ATOM 2801 C CA . THR A 1 337 ? 46.468 11.464 17.608 1.00 36.94 337 THR A CA 1
ATOM 2802 C C . THR A 1 337 ? 45.278 11.865 16.714 1.00 36.94 337 THR A C 1
ATOM 2804 O O . THR A 1 337 ? 45.033 11.341 15.633 1.00 36.94 337 THR A O 1
ATOM 2807 N N . ASN A 1 338 ? 44.660 12.995 17.073 1.00 40.50 338 ASN A N 1
ATOM 2808 C CA . ASN A 1 338 ? 44.326 14.034 16.079 1.00 40.50 338 ASN A CA 1
ATOM 2809 C C . ASN A 1 338 ? 45.644 14.778 15.720 1.00 40.50 338 ASN A C 1
ATOM 2811 O O . ASN A 1 338 ? 46.489 14.904 16.611 1.00 40.50 338 ASN A O 1
ATOM 2815 N N . PRO A 1 339 ? 45.853 15.301 14.492 1.00 48.75 339 PRO A N 1
ATOM 2816 C CA . PRO A 1 339 ? 45.338 16.646 14.219 1.00 48.75 339 PRO A CA 1
ATOM 2817 C C . PRO A 1 339 ? 44.852 16.895 12.775 1.00 48.75 339 PRO A C 1
ATOM 2819 O O . PRO A 1 339 ? 45.533 16.643 11.782 1.00 48.75 339 PRO A O 1
ATOM 2822 N N . GLY A 1 340 ? 43.670 17.501 12.686 1.00 35.09 340 GLY A N 1
ATOM 2823 C CA . GLY A 1 340 ? 42.929 17.756 11.457 1.00 35.09 340 GLY A CA 1
ATOM 2824 C C . GLY A 1 340 ? 43.567 18.616 10.356 1.00 35.09 340 GLY A C 1
ATOM 2825 O O . GLY A 1 340 ? 44.490 19.410 10.539 1.00 35.09 340 GLY A O 1
ATOM 2826 N N . ARG A 1 341 ? 42.909 18.562 9.192 1.00 41.03 341 ARG A N 1
ATOM 2827 C CA . ARG A 1 341 ? 42.952 19.610 8.165 1.00 41.03 341 ARG A CA 1
ATOM 2828 C C . ARG A 1 341 ? 41.541 19.922 7.673 1.00 41.03 341 ARG A C 1
ATOM 2830 O O . ARG A 1 341 ? 40.679 19.052 7.626 1.00 41.03 341 ARG A O 1
ATOM 2837 N N . SER A 1 342 ? 41.293 21.183 7.334 1.00 46.41 342 SER A N 1
ATOM 2838 C CA . SER A 1 342 ? 39.953 21.704 7.054 1.00 46.41 342 SER A CA 1
ATOM 2839 C C . SER A 1 342 ? 39.722 22.006 5.572 1.00 46.41 342 SER A C 1
ATOM 2841 O O . SER A 1 342 ? 40.623 22.510 4.894 1.00 46.41 342 SER A O 1
ATOM 2843 N N . ARG A 1 343 ? 38.474 21.816 5.103 1.00 40.81 343 ARG A N 1
ATOM 2844 C CA . ARG A 1 343 ? 37.779 22.774 4.214 1.00 40.81 343 ARG A CA 1
ATOM 2845 C C . ARG A 1 343 ? 36.285 22.472 4.000 1.00 40.81 343 ARG A C 1
ATOM 2847 O O . ARG A 1 343 ? 35.898 21.345 3.747 1.00 40.81 343 ARG A O 1
ATOM 2854 N N . LYS A 1 344 ? 35.503 23.561 4.016 1.00 46.00 344 LYS A N 1
ATOM 2855 C CA . LYS A 1 344 ? 34.203 23.794 3.348 1.00 46.00 344 LYS A CA 1
ATOM 2856 C C . LYS A 1 344 ? 33.066 22.772 3.554 1.00 46.00 344 LYS A C 1
ATOM 2858 O O . LYS A 1 344 ? 32.887 21.845 2.777 1.00 46.00 344 LYS A O 1
ATOM 2863 N N . LYS A 1 345 ? 32.168 23.102 4.492 1.00 49.22 345 LYS A N 1
ATOM 2864 C CA . LYS A 1 345 ? 30.748 22.709 4.432 1.00 49.22 345 LYS A CA 1
ATOM 2865 C C . LYS A 1 345 ? 30.040 23.500 3.321 1.00 49.22 345 LYS A C 1
ATOM 2867 O O . LYS A 1 345 ? 30.178 24.721 3.311 1.00 49.22 345 LYS A O 1
ATOM 2872 N N . ILE A 1 346 ? 29.209 22.854 2.500 1.00 46.84 346 ILE A N 1
ATOM 2873 C CA . ILE A 1 346 ? 28.053 23.491 1.842 1.00 46.84 346 ILE A CA 1
ATOM 2874 C C . ILE A 1 346 ? 26.929 22.453 1.741 1.00 46.84 346 ILE A C 1
ATOM 2876 O O . ILE A 1 346 ? 27.025 21.561 0.913 1.00 46.84 346 ILE A O 1
ATOM 2880 N N . PHE A 1 347 ? 25.867 22.589 2.540 1.00 40.12 347 PHE A N 1
ATOM 2881 C CA . PHE A 1 347 ? 24.526 22.102 2.190 1.00 40.12 347 PHE A CA 1
ATOM 2882 C C . PHE A 1 347 ? 23.459 22.942 2.907 1.00 40.12 347 PHE A C 1
ATOM 2884 O O . PHE A 1 347 ? 23.608 23.304 4.076 1.00 40.12 347 PHE A O 1
ATOM 2891 N N . SER A 1 348 ? 22.402 23.290 2.173 1.00 39.62 348 SER A N 1
ATOM 2892 C CA . SER A 1 348 ? 21.182 23.950 2.656 1.00 39.62 348 SER A CA 1
ATOM 2893 C C . SER A 1 348 ? 20.376 22.987 3.546 1.00 39.62 348 SER A C 1
ATOM 2895 O O . SER A 1 348 ? 20.374 21.789 3.309 1.00 39.62 348 SER A O 1
ATOM 2897 N N . ARG A 1 349 ? 19.747 23.396 4.657 1.00 43.22 349 ARG A N 1
ATOM 2898 C CA . ARG A 1 349 ? 18.805 24.516 4.896 1.00 43.22 349 ARG A CA 1
ATOM 2899 C C . ARG A 1 349 ? 17.361 24.229 4.436 1.00 43.22 349 ARG A C 1
ATOM 2901 O O . ARG A 1 349 ? 16.785 25.002 3.678 1.00 43.22 349 ARG A O 1
ATOM 2908 N N . LEU A 1 350 ? 16.765 23.184 5.012 1.00 38.59 350 LEU A N 1
ATOM 2909 C CA . LEU A 1 350 ? 15.321 23.058 5.282 1.00 38.59 350 LEU A CA 1
ATOM 2910 C C . LEU A 1 350 ? 15.188 23.001 6.822 1.00 38.59 350 LEU A C 1
ATOM 2912 O O . LEU A 1 350 ? 15.970 22.292 7.445 1.00 38.59 350 LEU A O 1
ATOM 2916 N N . LYS A 1 351 ? 14.432 23.833 7.553 1.00 44.34 351 LYS A N 1
ATOM 2917 C CA . LYS A 1 351 ? 13.038 24.322 7.445 1.00 44.34 351 LYS A CA 1
ATOM 2918 C C . LYS A 1 351 ? 11.956 23.263 7.724 1.00 44.34 351 LYS A C 1
ATOM 2920 O O . LYS A 1 351 ? 11.235 22.879 6.817 1.00 44.34 351 LYS A O 1
ATOM 2925 N N . SER A 1 352 ? 11.792 22.954 9.012 1.00 40.53 352 SER A N 1
ATOM 2926 C CA . SER A 1 352 ? 10.492 22.837 9.701 1.00 40.53 352 SER A CA 1
ATOM 2927 C C . SER A 1 352 ? 10.682 23.484 11.085 1.00 40.53 352 SER A C 1
ATOM 2929 O O . SER A 1 352 ? 11.683 23.213 11.737 1.00 40.53 352 SER A O 1
ATOM 2931 N N . SER A 1 353 ? 9.938 24.513 11.498 1.00 34.16 353 SER A N 1
ATOM 2932 C CA . SER A 1 353 ? 8.481 24.562 11.717 1.00 34.16 353 SER A CA 1
ATOM 2933 C C . SER A 1 353 ? 8.071 23.718 12.927 1.00 34.16 353 SER A C 1
ATOM 2935 O O . SER A 1 353 ? 7.554 22.620 12.775 1.00 34.16 353 SER A O 1
ATOM 2937 N N . SER A 1 354 ? 8.318 24.252 14.127 1.00 38.56 354 SER A N 1
ATOM 2938 C CA . SER A 1 354 ? 7.741 23.764 15.385 1.00 38.56 354 SER A CA 1
ATOM 2939 C C . SER A 1 354 ? 6.921 24.885 16.020 1.00 38.56 354 SER A C 1
ATOM 2941 O O . SER A 1 354 ? 7.319 26.052 15.971 1.00 38.56 354 SER A O 1
ATOM 2943 N N . THR A 1 355 ? 5.754 24.544 16.559 1.00 37.84 355 THR A N 1
ATOM 2944 C CA . THR A 1 355 ? 4.741 25.497 17.018 1.00 37.84 355 THR A CA 1
ATOM 2945 C C . THR A 1 355 ? 4.677 25.570 18.537 1.00 37.84 355 THR A C 1
ATOM 2947 O O . THR A 1 355 ? 4.190 24.643 19.181 1.00 37.84 355 THR A O 1
ATOM 2950 N N . SER A 1 356 ? 5.023 26.720 19.110 1.00 44.16 356 SER A N 1
ATOM 2951 C CA . SER A 1 356 ? 4.462 27.141 20.394 1.00 44.16 356 SER A CA 1
ATOM 2952 C C . SER A 1 356 ? 4.373 28.665 20.471 1.00 44.16 356 SER A C 1
ATOM 2954 O O . SER A 1 356 ? 5.344 29.391 20.267 1.00 44.16 356 SER A O 1
ATOM 2956 N N . ARG A 1 357 ? 3.166 29.164 20.752 1.00 49.06 357 ARG A N 1
ATOM 2957 C CA . ARG A 1 357 ? 2.971 30.513 21.286 1.00 49.06 357 ARG A CA 1
ATOM 2958 C C . ARG A 1 357 ? 3.043 30.397 22.804 1.00 49.06 357 ARG A C 1
ATOM 2960 O O . ARG A 1 357 ? 2.324 29.574 23.351 1.00 49.06 357 ARG A O 1
ATOM 2967 N N . ILE A 1 358 ? 3.798 31.271 23.457 1.00 40.47 358 ILE A N 1
ATOM 2968 C CA . ILE A 1 358 ? 3.414 31.898 24.729 1.00 40.47 358 ILE A CA 1
ATOM 2969 C C . ILE A 1 358 ? 4.114 33.258 24.779 1.00 40.47 358 ILE A C 1
ATOM 2971 O O . ILE A 1 358 ? 5.239 33.422 24.311 1.00 40.47 358 ILE A O 1
ATOM 2975 N N . ASN A 1 359 ? 3.384 34.253 25.267 1.00 35.50 359 ASN A N 1
ATOM 2976 C CA . ASN A 1 359 ? 3.815 35.640 25.365 1.00 35.50 359 ASN A CA 1
ATOM 2977 C C . ASN A 1 359 ? 4.476 35.879 26.727 1.00 35.50 359 ASN A C 1
ATOM 2979 O O . ASN A 1 359 ? 3.940 35.427 27.735 1.00 35.50 359 ASN A O 1
ATOM 2983 N N . ASN A 1 360 ? 5.567 36.645 26.778 1.00 36.22 360 ASN A N 1
ATOM 2984 C CA . ASN A 1 360 ? 5.919 37.365 27.999 1.00 36.22 360 ASN A CA 1
ATOM 2985 C C . ASN A 1 360 ? 6.731 38.631 27.696 1.00 36.22 360 ASN A C 1
ATOM 2987 O O . ASN A 1 360 ? 7.744 38.592 26.998 1.00 36.22 360 ASN A O 1
ATOM 2991 N N . ASN A 1 361 ? 6.271 39.767 28.224 1.00 39.81 361 ASN A N 1
ATOM 2992 C CA . ASN A 1 361 ? 6.901 41.071 28.030 1.00 39.81 361 ASN A CA 1
ATOM 2993 C C . ASN A 1 361 ? 7.971 41.323 29.098 1.00 39.81 361 ASN A C 1
ATOM 2995 O O . ASN A 1 361 ? 7.644 41.507 30.266 1.00 39.81 361 ASN A O 1
ATOM 2999 N N . SER A 1 362 ? 9.227 41.491 28.689 1.00 39.50 362 SER A N 1
ATOM 3000 C CA . SER A 1 362 ? 10.218 42.228 29.482 1.00 39.50 362 SER A CA 1
ATOM 3001 C C . SER A 1 362 ? 11.094 43.094 28.572 1.00 39.50 362 SER A C 1
ATOM 3003 O O . SER A 1 362 ? 12.019 42.639 27.899 1.00 39.50 362 SER A O 1
ATOM 3005 N N . LYS A 1 363 ? 10.772 44.392 28.515 1.00 46.19 363 LYS A N 1
ATOM 3006 C CA . LYS A 1 363 ? 11.632 45.391 27.868 1.00 46.19 363 LYS A CA 1
ATOM 3007 C C . LYS A 1 363 ? 12.825 45.699 28.780 1.00 46.19 363 LYS A C 1
ATOM 3009 O O . LYS A 1 363 ? 12.693 45.702 29.996 1.00 46.19 363 LYS A O 1
ATOM 3014 N N . GLN A 1 364 ? 13.950 46.050 28.157 1.00 47.12 364 GLN A N 1
ATOM 3015 C CA . GLN A 1 364 ? 15.257 46.333 28.766 1.00 47.12 364 GLN A CA 1
ATOM 3016 C C . GLN A 1 364 ? 16.012 45.132 29.371 1.00 47.12 364 GLN A C 1
ATOM 3018 O O . GLN A 1 364 ? 15.852 44.782 30.534 1.00 47.12 364 GLN A O 1
ATOM 3023 N N . ARG A 1 365 ? 17.047 44.682 28.650 1.00 40.22 365 ARG A N 1
ATOM 3024 C CA . ARG A 1 365 ? 18.444 44.897 29.081 1.00 40.22 365 ARG A CA 1
ATOM 3025 C C . ARG A 1 365 ? 19.388 44.836 27.872 1.00 40.22 365 ARG A C 1
ATOM 3027 O O . ARG A 1 365 ? 19.023 44.352 26.806 1.00 40.22 365 ARG A O 1
ATOM 3034 N N . LYS A 1 366 ? 20.570 45.442 28.020 1.00 47.41 366 LYS A N 1
ATOM 3035 C CA . LYS A 1 366 ? 21.591 45.591 26.963 1.00 47.41 366 LYS A CA 1
ATOM 3036 C C . LYS A 1 366 ? 22.164 44.215 26.565 1.00 47.41 366 LYS A C 1
ATOM 3038 O O . LYS A 1 366 ? 22.169 43.328 27.420 1.00 47.41 366 LYS A O 1
ATOM 3043 N N . PRO A 1 367 ? 22.686 44.024 25.334 1.00 44.12 367 PRO A N 1
ATOM 3044 C CA . PRO A 1 367 ? 23.315 42.764 24.932 1.00 44.12 367 PRO A CA 1
ATOM 3045 C C . PRO A 1 367 ? 24.512 42.466 25.840 1.00 44.12 367 PRO A C 1
ATOM 3047 O O . PRO A 1 367 ? 25.552 43.123 25.766 1.00 44.12 367 PRO A O 1
ATOM 3050 N N . GLN A 1 368 ? 24.346 41.504 26.747 1.00 47.62 368 GLN A N 1
ATOM 3051 C CA . GLN A 1 368 ? 25.394 41.152 27.692 1.00 47.62 368 GLN A CA 1
ATOM 3052 C C . GLN A 1 368 ? 26.446 40.276 27.005 1.00 47.62 368 GLN A C 1
ATOM 3054 O O . GLN A 1 368 ? 26.114 39.390 26.219 1.00 47.62 368 GLN A O 1
ATOM 3059 N N . ARG A 1 369 ? 27.721 40.504 27.340 1.00 56.53 369 ARG A N 1
ATOM 3060 C CA . ARG A 1 369 ? 28.830 39.623 26.945 1.00 56.53 369 ARG A CA 1
ATOM 3061 C C . ARG A 1 369 ? 28.518 38.183 27.365 1.00 56.53 369 ARG A C 1
ATOM 3063 O O . ARG A 1 369 ? 27.956 37.979 28.442 1.00 56.53 369 ARG A O 1
ATOM 3070 N N . SER A 1 370 ? 28.929 37.218 26.543 1.00 53.31 370 SER A N 1
ATOM 3071 C CA . SER A 1 370 ? 28.864 35.786 26.849 1.00 53.31 370 SER A CA 1
ATOM 3072 C C . SER A 1 370 ? 29.499 35.510 28.214 1.00 53.31 370 SER A C 1
ATOM 3074 O O . SER A 1 370 ? 30.710 35.668 28.376 1.00 53.31 370 SER A O 1
ATOM 3076 N N . CYS A 1 371 ? 28.678 35.148 29.200 1.00 55.84 371 CYS A N 1
ATOM 3077 C CA . CYS A 1 371 ? 29.147 34.852 30.547 1.00 55.84 371 CYS A CA 1
ATOM 3078 C C . CYS A 1 371 ? 30.098 33.648 30.540 1.00 55.84 371 CYS A C 1
ATOM 3080 O O . CYS A 1 371 ? 29.842 32.646 29.872 1.00 55.84 371 CYS A O 1
ATOM 3082 N N . SER A 1 372 ? 31.176 33.748 31.322 1.00 78.75 372 SER A N 1
ATOM 3083 C CA . SER A 1 372 ? 32.011 32.597 31.680 1.00 78.75 372 SER A CA 1
ATOM 3084 C C . SER A 1 372 ? 31.138 31.504 32.319 1.00 78.75 372 SER A C 1
ATOM 3086 O O . SER A 1 372 ? 30.177 31.857 33.010 1.00 78.75 372 SER A O 1
ATOM 3088 N N . PRO A 1 373 ? 31.452 30.201 32.164 1.00 79.50 373 PRO A N 1
ATOM 3089 C CA . PRO A 1 373 ? 30.725 29.124 32.838 1.00 79.50 373 PRO A CA 1
ATOM 3090 C C . PRO A 1 373 ? 30.555 29.350 34.349 1.00 79.50 373 PRO A C 1
ATOM 3092 O O . PRO A 1 373 ? 29.477 29.103 34.880 1.00 79.50 373 PRO A O 1
ATOM 3095 N N . VAL A 1 374 ? 31.564 29.922 35.018 1.00 86.19 374 VAL A N 1
ATOM 3096 C CA . VAL A 1 374 ? 31.513 30.286 36.449 1.00 86.19 374 VAL A CA 1
ATOM 3097 C C . VAL A 1 374 ? 30.478 31.385 36.729 1.00 86.19 374 VAL A C 1
ATOM 3099 O O . VAL A 1 374 ? 29.748 31.320 37.714 1.00 86.19 374 VAL A O 1
ATOM 3102 N N . GLU A 1 375 ? 30.357 32.373 35.841 1.00 83.81 375 GLU A N 1
ATOM 3103 C CA . GLU A 1 375 ? 29.380 33.462 35.969 1.00 83.81 375 GLU A CA 1
ATOM 3104 C C . GLU A 1 375 ? 27.953 33.008 35.632 1.00 83.81 375 GLU A C 1
ATOM 3106 O O . GLU A 1 375 ? 26.991 33.552 36.172 1.00 83.81 375 GLU A O 1
ATOM 3111 N N . ASN A 1 376 ? 27.802 31.997 34.769 1.00 85.25 376 ASN A N 1
ATOM 3112 C CA . ASN A 1 376 ? 26.528 31.305 34.577 1.00 85.25 376 ASN A CA 1
ATOM 3113 C C . ASN A 1 376 ? 26.153 30.483 35.815 1.00 85.25 376 ASN A C 1
ATOM 3115 O O . ASN A 1 376 ? 25.004 30.559 36.236 1.00 85.25 376 ASN A O 1
ATOM 3119 N N . LEU A 1 377 ? 27.104 29.769 36.428 1.00 86.06 377 LEU A N 1
ATOM 3120 C CA . LEU A 1 377 ? 26.854 28.991 37.643 1.00 86.06 377 LEU A CA 1
ATOM 3121 C C . LEU A 1 377 ? 26.434 29.901 38.808 1.00 86.06 377 LEU A C 1
ATOM 3123 O O . LEU A 1 377 ? 25.408 29.653 39.430 1.00 86.06 377 LEU A O 1
ATOM 3127 N N . ARG A 1 378 ? 27.131 31.029 39.022 1.00 90.38 378 ARG A N 1
ATOM 3128 C CA . ARG A 1 378 ? 26.705 32.081 39.970 1.00 90.38 378 ARG A CA 1
ATOM 3129 C C . ARG A 1 378 ? 25.275 32.560 39.712 1.00 90.38 378 ARG A C 1
ATOM 3131 O O . ARG A 1 378 ? 24.506 32.704 40.648 1.00 90.38 378 ARG A O 1
ATOM 3138 N N . ARG A 1 379 ? 24.893 32.766 38.447 1.00 88.12 379 ARG A N 1
ATOM 3139 C CA . ARG A 1 379 ? 23.533 33.191 38.056 1.00 88.12 379 ARG A CA 1
ATOM 3140 C C . ARG A 1 379 ? 22.482 32.086 38.130 1.00 88.12 379 ARG A C 1
ATOM 3142 O O . ARG A 1 379 ? 21.299 32.401 38.075 1.00 88.12 379 ARG A O 1
ATOM 3149 N N . GLN A 1 380 ? 22.889 30.823 38.200 1.00 88.00 380 GLN A N 1
ATOM 3150 C CA . GLN A 1 380 ? 22.000 29.702 38.490 1.00 88.00 380 GLN A CA 1
ATOM 3151 C C . GLN A 1 380 ? 21.793 29.572 40.000 1.00 88.00 380 GLN A C 1
ATOM 3153 O O . GLN A 1 380 ? 20.653 29.441 40.415 1.00 88.00 380 GLN A O 1
ATOM 3158 N N . LEU A 1 381 ? 22.852 29.717 40.804 1.00 89.00 381 LEU A N 1
ATOM 3159 C CA . LEU A 1 381 ? 22.776 29.727 42.270 1.00 89.00 381 LEU A CA 1
ATOM 3160 C C . LEU A 1 381 ? 21.964 30.921 42.799 1.00 89.00 381 LEU A C 1
ATOM 3162 O O . LEU A 1 381 ? 21.001 30.705 43.520 1.00 89.00 381 LEU A O 1
ATOM 3166 N N . GLN A 1 382 ? 22.245 32.143 42.330 1.00 87.69 382 GLN A N 1
ATOM 3167 C CA . GLN A 1 382 ? 21.450 33.342 42.651 1.00 87.69 382 GLN A CA 1
ATOM 3168 C C . GLN A 1 382 ? 19.960 33.144 42.333 1.00 87.69 382 GLN A C 1
ATOM 3170 O O . GLN A 1 382 ? 19.100 33.587 43.072 1.00 87.69 382 GLN A O 1
ATOM 3175 N N . LYS A 1 383 ? 19.647 32.443 41.235 1.00 86.50 383 LYS A N 1
ATOM 3176 C CA . LYS A 1 383 ? 18.266 32.137 40.838 1.00 86.50 383 LYS A CA 1
ATOM 3177 C C . LYS A 1 383 ? 17.604 31.027 41.649 1.00 86.50 383 LYS A C 1
ATOM 3179 O O . LYS A 1 383 ? 16.402 30.843 41.499 1.00 86.50 383 LYS A O 1
ATOM 3184 N N . LEU A 1 384 ? 18.374 30.251 42.406 1.00 84.81 384 LEU A N 1
ATOM 3185 C CA . LEU A 1 384 ? 17.850 29.278 43.356 1.00 84.81 384 LEU A CA 1
ATOM 3186 C C . LEU A 1 384 ? 17.585 29.975 44.697 1.00 84.81 384 LEU A C 1
ATOM 3188 O O . LEU A 1 384 ? 16.486 29.810 45.204 1.00 84.81 384 LEU A O 1
ATOM 3192 N N . GLU A 1 385 ? 18.481 30.860 45.162 1.00 82.56 385 GLU A N 1
ATOM 3193 C CA . GLU A 1 385 ? 18.202 31.804 46.269 1.00 82.56 385 GLU A CA 1
ATOM 3194 C C . GLU A 1 385 ? 16.939 32.643 45.983 1.00 82.56 385 GLU A C 1
ATOM 3196 O O . GLU A 1 385 ? 15.983 32.589 46.751 1.00 82.56 385 GLU A O 1
ATOM 3201 N N . ASP A 1 386 ? 16.872 33.322 44.824 1.00 82.19 386 ASP A N 1
ATOM 3202 C CA . ASP A 1 386 ? 15.710 34.125 44.390 1.00 82.19 386 ASP A CA 1
ATOM 3203 C C . ASP A 1 386 ? 14.392 33.308 44.334 1.00 82.19 386 ASP A C 1
ATOM 3205 O O . ASP A 1 386 ? 13.313 33.896 44.242 1.00 82.19 386 ASP A O 1
ATOM 3209 N N . LEU A 1 387 ? 14.456 31.968 44.292 1.00 77.12 387 LEU A N 1
ATOM 3210 C CA . LEU A 1 387 ? 13.296 31.065 44.284 1.00 77.12 387 LEU A CA 1
ATOM 3211 C C . LEU A 1 387 ? 12.976 30.489 45.668 1.00 77.12 387 LEU A C 1
ATOM 3213 O O . LEU A 1 387 ? 11.818 30.162 45.908 1.00 77.12 387 LEU A O 1
ATOM 3217 N N . GLU A 1 388 ? 13.957 30.367 46.559 1.00 68.00 388 GLU A N 1
ATOM 3218 C CA . GLU A 1 388 ? 13.770 29.898 47.936 1.00 68.00 388 GLU A CA 1
ATOM 3219 C C . GLU A 1 388 ? 12.924 30.923 48.720 1.00 68.00 388 GLU A C 1
ATOM 3221 O O . GLU A 1 388 ? 11.904 30.553 49.299 1.00 68.00 388 GLU A O 1
ATOM 3226 N N . ASP A 1 389 ? 13.212 32.221 48.541 1.00 69.38 389 ASP A N 1
ATOM 3227 C CA . ASP A 1 389 ? 12.419 33.374 49.022 1.00 69.38 389 ASP A CA 1
ATOM 3228 C C . ASP A 1 389 ? 10.965 33.439 48.483 1.00 69.38 389 ASP A C 1
ATOM 3230 O O . ASP A 1 389 ? 10.158 34.244 48.954 1.00 69.38 389 ASP A O 1
ATOM 3234 N N . GLN A 1 390 ? 10.604 32.640 47.468 1.00 67.00 390 GLN A N 1
ATOM 3235 C CA . GLN A 1 390 ? 9.254 32.627 46.875 1.00 67.00 390 GLN A CA 1
ATOM 3236 C C . GLN A 1 390 ? 8.344 31.514 47.416 1.00 67.00 390 GLN A C 1
ATOM 3238 O O . GLN A 1 390 ? 7.152 31.496 47.090 1.00 67.00 390 GLN A O 1
ATOM 3243 N N . PHE A 1 391 ? 8.857 30.612 48.256 1.00 52.66 391 PHE A N 1
ATOM 3244 C CA . PHE A 1 391 ? 8.031 29.649 48.982 1.00 52.66 391 PHE A CA 1
ATOM 3245 C C . PHE A 1 391 ? 7.713 30.177 50.389 1.00 52.66 391 PHE A C 1
ATOM 3247 O O . PHE A 1 391 ? 8.594 30.723 51.049 1.00 52.66 391 PHE A O 1
ATOM 3254 N N . PRO A 1 392 ? 6.477 30.015 50.899 1.00 58.25 392 PRO A N 1
ATOM 3255 C CA . PRO A 1 392 ? 6.197 30.297 52.304 1.00 58.25 392 PRO A CA 1
ATOM 3256 C C . PRO A 1 392 ? 7.067 29.416 53.211 1.00 58.25 392 PRO A C 1
ATOM 3258 O O . PRO A 1 392 ? 7.191 28.220 52.939 1.00 58.25 392 PRO A O 1
ATOM 3261 N N . GLU A 1 393 ? 7.579 29.967 54.319 1.00 55.12 393 GLU A N 1
ATOM 3262 C CA . GLU A 1 393 ? 8.254 29.223 55.400 1.00 55.12 393 GLU A CA 1
ATOM 3263 C C . GLU A 1 393 ? 7.266 28.304 56.147 1.00 55.12 393 GLU A C 1
ATOM 3265 O O . GLU A 1 393 ? 6.927 28.495 57.317 1.00 55.12 393 GLU A O 1
ATOM 3270 N N . ASN A 1 394 ? 6.736 27.301 55.451 1.00 43.34 394 ASN A N 1
ATOM 3271 C CA . ASN A 1 394 ? 5.711 26.419 55.978 1.00 43.34 394 ASN A CA 1
ATOM 3272 C C . ASN A 1 394 ? 6.379 25.324 56.819 1.00 43.34 394 ASN A C 1
ATOM 3274 O O . ASN A 1 394 ? 6.710 24.245 56.326 1.00 43.34 394 ASN A O 1
ATOM 3278 N N . ALA A 1 395 ? 6.626 25.645 58.089 1.00 49.47 395 ALA A N 1
ATOM 3279 C CA . ALA A 1 395 ? 7.392 24.844 59.038 1.00 49.47 395 ALA A CA 1
ATOM 3280 C C . ALA A 1 395 ? 6.690 23.531 59.455 1.00 49.47 395 ALA A C 1
ATOM 3282 O O . ALA A 1 395 ? 6.278 23.367 60.603 1.00 49.47 395 ALA A O 1
ATOM 3283 N N . GLN A 1 396 ? 6.589 22.572 58.532 1.00 46.62 396 GLN A N 1
ATOM 3284 C CA . GLN A 1 396 ? 6.292 21.161 58.792 1.00 46.62 396 GLN A CA 1
ATOM 3285 C C . GLN A 1 396 ? 7.341 20.296 58.085 1.00 46.62 396 GLN A C 1
ATOM 3287 O O . GLN A 1 396 ? 7.268 20.040 56.884 1.00 46.62 396 GLN A O 1
ATOM 3292 N N . ALA A 1 397 ? 8.340 19.848 58.846 1.00 44.50 397 ALA A N 1
ATOM 3293 C CA . ALA A 1 397 ? 9.397 18.959 58.372 1.00 44.50 397 ALA A CA 1
ATOM 3294 C C . ALA A 1 397 ? 8.920 17.491 58.326 1.00 44.50 397 ALA A C 1
ATOM 3296 O O . ALA A 1 397 ? 9.534 16.608 58.927 1.00 44.50 397 ALA A O 1
ATOM 3297 N N . ASP A 1 398 ? 7.827 17.227 57.601 1.00 42.09 398 ASP A N 1
ATOM 3298 C CA . ASP A 1 398 ? 7.203 15.900 57.466 1.00 42.09 398 ASP A CA 1
ATOM 3299 C C . ASP A 1 398 ? 7.980 14.980 56.505 1.00 42.09 398 ASP A C 1
ATOM 3301 O O . ASP A 1 398 ? 7.525 14.564 55.439 1.00 42.09 398 ASP A O 1
ATOM 3305 N N . THR A 1 399 ? 9.208 14.675 56.927 1.00 42.50 399 THR A N 1
ATOM 3306 C CA . THR A 1 399 ? 9.929 13.404 56.769 1.00 42.50 399 THR A CA 1
ATOM 3307 C C . THR A 1 399 ? 9.512 12.546 55.570 1.00 42.50 399 THR A C 1
ATOM 3309 O O . THR A 1 399 ? 8.846 11.527 55.714 1.00 42.50 399 THR A O 1
ATOM 3312 N N . TYR A 1 400 ? 10.003 12.922 54.386 1.00 44.72 400 TYR A N 1
ATOM 3313 C CA . TYR A 1 400 ? 10.332 12.019 53.271 1.00 44.72 400 TYR A CA 1
ATOM 3314 C C . TYR A 1 400 ? 9.293 10.955 52.855 1.00 44.72 400 TYR A C 1
ATOM 3316 O O . TYR A 1 400 ? 9.654 9.947 52.240 1.00 44.72 400 TYR A O 1
ATOM 3324 N N . HIS A 1 401 ? 7.998 11.189 53.073 1.00 48.97 401 HIS A N 1
ATOM 3325 C CA . HIS A 1 401 ? 6.968 10.423 52.383 1.00 48.97 401 HIS A CA 1
ATOM 3326 C C . HIS A 1 401 ? 7.027 10.769 50.894 1.00 48.97 401 HIS A C 1
ATOM 3328 O O . HIS A 1 401 ? 6.553 11.818 50.461 1.00 48.97 401 HIS A O 1
ATOM 3334 N N . LEU A 1 402 ? 7.640 9.873 50.113 1.00 47.31 402 LEU A N 1
ATOM 3335 C CA . LEU A 1 402 ? 7.865 10.005 48.672 1.00 47.31 402 LEU A CA 1
ATOM 3336 C C . LEU A 1 402 ? 6.545 9.821 47.895 1.00 47.31 402 LEU A C 1
ATOM 3338 O O . LEU A 1 402 ? 6.359 8.869 47.136 1.00 47.31 402 LEU A O 1
ATOM 3342 N N . ARG A 1 403 ? 5.585 10.712 48.161 1.00 52.81 403 ARG A N 1
ATOM 3343 C CA . ARG A 1 403 ? 4.200 10.637 47.704 1.00 52.81 403 ARG A CA 1
ATOM 3344 C C . ARG A 1 403 ? 4.153 10.737 46.184 1.00 52.81 403 ARG A C 1
ATOM 3346 O O . ARG A 1 403 ? 4.513 11.756 45.599 1.00 52.81 403 ARG A O 1
ATOM 3353 N N . TYR A 1 404 ? 3.717 9.652 45.550 1.00 52.31 404 TYR A N 1
ATOM 3354 C CA . TYR A 1 404 ? 3.739 9.539 44.099 1.00 52.31 404 TYR A CA 1
ATOM 3355 C C . TYR A 1 404 ? 2.768 10.558 43.456 1.00 52.31 404 TYR A C 1
ATOM 3357 O O . TYR A 1 404 ? 1.660 10.727 43.986 1.00 52.31 404 TYR A O 1
ATOM 3365 N N . PRO A 1 405 ? 3.131 11.244 42.345 1.00 56.44 405 PRO A N 1
ATOM 3366 C CA . PRO A 1 405 ? 2.466 12.494 41.929 1.00 56.44 405 PRO A CA 1
ATOM 3367 C C . PRO A 1 405 ? 1.029 12.378 41.394 1.00 56.44 405 PRO A C 1
ATOM 3369 O O . PRO A 1 405 ? 0.488 13.370 40.921 1.00 56.44 405 PRO A O 1
ATOM 3372 N N . PHE A 1 406 ? 0.425 11.189 41.442 1.00 49.41 406 PHE A N 1
ATOM 3373 C CA . PHE A 1 406 ? -0.927 10.906 40.943 1.00 49.41 406 PHE A CA 1
ATOM 3374 C C . PHE A 1 406 ? -1.928 10.561 42.060 1.00 49.41 406 PHE A C 1
ATOM 3376 O O . PHE A 1 406 ? -3.080 10.246 41.782 1.00 49.41 406 PHE A O 1
ATOM 3383 N N . SER A 1 407 ? -1.514 10.655 43.331 1.00 51.84 407 SER A N 1
ATOM 3384 C CA . SER A 1 407 ? -2.359 10.403 44.514 1.00 51.84 407 SER A CA 1
ATOM 3385 C C . SER A 1 407 ? -3.305 11.577 44.834 1.00 51.84 407 SER A C 1
ATOM 3387 O O . SER A 1 407 ? -3.322 12.105 45.953 1.00 51.84 407 SER A O 1
ATOM 3389 N N . ASP A 1 408 ? -4.058 12.007 43.820 1.00 45.00 408 ASP A N 1
ATOM 3390 C CA . ASP A 1 408 ? -4.871 13.222 43.804 1.00 45.00 408 ASP A CA 1
ATOM 3391 C C . ASP A 1 408 ? -6.309 12.949 44.290 1.00 45.00 408 ASP A C 1
ATOM 3393 O O . ASP A 1 408 ? -7.165 12.432 43.571 1.00 45.00 408 ASP A O 1
ATOM 3397 N N . GLY A 1 409 ? -6.561 13.255 45.565 1.00 52.44 409 GLY A N 1
ATOM 3398 C CA . GLY A 1 409 ? -7.895 13.339 46.178 1.00 52.44 409 GLY A CA 1
ATOM 3399 C C . GLY A 1 409 ? -8.670 12.036 46.440 1.00 52.44 409 GLY A C 1
ATOM 3400 O O . GLY A 1 409 ? -9.405 11.981 47.427 1.00 52.44 409 GLY A O 1
ATOM 3401 N N . GLN A 1 410 ? -8.547 10.991 45.616 1.00 50.25 410 GLN A N 1
ATOM 3402 C CA . GLN A 1 410 ? -9.331 9.762 45.807 1.00 50.25 410 GLN A CA 1
ATOM 3403 C C . GLN A 1 410 ? -8.842 8.912 46.990 1.00 50.25 410 GLN A C 1
ATOM 3405 O O . GLN A 1 410 ? -7.643 8.721 47.197 1.00 50.25 410 GLN A O 1
ATOM 3410 N N . LYS A 1 411 ? -9.795 8.338 47.741 1.00 48.06 411 LYS A N 1
ATOM 3411 C CA . LYS A 1 411 ? -9.524 7.219 48.654 1.00 48.06 411 LYS A CA 1
ATOM 3412 C C . LYS A 1 411 ? -9.123 6.016 47.801 1.00 48.06 411 LYS A C 1
ATOM 3414 O O . LYS A 1 411 ? -9.911 5.570 46.977 1.00 48.06 411 LYS A O 1
ATOM 3419 N N . PHE A 1 412 ? -7.890 5.551 47.961 1.00 46.72 412 PHE A N 1
ATOM 3420 C CA . PHE A 1 412 ? -7.282 4.581 47.056 1.00 46.72 412 PHE A CA 1
ATOM 3421 C C . PHE A 1 412 ? -7.197 3.210 47.735 1.00 46.72 412 PHE A C 1
ATOM 3423 O O . PHE A 1 412 ? -6.414 3.024 48.662 1.00 46.72 412 PHE A O 1
ATOM 3430 N N . GLU A 1 413 ? -8.025 2.266 47.287 1.00 54.44 413 GLU A N 1
ATOM 3431 C CA . GLU A 1 413 ? -8.180 0.925 47.889 1.00 54.44 413 GLU A CA 1
ATOM 3432 C C . GLU A 1 413 ? -7.162 -0.107 47.353 1.00 54.44 413 GLU A C 1
ATOM 3434 O O . GLU A 1 413 ? -7.141 -1.261 47.774 1.00 54.44 413 GLU A O 1
ATOM 3439 N N . GLY A 1 414 ? -6.261 0.310 46.456 1.00 57.81 414 GLY A N 1
ATOM 3440 C CA . GLY A 1 414 ? -5.081 -0.462 46.059 1.00 57.81 414 GLY A CA 1
ATOM 3441 C C . GLY A 1 414 ? -3.813 0.029 46.762 1.00 57.81 414 GLY A C 1
ATOM 3442 O O . GLY A 1 414 ? -3.699 1.204 47.102 1.00 57.81 414 GLY A O 1
ATOM 3443 N N . SER A 1 415 ? -2.803 -0.830 46.927 1.00 66.38 415 SER A N 1
ATOM 3444 C CA . SER A 1 415 ? -1.508 -0.356 47.432 1.00 66.38 415 SER A CA 1
ATOM 3445 C C . SER A 1 415 ? -0.818 0.571 46.417 1.00 66.38 415 SER A C 1
ATOM 3447 O O . SER A 1 415 ? -0.837 0.341 45.202 1.00 66.38 415 SER A O 1
ATOM 3449 N N . SER A 1 416 ? -0.162 1.622 46.915 1.00 74.44 416 SER A N 1
ATOM 3450 C CA . SER A 1 416 ? 0.648 2.543 46.099 1.00 74.44 416 SER A CA 1
ATOM 3451 C C . SER A 1 416 ? 1.832 1.840 45.418 1.00 74.44 416 SER A C 1
ATOM 3453 O O . SER A 1 416 ? 2.286 2.251 44.351 1.00 74.44 416 SER A O 1
ATOM 3455 N N . GLU A 1 417 ? 2.289 0.724 45.986 1.00 78.56 417 GLU A N 1
ATOM 3456 C CA . GLU A 1 417 ? 3.297 -0.161 45.405 1.00 78.56 417 GLU A CA 1
ATOM 3457 C C . GLU A 1 417 ? 2.803 -0.856 44.120 1.00 78.56 417 GLU A C 1
ATOM 3459 O O . GLU A 1 417 ? 3.515 -0.863 43.112 1.00 78.56 417 GLU A O 1
ATOM 3464 N N . LEU A 1 418 ? 1.560 -1.359 44.088 1.00 83.88 418 LEU A N 1
ATOM 3465 C CA . LEU A 1 418 ? 0.965 -1.914 42.862 1.00 83.88 418 LEU A CA 1
ATOM 3466 C C . LEU A 1 418 ? 0.849 -0.851 41.757 1.00 83.88 418 LEU A C 1
ATOM 3468 O O . LEU A 1 418 ? 1.012 -1.164 40.576 1.00 83.88 418 LEU A O 1
ATOM 3472 N N . GLU A 1 419 ? 0.616 0.415 42.116 1.00 83.62 419 GLU A N 1
ATOM 3473 C CA . GLU A 1 419 ? 0.612 1.520 41.152 1.00 83.62 419 GLU A CA 1
ATOM 3474 C C . GLU A 1 419 ? 2.011 1.847 40.612 1.00 83.62 419 GLU A C 1
ATOM 3476 O O . GLU A 1 419 ? 2.177 2.007 39.398 1.00 83.62 419 GLU A O 1
ATOM 3481 N N . PHE A 1 420 ? 3.036 1.851 41.468 1.00 88.19 420 PHE A N 1
ATOM 3482 C CA . PHE A 1 420 ? 4.429 1.966 41.032 1.00 88.19 420 PHE A CA 1
ATOM 3483 C C . PHE A 1 420 ? 4.798 0.862 40.025 1.00 88.19 420 PHE A C 1
ATOM 3485 O O . PHE A 1 420 ? 5.391 1.150 38.979 1.00 88.19 420 PHE A O 1
ATOM 3492 N N . PHE A 1 421 ? 4.380 -0.388 40.267 1.00 91.44 421 PHE A N 1
ATOM 3493 C CA . PHE A 1 421 ? 4.577 -1.482 39.311 1.00 91.44 421 PHE A CA 1
ATOM 3494 C C . PHE A 1 421 ? 3.779 -1.296 38.008 1.00 91.44 421 PHE A C 1
ATOM 3496 O O . PHE A 1 421 ? 4.353 -1.494 36.932 1.00 91.44 421 PHE A O 1
ATOM 3503 N N . ARG A 1 422 ? 2.512 -0.842 38.064 1.00 90.75 422 ARG A N 1
ATOM 3504 C CA . ARG A 1 422 ? 1.722 -0.464 36.868 1.00 90.75 422 ARG A CA 1
ATOM 3505 C C . ARG A 1 422 ? 2.467 0.569 36.014 1.00 90.75 422 ARG A C 1
ATOM 3507 O O . ARG A 1 422 ? 2.649 0.358 34.812 1.00 90.75 422 ARG A O 1
ATOM 3514 N N . HIS A 1 423 ? 2.953 1.651 36.624 1.00 91.38 423 HIS A N 1
ATOM 3515 C CA . HIS A 1 423 ? 3.683 2.702 35.914 1.00 91.38 423 HIS A CA 1
ATOM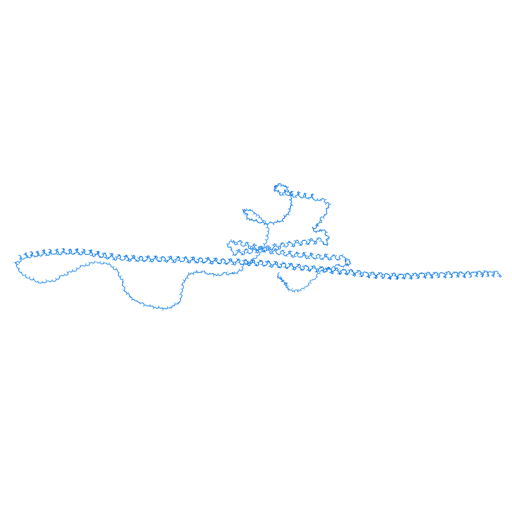 3516 C C . HIS A 1 423 ? 5.036 2.212 35.372 1.00 91.38 423 HIS A C 1
ATOM 3518 O O . HIS A 1 423 ? 5.383 2.495 34.223 1.00 91.38 423 HIS A O 1
ATOM 3524 N N . ARG A 1 424 ? 5.798 1.428 36.147 1.00 93.19 424 ARG A N 1
ATOM 3525 C CA . ARG A 1 424 ? 7.087 0.880 35.694 1.00 93.19 424 ARG A CA 1
ATOM 3526 C C . ARG A 1 424 ? 6.926 -0.025 34.470 1.00 93.19 424 ARG A C 1
ATOM 3528 O O . ARG A 1 424 ? 7.704 0.094 33.523 1.00 93.19 424 ARG A O 1
ATOM 3535 N N . ILE A 1 425 ? 5.906 -0.882 34.465 1.00 94.75 425 ILE A N 1
ATOM 3536 C CA . ILE A 1 425 ? 5.549 -1.731 33.320 1.00 94.75 425 ILE A CA 1
ATOM 3537 C C . ILE A 1 425 ? 5.138 -0.879 32.114 1.00 94.75 425 ILE A C 1
ATOM 3539 O O . ILE A 1 425 ? 5.563 -1.167 30.996 1.00 94.75 425 ILE A O 1
ATOM 3543 N N . HIS A 1 426 ? 4.384 0.207 32.319 1.00 93.94 426 HIS A N 1
ATOM 3544 C CA . HIS A 1 426 ? 4.034 1.143 31.248 1.00 93.94 426 HIS A CA 1
ATOM 3545 C C . HIS A 1 426 ? 5.282 1.789 30.613 1.00 93.94 426 HIS A C 1
ATOM 3547 O O . HIS A 1 426 ? 5.428 1.771 29.391 1.00 93.94 426 HIS A O 1
ATOM 3553 N N . LEU A 1 427 ? 6.236 2.275 31.418 1.00 94.94 427 LEU A N 1
ATOM 3554 C CA . LEU A 1 427 ? 7.500 2.824 30.908 1.00 94.94 427 LEU A CA 1
ATOM 3555 C C . LEU A 1 427 ? 8.345 1.785 30.152 1.00 94.94 427 LEU A C 1
ATOM 3557 O O . LEU A 1 427 ? 8.981 2.127 29.151 1.00 94.94 427 LEU A O 1
ATOM 3561 N N . GLU A 1 428 ? 8.361 0.519 30.585 1.00 94.94 428 GLU A N 1
ATOM 3562 C CA . GLU A 1 428 ? 9.084 -0.539 29.866 1.00 94.94 428 GLU A CA 1
ATOM 3563 C C . GLU A 1 428 ? 8.385 -0.975 28.574 1.00 94.94 428 GLU A C 1
ATOM 3565 O O . GLU A 1 428 ? 9.076 -1.135 27.564 1.00 94.94 428 GLU A O 1
ATOM 3570 N N . ARG A 1 429 ? 7.044 -1.056 28.543 1.00 95.62 429 ARG A N 1
ATOM 3571 C CA . ARG A 1 429 ? 6.258 -1.210 27.301 1.00 95.62 429 ARG A CA 1
ATOM 3572 C C . ARG A 1 429 ? 6.654 -0.152 26.275 1.00 95.62 429 ARG A C 1
ATOM 3574 O O . ARG A 1 429 ? 6.933 -0.476 25.122 1.00 95.62 429 ARG A O 1
ATOM 3581 N N . ASP A 1 430 ? 6.728 1.101 26.708 1.00 95.50 430 ASP A N 1
ATOM 3582 C CA . ASP A 1 430 ? 6.981 2.247 25.838 1.00 95.50 430 ASP A CA 1
ATOM 3583 C C . ASP A 1 430 ? 8.457 2.341 25.392 1.00 95.50 430 ASP A C 1
ATOM 3585 O O . ASP A 1 430 ? 8.766 2.668 24.242 1.00 95.50 430 ASP A O 1
ATOM 3589 N N . SER A 1 431 ? 9.389 1.946 26.266 1.00 96.19 431 SER A N 1
ATOM 3590 C CA . SER A 1 431 ? 10.809 1.761 25.937 1.00 96.19 431 SER A CA 1
ATOM 3591 C C . SER A 1 431 ? 11.014 0.653 24.891 1.00 96.19 431 SER A C 1
ATOM 3593 O O . SER A 1 431 ? 11.696 0.855 23.884 1.00 96.19 431 SER A O 1
ATOM 3595 N N . ILE A 1 432 ? 10.348 -0.493 25.067 1.00 97.25 432 ILE A N 1
ATOM 3596 C CA . ILE A 1 432 ? 10.351 -1.613 24.115 1.00 97.25 432 ILE A CA 1
ATOM 3597 C C . ILE A 1 432 ? 9.684 -1.219 22.790 1.00 97.25 432 ILE A C 1
ATOM 3599 O O . ILE A 1 432 ? 10.185 -1.592 21.730 1.00 97.25 432 ILE A O 1
ATOM 3603 N N . LYS A 1 433 ? 8.601 -0.434 22.813 1.00 97.00 433 LYS A N 1
ATOM 3604 C CA . LYS A 1 433 ? 7.931 0.098 21.613 1.00 97.00 433 LYS A CA 1
ATOM 3605 C C . LYS A 1 433 ? 8.895 0.937 20.767 1.00 97.00 433 LYS A C 1
ATOM 3607 O O . LYS A 1 433 ? 9.103 0.608 19.598 1.00 97.00 433 LYS A O 1
ATOM 3612 N N . ARG A 1 434 ? 9.571 1.922 21.377 1.00 96.44 434 ARG A N 1
ATOM 3613 C CA . ARG A 1 434 ? 10.615 2.736 20.717 1.00 96.44 434 ARG A CA 1
ATOM 3614 C C . ARG A 1 434 ? 11.790 1.889 20.214 1.00 96.44 434 ARG A C 1
ATOM 3616 O O . ARG A 1 434 ? 12.280 2.110 19.110 1.00 96.44 434 ARG A O 1
ATOM 3623 N N . ALA A 1 435 ? 12.220 0.879 20.973 1.00 96.31 435 ALA A N 1
ATOM 3624 C CA . ALA A 1 435 ? 13.283 -0.033 20.544 1.00 96.31 435 ALA A CA 1
ATOM 3625 C C . ALA A 1 435 ? 12.875 -0.900 19.333 1.00 96.31 435 ALA A C 1
ATOM 3627 O O . ALA A 1 435 ? 13.671 -1.069 18.410 1.00 96.31 435 ALA A O 1
ATOM 3628 N N . LYS A 1 436 ? 11.631 -1.402 19.284 1.00 97.25 436 LYS A N 1
ATOM 3629 C CA . LYS A 1 436 ? 11.092 -2.162 18.135 1.00 97.25 436 LYS A CA 1
ATOM 3630 C C . LYS A 1 436 ? 10.982 -1.295 16.879 1.00 97.25 436 LYS A C 1
ATOM 3632 O O . LYS A 1 436 ? 11.208 -1.792 15.779 1.00 97.25 436 LYS A O 1
ATOM 3637 N N . GLU A 1 437 ? 10.654 -0.017 17.031 1.00 95.94 437 GLU A N 1
ATOM 3638 C CA . GLU A 1 437 ? 10.612 0.958 15.938 1.00 95.94 437 GLU A CA 1
ATOM 3639 C C . GLU A 1 437 ? 12.015 1.309 15.418 1.00 95.94 437 GLU A C 1
ATOM 3641 O O . GLU A 1 437 ? 12.265 1.221 14.215 1.00 95.94 437 GLU A O 1
ATOM 3646 N N . SER A 1 438 ? 12.968 1.574 16.317 1.00 96.94 438 SER A N 1
ATOM 3647 C CA . SER A 1 438 ? 14.381 1.770 15.963 1.00 96.94 438 SER A CA 1
ATOM 3648 C C . SER A 1 438 ? 14.960 0.558 15.217 1.00 96.94 438 SER A C 1
ATOM 3650 O O . SER A 1 438 ? 15.569 0.713 14.159 1.00 96.94 438 SER A O 1
ATOM 3652 N N . LEU A 1 439 ? 14.675 -0.664 15.682 1.00 96.69 439 LEU A N 1
ATOM 3653 C CA . LEU A 1 439 ? 15.104 -1.907 15.030 1.00 96.69 439 LEU A CA 1
ATOM 3654 C C . LEU A 1 439 ? 14.491 -2.091 13.625 1.00 96.69 439 LEU A C 1
A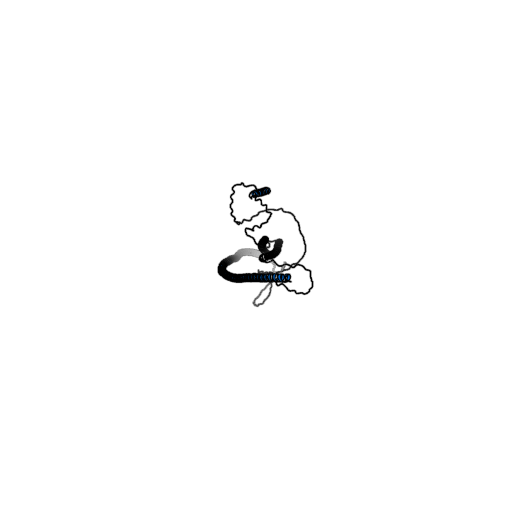TOM 3656 O O . LEU A 1 439 ? 15.163 -2.589 12.721 1.00 96.69 439 LEU A O 1
ATOM 3660 N N . ARG A 1 440 ? 13.237 -1.663 13.404 1.00 96.62 440 ARG A N 1
ATOM 3661 C CA . ARG A 1 440 ? 12.622 -1.626 12.060 1.00 96.62 440 ARG A CA 1
ATOM 3662 C C . ARG A 1 440 ? 13.341 -0.632 11.144 1.00 96.62 440 ARG A C 1
ATOM 3664 O O . ARG A 1 440 ? 13.623 -0.974 9.998 1.00 96.62 440 ARG A O 1
ATOM 3671 N N . SER A 1 441 ? 13.671 0.557 11.651 1.00 95.44 441 SER A N 1
ATOM 3672 C CA . SER A 1 441 ? 14.420 1.579 10.907 1.00 95.44 441 SER A CA 1
ATOM 3673 C C . SER A 1 441 ? 15.820 1.085 10.516 1.00 95.44 441 SER A C 1
ATOM 3675 O O . SER A 1 441 ? 16.185 1.123 9.342 1.00 95.44 441 SER A O 1
ATOM 3677 N N . GLN A 1 442 ? 16.560 0.491 11.459 1.00 95.62 442 GLN A N 1
ATOM 3678 C CA . GLN A 1 442 ? 17.862 -0.133 11.193 1.00 95.62 442 GLN A CA 1
ATOM 3679 C C . GLN A 1 442 ? 17.766 -1.266 10.157 1.00 95.62 442 GLN A C 1
ATOM 3681 O O . GLN A 1 442 ? 18.601 -1.335 9.258 1.00 95.62 442 GLN A O 1
ATOM 3686 N N . LYS A 1 443 ? 16.729 -2.119 10.217 1.00 96.88 443 LYS A N 1
ATOM 3687 C CA . LYS A 1 443 ? 16.501 -3.158 9.196 1.00 96.88 443 LYS A CA 1
ATOM 3688 C C . LYS A 1 443 ? 16.247 -2.551 7.809 1.00 96.88 443 LYS A C 1
ATOM 3690 O O . LYS A 1 443 ? 16.758 -3.079 6.825 1.00 96.88 443 LYS A O 1
ATOM 3695 N N . SER A 1 444 ? 15.493 -1.454 7.728 1.00 96.69 444 SER A N 1
ATOM 3696 C CA . SER A 1 444 ? 15.252 -0.736 6.468 1.00 96.69 444 SER A CA 1
ATOM 3697 C C . SER A 1 444 ? 16.556 -0.180 5.880 1.00 96.69 444 SER A C 1
ATOM 3699 O O . SER A 1 444 ? 16.859 -0.419 4.714 1.00 96.69 444 SER A O 1
ATOM 3701 N N . LEU A 1 445 ? 17.387 0.463 6.710 1.00 94.62 445 LEU A N 1
ATOM 3702 C CA . LEU A 1 445 ? 18.703 0.985 6.315 1.00 94.62 445 LEU A CA 1
ATOM 3703 C C . LEU A 1 445 ? 19.672 -0.122 5.864 1.00 94.62 445 LEU A C 1
ATOM 3705 O O . LEU A 1 445 ? 20.385 0.053 4.877 1.00 94.62 445 LEU A O 1
ATOM 3709 N N . PHE A 1 446 ? 19.667 -1.278 6.535 1.00 96.44 446 PHE A N 1
ATOM 3710 C CA . PHE A 1 446 ? 20.418 -2.462 6.106 1.00 96.44 446 PHE A CA 1
ATOM 3711 C C . PHE A 1 446 ? 19.947 -2.961 4.732 1.00 96.44 446 PHE A C 1
ATOM 3713 O O . PHE A 1 446 ? 20.763 -3.140 3.831 1.00 96.44 446 PHE A O 1
ATOM 3720 N N . GLN A 1 447 ? 18.633 -3.112 4.528 1.00 95.62 447 GLN A N 1
ATOM 3721 C CA . GLN A 1 447 ? 18.068 -3.522 3.236 1.00 95.62 447 GLN A CA 1
ATOM 3722 C C . GLN A 1 447 ? 18.336 -2.498 2.122 1.00 95.62 447 GLN A C 1
ATOM 3724 O O . GLN A 1 447 ? 18.541 -2.892 0.973 1.00 95.62 447 GLN A O 1
ATOM 3729 N N . GLN A 1 448 ? 18.376 -1.201 2.442 1.00 94.69 448 GLN A N 1
ATOM 3730 C CA . GLN A 1 448 ? 18.785 -0.154 1.509 1.00 94.69 448 GLN A CA 1
ATOM 3731 C C . GLN A 1 448 ? 20.262 -0.308 1.122 1.00 94.69 448 GLN A C 1
ATOM 3733 O O . GLN A 1 448 ? 20.546 -0.485 -0.062 1.00 94.69 448 GLN A O 1
ATOM 3738 N N . ARG A 1 449 ? 21.196 -0.330 2.088 1.00 91.81 449 ARG A N 1
ATOM 3739 C CA . ARG A 1 449 ? 22.629 -0.518 1.790 1.00 91.81 449 ARG A CA 1
ATOM 3740 C C . ARG A 1 449 ? 22.902 -1.829 1.042 1.00 91.81 449 ARG A C 1
ATOM 3742 O O . ARG A 1 449 ? 23.738 -1.852 0.147 1.00 91.81 449 ARG A O 1
ATOM 3749 N N . GLN A 1 450 ? 22.183 -2.910 1.353 1.00 91.88 450 GLN A N 1
ATOM 3750 C CA . GLN A 1 450 ? 22.320 -4.191 0.653 1.00 91.88 450 GLN A CA 1
ATOM 3751 C C . GLN A 1 450 ? 21.882 -4.098 -0.823 1.00 91.88 450 GLN A C 1
ATOM 3753 O O . GLN A 1 450 ? 22.510 -4.710 -1.687 1.00 91.88 450 GLN A O 1
ATOM 3758 N N . LYS A 1 451 ? 20.842 -3.311 -1.141 1.00 91.88 451 LYS A N 1
ATOM 3759 C CA . LYS A 1 451 ? 20.457 -3.003 -2.531 1.00 91.88 451 LYS A CA 1
ATOM 3760 C C . LYS A 1 451 ? 21.486 -2.103 -3.220 1.00 91.88 451 LYS A C 1
ATOM 3762 O O . LYS A 1 451 ? 21.849 -2.374 -4.360 1.00 91.88 451 LYS A O 1
ATOM 3767 N N . GLU A 1 452 ? 21.979 -1.075 -2.531 1.00 88.75 452 GLU A N 1
ATOM 3768 C CA . GLU A 1 452 ? 23.006 -0.161 -3.051 1.00 88.75 452 GLU A CA 1
ATOM 3769 C C . GLU A 1 452 ? 24.313 -0.898 -3.383 1.00 88.75 452 GLU A C 1
ATOM 3771 O O . GLU A 1 452 ? 24.862 -0.695 -4.465 1.00 88.75 452 GLU A O 1
ATOM 3776 N N . LEU A 1 453 ? 24.781 -1.807 -2.518 1.00 86.94 453 LEU A N 1
ATOM 3777 C CA . LEU A 1 453 ? 25.987 -2.600 -2.773 1.00 86.94 453 LEU A CA 1
ATOM 3778 C C . LEU A 1 453 ? 25.801 -3.561 -3.959 1.00 86.94 453 LEU A C 1
ATOM 3780 O O . LEU A 1 453 ? 26.656 -3.613 -4.842 1.00 86.94 453 LEU A O 1
ATOM 3784 N N . LYS A 1 454 ? 24.655 -4.254 -4.048 1.00 86.00 454 LYS A N 1
ATOM 3785 C CA . LYS A 1 454 ? 24.325 -5.100 -5.211 1.00 86.00 454 LYS A CA 1
ATOM 3786 C C . LYS A 1 454 ? 24.295 -4.298 -6.519 1.00 86.00 454 LYS A C 1
ATOM 3788 O O . LYS A 1 454 ? 24.803 -4.769 -7.533 1.00 86.00 454 LYS A O 1
ATOM 3793 N N . LEU A 1 455 ? 23.773 -3.068 -6.492 1.00 83.69 455 LEU A N 1
ATOM 3794 C CA . LEU A 1 455 ? 23.777 -2.174 -7.652 1.00 83.69 455 LEU A CA 1
ATOM 3795 C C . LEU A 1 455 ? 25.197 -1.707 -8.024 1.00 83.69 455 LEU A C 1
ATOM 3797 O O . LEU A 1 455 ? 25.528 -1.678 -9.209 1.00 83.69 455 LEU A O 1
ATOM 3801 N N . LYS A 1 456 ? 26.060 -1.397 -7.041 1.00 77.62 456 LYS A N 1
ATOM 3802 C CA . LYS A 1 456 ? 27.481 -1.067 -7.277 1.00 77.62 456 LYS A CA 1
ATOM 3803 C C . LYS A 1 456 ? 28.225 -2.212 -7.969 1.00 77.62 456 LYS A C 1
ATOM 3805 O O . LYS A 1 456 ? 28.894 -1.961 -8.972 1.00 77.62 456 LYS A O 1
ATOM 3810 N N . HIS A 1 457 ? 28.069 -3.446 -7.476 1.00 70.69 457 HIS A N 1
ATOM 3811 C CA . HIS A 1 457 ? 28.696 -4.642 -8.059 1.00 70.69 457 HIS A CA 1
ATOM 3812 C C . HIS A 1 457 ? 28.341 -4.833 -9.540 1.00 70.69 457 HIS A C 1
ATOM 3814 O O . HIS A 1 457 ? 29.200 -5.224 -10.324 1.00 70.69 457 HIS A O 1
ATOM 3820 N N . GLY A 1 458 ? 27.103 -4.523 -9.937 1.00 63.56 458 GLY A N 1
ATOM 3821 C CA . GLY A 1 458 ? 26.655 -4.672 -11.323 1.00 63.56 458 GLY A CA 1
ATOM 3822 C C . GLY A 1 458 ? 27.044 -3.541 -12.285 1.00 63.56 458 GLY A C 1
ATOM 3823 O O . GLY A 1 458 ? 26.816 -3.697 -13.480 1.00 63.56 458 GLY A O 1
ATOM 3824 N N . THR A 1 459 ? 27.565 -2.393 -11.818 1.00 63.12 459 THR A N 1
ATOM 3825 C CA . THR A 1 459 ? 27.586 -1.166 -12.654 1.00 63.12 459 THR A CA 1
ATOM 3826 C C . THR A 1 459 ? 28.896 -0.380 -12.739 1.00 63.12 459 THR A C 1
ATOM 3828 O O . THR A 1 459 ? 29.013 0.438 -13.652 1.00 63.12 459 THR A O 1
ATOM 3831 N N . MET A 1 460 ? 29.881 -0.554 -11.842 1.00 52.59 460 MET A N 1
ATOM 3832 C CA . MET A 1 460 ? 31.023 0.381 -11.780 1.00 52.59 460 MET A CA 1
ATOM 3833 C C . MET A 1 460 ? 32.406 -0.244 -11.552 1.00 52.59 460 MET A C 1
ATOM 3835 O O . MET A 1 460 ? 32.836 -0.455 -10.419 1.00 52.59 460 MET A O 1
ATOM 3839 N N . ALA A 1 461 ? 33.205 -0.289 -12.624 1.00 51.53 461 ALA A N 1
ATOM 3840 C CA . ALA A 1 461 ? 34.670 -0.428 -12.592 1.00 51.53 461 ALA A CA 1
ATOM 3841 C C . ALA A 1 461 ? 35.394 0.840 -12.054 1.00 51.53 461 ALA A C 1
ATOM 3843 O O . ALA A 1 461 ? 36.419 1.265 -12.585 1.00 51.53 461 ALA A O 1
ATOM 3844 N N . ARG A 1 462 ? 34.824 1.496 -11.031 1.00 59.34 462 ARG A N 1
ATOM 3845 C CA . ARG A 1 462 ? 35.332 2.736 -10.406 1.00 59.34 462 ARG A CA 1
ATOM 3846 C C . ARG A 1 462 ? 35.622 2.620 -8.910 1.00 59.34 462 ARG A C 1
ATOM 3848 O O . ARG A 1 462 ? 36.366 3.451 -8.397 1.00 59.34 462 ARG A O 1
ATOM 3855 N N . HIS A 1 463 ? 35.053 1.639 -8.212 1.00 66.06 463 HIS A N 1
ATOM 3856 C CA . HIS A 1 463 ? 35.426 1.365 -6.824 1.00 66.06 463 HIS A CA 1
ATOM 3857 C C . HIS A 1 463 ? 36.668 0.474 -6.783 1.00 66.06 463 HIS A C 1
ATOM 3859 O O . HIS A 1 463 ? 36.812 -0.447 -7.586 1.00 66.06 463 HIS A O 1
ATOM 3865 N N . THR A 1 464 ? 37.576 0.743 -5.845 1.00 76.31 464 THR A N 1
ATOM 3866 C CA . THR A 1 464 ? 38.688 -0.168 -5.567 1.00 76.31 464 THR A CA 1
ATOM 3867 C C . THR A 1 464 ? 38.152 -1.418 -4.870 1.00 76.31 464 THR A C 1
ATOM 3869 O O . THR A 1 464 ? 37.232 -1.331 -4.057 1.00 76.31 464 THR A O 1
ATOM 3872 N N . LEU A 1 465 ? 38.747 -2.584 -5.146 1.00 78.81 465 LEU A N 1
ATOM 3873 C CA . LEU A 1 465 ? 38.348 -3.857 -4.529 1.00 78.81 465 LEU A CA 1
ATOM 3874 C C . LEU A 1 465 ? 38.321 -3.767 -2.991 1.00 78.81 465 LEU A C 1
ATOM 3876 O O . LEU A 1 465 ? 37.374 -4.214 -2.354 1.00 78.81 465 LEU A O 1
ATOM 3880 N N . GLN A 1 466 ? 39.310 -3.079 -2.411 1.00 83.88 466 GLN A N 1
ATOM 3881 C CA . GLN A 1 466 ? 39.401 -2.796 -0.977 1.00 83.88 466 GLN A CA 1
ATOM 3882 C C . GLN A 1 466 ? 38.171 -2.058 -0.416 1.00 83.88 466 GLN A C 1
ATOM 3884 O O . GLN A 1 466 ? 37.788 -2.312 0.724 1.00 83.88 466 GLN A O 1
ATOM 3889 N N . GLN A 1 467 ? 37.543 -1.160 -1.187 1.00 84.75 467 GLN A N 1
ATOM 3890 C CA . GLN A 1 467 ? 36.324 -0.481 -0.746 1.00 84.75 467 GLN A CA 1
ATOM 3891 C C . GLN A 1 467 ? 35.122 -1.433 -0.734 1.00 84.75 467 GLN A C 1
ATOM 3893 O O . GLN A 1 467 ? 34.336 -1.375 0.206 1.00 84.75 467 GLN A O 1
ATOM 3898 N N . LEU A 1 468 ? 34.986 -2.316 -1.730 1.00 83.62 468 LEU A N 1
ATOM 3899 C CA . LEU A 1 468 ? 33.890 -3.291 -1.761 1.00 83.62 468 LEU A CA 1
ATOM 3900 C C . LEU A 1 468 ? 33.977 -4.243 -0.560 1.00 83.62 468 LEU A C 1
ATOM 3902 O O . LEU A 1 468 ? 33.018 -4.326 0.199 1.00 83.62 468 LEU A O 1
ATOM 3906 N N . CYS A 1 469 ? 35.150 -4.825 -0.290 1.00 86.31 469 CYS A N 1
ATOM 3907 C CA . CYS A 1 469 ? 35.341 -5.709 0.867 1.00 86.31 469 CYS A CA 1
ATOM 3908 C C . CYS A 1 469 ? 35.097 -5.006 2.220 1.00 86.31 469 CYS A C 1
ATOM 3910 O O . CYS A 1 469 ? 34.639 -5.630 3.177 1.00 86.31 469 CYS A O 1
ATOM 3912 N N . GLN A 1 470 ? 35.372 -3.699 2.318 1.00 90.56 470 GLN A N 1
AT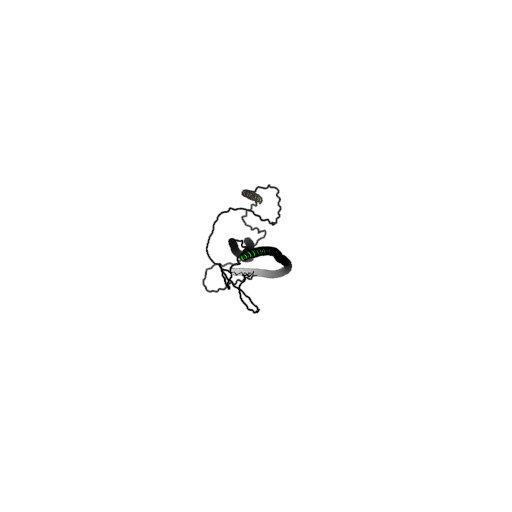OM 3913 C CA . GLN A 1 470 ? 35.047 -2.907 3.509 1.00 90.56 470 GLN A CA 1
ATOM 3914 C C . GLN A 1 470 ? 33.534 -2.645 3.635 1.00 90.56 470 GLN A C 1
ATOM 3916 O O . GLN A 1 470 ? 32.992 -2.729 4.736 1.00 90.56 470 GLN A O 1
ATOM 3921 N N . GLU A 1 471 ? 32.831 -2.376 2.531 1.00 89.38 471 GLU A N 1
ATOM 3922 C CA . GLU A 1 471 ? 31.370 -2.216 2.533 1.00 89.38 471 GLU A CA 1
ATOM 3923 C C . GLU A 1 471 ? 30.635 -3.549 2.812 1.00 89.38 471 GLU A C 1
ATOM 3925 O O . GLU A 1 471 ? 29.635 -3.551 3.533 1.00 89.38 471 GLU A O 1
ATOM 3930 N N . GLU A 1 472 ? 31.156 -4.688 2.335 1.00 88.69 472 GLU A N 1
ATOM 3931 C CA . GLU A 1 472 ? 30.685 -6.044 2.680 1.00 88.69 472 GLU A CA 1
ATOM 3932 C C . GLU A 1 472 ? 30.864 -6.353 4.174 1.00 88.69 472 GLU A C 1
ATOM 3934 O O . GLU A 1 472 ? 29.946 -6.863 4.828 1.00 88.69 472 GLU A O 1
ATOM 3939 N N . LYS A 1 473 ? 32.019 -5.989 4.748 1.00 94.38 473 LYS A N 1
ATOM 3940 C CA . LYS A 1 473 ? 32.258 -6.120 6.189 1.00 94.38 473 LYS A CA 1
ATOM 3941 C C . LYS A 1 473 ? 31.278 -5.268 7.001 1.00 94.38 473 LYS A C 1
ATOM 3943 O O . LYS A 1 473 ? 30.677 -5.777 7.943 1.00 94.38 473 LYS A O 1
ATOM 3948 N N . GLU A 1 474 ? 31.046 -4.014 6.608 1.00 94.38 474 GLU A N 1
ATOM 3949 C CA . GLU A 1 474 ? 30.063 -3.144 7.273 1.00 94.38 474 GLU A CA 1
ATOM 3950 C C . GLU A 1 474 ? 28.624 -3.677 7.188 1.00 94.38 474 GLU A C 1
ATOM 3952 O O . GLU A 1 474 ? 27.872 -3.537 8.154 1.00 94.38 474 GLU A O 1
ATOM 3957 N N . LEU A 1 475 ? 28.220 -4.303 6.073 1.00 93.94 475 LEU A N 1
ATOM 3958 C CA . LEU A 1 475 ? 26.932 -5.007 6.011 1.00 93.94 475 LEU A CA 1
ATOM 3959 C C . LEU A 1 475 ? 26.884 -6.168 7.012 1.00 93.94 475 LEU A C 1
ATOM 3961 O O . LEU A 1 475 ? 25.904 -6.291 7.745 1.00 93.94 475 LEU A O 1
ATOM 3965 N N . THR A 1 476 ? 27.939 -6.981 7.068 1.00 95.38 476 THR A N 1
ATOM 3966 C CA . THR A 1 476 ? 28.024 -8.153 7.952 1.00 95.38 476 THR A CA 1
ATOM 3967 C C . THR A 1 476 ? 27.949 -7.749 9.430 1.00 95.38 476 THR A C 1
ATOM 3969 O O . THR A 1 476 ? 27.142 -8.294 10.186 1.00 95.38 476 THR A O 1
ATOM 3972 N N . ASP A 1 477 ? 28.705 -6.724 9.837 1.00 96.69 477 ASP A N 1
ATOM 3973 C CA . ASP A 1 477 ? 28.670 -6.174 11.199 1.00 96.69 477 ASP A CA 1
ATOM 3974 C C . ASP A 1 477 ? 27.277 -5.603 11.551 1.00 96.69 477 ASP A C 1
ATOM 3976 O O . ASP A 1 477 ? 26.784 -5.790 12.671 1.00 96.69 477 ASP A O 1
ATOM 3980 N N . MET A 1 478 ? 26.589 -4.955 10.599 1.00 95.19 478 MET A N 1
ATOM 3981 C CA . MET A 1 478 ? 25.202 -4.507 10.789 1.00 95.19 478 MET A CA 1
ATOM 3982 C C . MET A 1 478 ? 24.210 -5.669 10.928 1.00 95.19 478 MET A C 1
ATOM 3984 O O . MET A 1 478 ? 23.307 -5.583 11.760 1.00 95.19 478 MET A O 1
ATOM 3988 N N . GLU A 1 479 ? 24.352 -6.745 10.152 1.00 97.00 479 GLU A N 1
ATOM 3989 C CA . GLU A 1 479 ? 23.475 -7.919 10.226 1.00 97.00 479 GLU A CA 1
ATOM 3990 C C . GLU A 1 479 ? 23.609 -8.631 11.579 1.00 97.00 479 GLU A C 1
ATOM 3992 O O . GLU A 1 479 ? 22.608 -8.861 12.268 1.00 97.00 479 GLU A O 1
ATOM 3997 N N . VAL A 1 480 ? 24.844 -8.867 12.032 1.00 97.75 480 VAL A N 1
ATOM 3998 C CA . VAL A 1 480 ? 25.132 -9.425 13.363 1.00 97.75 480 VAL A CA 1
ATOM 3999 C C . VAL A 1 480 ? 24.558 -8.532 14.471 1.00 97.75 480 VAL A C 1
ATOM 4001 O O . VAL A 1 480 ? 23.938 -9.031 15.415 1.00 97.75 480 VAL A O 1
ATOM 4004 N N . ASN A 1 481 ? 24.686 -7.206 14.350 1.00 96.75 481 ASN A N 1
ATOM 4005 C CA . ASN A 1 481 ? 24.131 -6.260 15.321 1.00 96.75 481 ASN A CA 1
ATOM 4006 C C . ASN A 1 481 ? 22.586 -6.240 15.327 1.00 96.75 481 ASN A C 1
ATOM 4008 O O . ASN A 1 481 ? 21.972 -6.221 16.399 1.00 96.75 481 ASN A O 1
ATOM 4012 N N . LEU A 1 482 ? 21.943 -6.314 14.156 1.00 97.06 482 LEU A N 1
ATOM 4013 C CA . LEU A 1 482 ? 20.487 -6.458 14.027 1.00 97.06 482 LEU A CA 1
ATOM 4014 C C . LEU A 1 482 ? 19.994 -7.743 14.700 1.00 97.06 482 LEU A C 1
ATOM 4016 O O . LEU A 1 482 ? 19.018 -7.705 15.454 1.00 97.06 482 LEU A O 1
ATOM 4020 N N . HIS A 1 483 ? 20.677 -8.868 14.477 1.00 97.12 483 HIS A N 1
ATOM 4021 C CA . HIS A 1 483 ? 20.345 -10.148 15.104 1.00 97.12 483 HIS A CA 1
ATOM 4022 C C . HIS A 1 483 ? 20.531 -10.105 16.628 1.00 97.12 483 HIS A C 1
ATOM 4024 O O . HIS A 1 483 ? 19.604 -10.452 17.363 1.00 97.12 483 HIS A O 1
ATOM 4030 N N . ARG A 1 484 ? 21.666 -9.591 17.123 1.00 97.88 484 ARG A N 1
ATOM 4031 C CA . ARG A 1 484 ? 21.924 -9.414 18.564 1.00 97.88 484 ARG A CA 1
ATOM 4032 C C . ARG A 1 484 ? 20.866 -8.531 19.231 1.00 97.88 484 ARG A C 1
ATOM 4034 O O . ARG A 1 484 ? 20.320 -8.895 20.274 1.00 97.88 484 ARG A O 1
ATOM 4041 N N . THR A 1 485 ? 20.539 -7.396 18.614 1.00 96.44 485 THR A N 1
ATOM 4042 C CA . THR A 1 485 ? 19.544 -6.443 19.129 1.00 96.44 485 THR A CA 1
ATOM 4043 C C . THR A 1 485 ? 18.136 -7.042 19.117 1.00 96.44 485 THR A C 1
ATOM 4045 O O . THR A 1 485 ? 17.397 -6.884 20.090 1.00 96.44 485 THR A O 1
ATOM 4048 N N . ARG A 1 486 ? 17.772 -7.797 18.070 1.00 97.25 486 ARG A N 1
ATOM 4049 C CA . ARG A 1 486 ? 16.499 -8.532 17.989 1.00 97.25 486 ARG A CA 1
ATOM 4050 C C . ARG A 1 486 ? 16.352 -9.553 19.120 1.00 97.25 486 ARG A C 1
ATOM 4052 O O . ARG A 1 486 ? 15.281 -9.610 19.722 1.00 97.25 486 ARG A O 1
ATOM 4059 N N . SER A 1 487 ? 17.401 -10.318 19.429 1.00 97.56 487 SER A N 1
ATOM 4060 C CA . SER A 1 487 ? 17.377 -11.324 20.501 1.00 97.56 487 SER A CA 1
ATOM 4061 C C . SER A 1 487 ? 17.220 -10.693 21.887 1.00 97.56 487 SER A C 1
ATOM 4063 O O . SER A 1 487 ? 16.295 -11.054 22.614 1.00 97.56 487 SER A O 1
ATOM 4065 N N . LEU A 1 488 ? 18.035 -9.682 22.219 1.00 97.06 488 LEU A N 1
ATOM 4066 C CA . LEU A 1 488 ? 17.945 -8.950 23.496 1.00 97.06 488 LEU A CA 1
ATOM 4067 C C . LEU A 1 488 ? 16.577 -8.269 23.688 1.00 97.06 488 LEU A C 1
ATOM 4069 O O . LEU A 1 488 ? 16.051 -8.187 24.799 1.00 97.06 488 LEU A O 1
ATOM 4073 N N . LEU A 1 489 ? 15.974 -7.782 22.602 1.00 97.25 489 LEU A N 1
ATOM 4074 C CA . LEU A 1 489 ? 14.642 -7.182 22.626 1.00 97.25 489 LEU A CA 1
ATOM 4075 C C . LEU A 1 489 ? 13.531 -8.233 22.797 1.00 97.25 489 LEU A C 1
ATOM 4077 O O . LEU A 1 489 ? 12.529 -7.954 23.454 1.00 97.25 489 LEU A O 1
ATOM 4081 N N . GLY A 1 490 ? 13.717 -9.443 22.260 1.00 97.25 490 GLY A N 1
ATOM 4082 C CA . GLY A 1 490 ? 12.840 -10.592 22.501 1.00 97.25 490 GLY A CA 1
ATOM 4083 C C . GLY A 1 490 ? 12.847 -11.036 23.966 1.00 97.25 490 GLY A C 1
ATOM 4084 O O . GLY A 1 490 ? 11.784 -11.175 24.567 1.00 97.25 490 GLY A O 1
ATOM 4085 N N . GLU A 1 491 ? 14.032 -11.160 24.568 1.00 96.31 491 GLU A N 1
ATOM 4086 C CA . GLU A 1 491 ? 14.200 -11.471 25.995 1.00 96.31 491 GLU A CA 1
ATOM 4087 C C . GLU A 1 491 ? 13.490 -10.436 26.886 1.00 96.31 491 GLU A C 1
ATOM 4089 O O . GLU A 1 491 ? 12.702 -10.796 27.764 1.00 96.31 491 GLU A O 1
ATOM 4094 N N . LYS A 1 492 ? 13.673 -9.136 26.605 1.00 96.94 492 LYS A N 1
ATOM 4095 C CA . LYS A 1 492 ? 12.969 -8.061 27.324 1.00 96.94 492 LYS A CA 1
ATOM 4096 C C . LYS A 1 492 ? 11.446 -8.141 27.193 1.00 96.94 492 LYS A C 1
ATOM 4098 O O . LYS A 1 492 ? 10.753 -7.895 28.175 1.00 96.94 492 LYS A O 1
ATOM 4103 N N . VAL A 1 493 ? 10.913 -8.515 26.027 1.00 97.31 493 VAL A N 1
ATOM 4104 C CA . VAL A 1 493 ? 9.463 -8.727 25.834 1.00 97.31 493 VAL A CA 1
ATOM 4105 C C . VAL A 1 493 ? 8.947 -9.907 26.667 1.00 97.31 493 VAL A C 1
ATOM 4107 O O . VAL A 1 493 ? 7.859 -9.814 27.234 1.00 97.31 493 VAL A O 1
ATOM 4110 N N . ILE A 1 494 ? 9.717 -10.993 26.786 1.00 97.00 494 ILE A N 1
ATOM 4111 C CA . ILE A 1 494 ? 9.363 -12.149 27.628 1.00 97.00 494 ILE A CA 1
ATOM 4112 C C . ILE A 1 494 ? 9.378 -11.752 29.112 1.00 97.00 494 ILE A C 1
ATOM 4114 O O . ILE A 1 494 ? 8.402 -11.991 29.823 1.00 97.00 494 ILE A O 1
ATOM 4118 N N . ARG A 1 495 ? 10.433 -11.065 29.571 1.00 95.81 495 ARG A N 1
ATOM 4119 C CA . ARG A 1 495 ? 10.532 -10.564 30.951 1.00 95.81 495 ARG A CA 1
ATOM 4120 C C . ARG A 1 495 ? 9.392 -9.605 31.301 1.00 95.81 495 ARG A C 1
ATOM 4122 O O . ARG A 1 495 ? 8.789 -9.750 32.361 1.00 95.81 495 ARG A O 1
ATOM 4129 N N . LEU A 1 496 ? 9.063 -8.673 30.405 1.00 96.56 496 LEU A N 1
ATOM 4130 C CA . LEU A 1 496 ? 7.936 -7.756 30.572 1.00 96.56 496 LEU A CA 1
ATOM 4131 C C . LEU A 1 496 ? 6.605 -8.516 30.698 1.00 96.56 496 LEU A C 1
ATOM 4133 O O . LEU A 1 496 ? 5.846 -8.249 31.625 1.00 96.56 496 LEU A O 1
ATOM 4137 N N . ARG A 1 497 ? 6.351 -9.518 29.843 1.00 96.56 497 ARG A N 1
ATOM 4138 C CA . ARG A 1 497 ? 5.153 -10.373 29.941 1.00 96.56 497 ARG A CA 1
ATOM 4139 C C . ARG A 1 497 ? 5.056 -11.074 31.301 1.00 96.56 497 ARG A C 1
ATOM 4141 O O . ARG A 1 497 ? 3.964 -11.164 31.852 1.00 96.56 497 ARG A O 1
ATOM 4148 N N . HIS A 1 498 ? 6.166 -11.555 31.859 1.00 95.69 498 HIS A N 1
ATOM 4149 C CA . HIS A 1 498 ? 6.155 -12.178 33.186 1.00 95.69 498 HIS A CA 1
ATOM 4150 C C . HIS A 1 498 ? 5.893 -11.177 34.321 1.00 95.69 498 HIS A C 1
ATOM 4152 O O . HIS A 1 498 ? 5.182 -11.520 35.264 1.00 95.69 498 HIS A O 1
ATOM 4158 N N . LEU A 1 499 ? 6.397 -9.940 34.219 1.00 94.12 499 LEU A N 1
ATOM 4159 C CA . LEU A 1 499 ? 6.056 -8.863 35.158 1.00 94.12 499 LEU A CA 1
ATOM 4160 C C . LEU A 1 499 ? 4.559 -8.520 35.091 1.00 94.12 499 LEU A C 1
ATOM 4162 O O . LEU A 1 499 ? 3.910 -8.429 36.128 1.00 94.12 499 LEU A O 1
ATOM 4166 N N . GLU A 1 500 ? 3.998 -8.414 33.884 1.00 93.38 500 GLU A N 1
ATOM 4167 C CA . GLU A 1 500 ? 2.563 -8.189 33.657 1.00 93.38 500 GLU A CA 1
ATOM 4168 C C . GLU A 1 500 ? 1.703 -9.318 34.250 1.00 93.38 500 GLU A C 1
ATOM 4170 O O . GLU A 1 500 ? 0.763 -9.048 34.993 1.00 93.38 500 GLU A O 1
ATOM 4175 N N . GLN A 1 501 ? 2.068 -10.581 34.009 1.00 93.56 501 GLN A N 1
ATOM 4176 C CA . GLN A 1 501 ? 1.382 -11.748 34.579 1.00 93.56 501 GLN A CA 1
ATOM 4177 C C . GLN A 1 501 ? 1.450 -11.794 36.113 1.00 93.56 501 GLN A C 1
ATOM 4179 O O . GLN A 1 501 ? 0.479 -12.187 36.757 1.00 93.56 501 GLN A O 1
ATOM 4184 N N . SER A 1 502 ? 2.586 -11.427 36.715 1.00 92.88 502 SER A N 1
ATOM 4185 C CA . SER A 1 502 ? 2.720 -11.389 38.177 1.00 92.88 502 SER A CA 1
ATOM 4186 C C . SER A 1 502 ? 1.928 -10.245 38.801 1.00 92.88 502 SER A C 1
ATOM 4188 O O . SER A 1 502 ? 1.258 -10.472 39.803 1.00 92.88 502 SER A O 1
ATOM 4190 N N . LEU A 1 503 ? 1.926 -9.061 38.182 1.00 90.12 503 LEU A N 1
ATOM 4191 C CA . LEU A 1 503 ? 1.089 -7.942 38.615 1.00 90.12 503 LEU A CA 1
ATOM 4192 C C . LEU A 1 503 ? -0.407 -8.285 38.519 1.00 90.12 503 LEU A C 1
ATOM 4194 O O . LEU A 1 503 ? -1.164 -7.990 39.438 1.00 90.12 503 LEU A O 1
ATOM 4198 N N . GLN A 1 504 ? -0.831 -8.946 37.438 1.00 87.25 504 GLN A N 1
ATOM 4199 C CA . GLN A 1 504 ? -2.232 -9.327 37.248 1.00 87.25 504 GLN A CA 1
ATOM 4200 C C . GLN A 1 504 ? -2.695 -10.384 38.266 1.00 87.25 504 GLN A C 1
ATOM 4202 O O . GLN A 1 504 ? -3.810 -10.283 38.768 1.00 87.25 504 GLN A O 1
ATOM 4207 N N . ARG A 1 505 ? -1.832 -11.343 38.641 1.00 88.56 505 ARG A N 1
ATOM 4208 C CA . ARG A 1 505 ? -2.099 -12.263 39.766 1.00 88.56 505 ARG A CA 1
ATOM 4209 C C . ARG A 1 505 ? -2.211 -11.525 41.102 1.00 88.56 505 ARG A C 1
ATOM 4211 O O . ARG A 1 505 ? -3.152 -11.778 41.844 1.00 88.56 505 ARG A O 1
ATOM 4218 N N . ALA A 1 506 ? -1.287 -10.605 41.384 1.00 82.81 506 ALA A N 1
ATOM 4219 C CA . ALA A 1 506 ? -1.284 -9.842 42.631 1.00 82.81 506 ALA A CA 1
ATOM 4220 C C . ALA A 1 506 ? -2.538 -8.964 42.791 1.00 82.81 506 ALA A C 1
ATOM 4222 O O . ALA A 1 506 ? -3.034 -8.821 43.904 1.00 82.81 506 ALA A O 1
ATOM 4223 N N . ASN A 1 507 ? -3.086 -8.424 41.693 1.00 78.50 507 ASN A N 1
ATOM 4224 C CA . ASN A 1 507 ? -4.342 -7.671 41.739 1.00 78.50 507 ASN A CA 1
ATOM 4225 C C . ASN A 1 507 ? -5.518 -8.571 42.158 1.00 78.50 507 ASN A C 1
ATOM 4227 O O . ASN A 1 507 ? -6.196 -8.252 43.124 1.00 78.50 507 ASN A O 1
ATOM 4231 N N . VAL A 1 508 ? -5.686 -9.733 41.512 1.00 73.31 508 VAL A N 1
ATOM 4232 C CA . VAL A 1 508 ? -6.775 -10.684 41.826 1.00 73.31 508 VAL A CA 1
ATOM 4233 C C . VAL A 1 508 ? -6.705 -11.188 43.274 1.00 73.31 508 VAL A C 1
ATOM 4235 O O . VAL A 1 508 ? -7.737 -11.357 43.915 1.00 73.31 508 VAL A O 1
ATOM 4238 N N . GLN A 1 509 ? -5.503 -11.390 43.824 1.00 62.28 509 GLN A N 1
ATOM 4239 C CA . GLN A 1 509 ? -5.344 -11.759 45.238 1.00 62.28 509 GLN A CA 1
ATOM 4240 C C . GLN A 1 509 ? -5.730 -10.622 46.199 1.00 62.28 509 GLN A C 1
ATOM 4242 O O . GLN A 1 509 ? -6.226 -10.893 47.289 1.00 62.28 509 GLN A O 1
ATOM 4247 N N . ASN A 1 510 ? -5.529 -9.361 45.808 1.00 58.75 510 ASN A N 1
ATOM 4248 C CA . ASN A 1 510 ? -5.950 -8.210 46.608 1.00 58.75 510 ASN A CA 1
ATOM 4249 C C . ASN A 1 510 ? -7.481 -8.068 46.627 1.00 58.75 510 ASN A C 1
ATOM 4251 O O . ASN A 1 510 ? -8.042 -7.734 47.665 1.00 58.75 510 ASN A O 1
ATOM 4255 N N . ASP A 1 511 ? -8.137 -8.378 45.505 1.00 56.09 511 ASP A N 1
ATOM 4256 C CA . ASP A 1 511 ? -9.597 -8.360 45.381 1.00 56.09 511 ASP A CA 1
ATOM 4257 C C . ASP A 1 511 ? -10.246 -9.471 46.245 1.00 56.09 511 ASP A C 1
ATOM 4259 O O . ASP A 1 511 ? -11.212 -9.213 46.957 1.00 56.09 511 ASP A O 1
ATOM 4263 N N . GLN A 1 512 ? -9.674 -10.687 46.277 1.00 53.25 512 GLN A N 1
ATOM 4264 C CA . GLN A 1 512 ? -10.171 -11.781 47.138 1.00 53.25 512 GLN A CA 1
ATOM 4265 C C . GLN A 1 512 ? -9.977 -11.509 48.639 1.00 53.25 512 GLN A C 1
ATOM 4267 O O . GLN A 1 512 ? -10.896 -11.729 49.428 1.00 53.25 512 GLN A O 1
ATOM 4272 N N . ASN A 1 513 ? -8.821 -10.963 49.036 1.00 49.25 513 ASN A N 1
ATOM 4273 C CA . ASN A 1 513 ? -8.538 -10.623 50.436 1.00 49.25 513 ASN A CA 1
ATOM 4274 C C . ASN A 1 513 ? -9.509 -9.579 51.028 1.00 49.25 513 ASN A C 1
ATOM 4276 O O . ASN A 1 513 ? -9.559 -9.438 52.248 1.00 49.25 513 ASN A O 1
ATOM 4280 N N . HIS A 1 514 ? -10.252 -8.832 50.201 1.00 48.16 514 HIS A N 1
ATOM 4281 C CA . HIS A 1 514 ? -11.197 -7.816 50.671 1.00 48.16 514 HIS A CA 1
ATOM 4282 C C . HIS A 1 514 ? -12.595 -8.385 50.997 1.00 48.16 514 HIS A C 1
ATOM 4284 O O . HIS A 1 514 ? -13.307 -7.806 51.820 1.00 48.16 514 HIS A O 1
ATOM 4290 N N . GLU A 1 515 ? -12.979 -9.526 50.416 1.00 45.47 515 GLU A N 1
ATOM 4291 C CA . GLU A 1 515 ? -14.227 -10.234 50.751 1.00 45.47 515 GLU A CA 1
ATOM 4292 C C . GLU A 1 515 ? -14.046 -11.082 52.029 1.00 45.47 515 GLU A C 1
ATOM 4294 O O . GLU A 1 515 ? -14.812 -10.954 52.991 1.00 45.47 515 GLU A O 1
ATOM 4299 N N . ASP A 1 516 ? -12.968 -11.879 52.089 1.00 40.69 516 ASP A N 1
ATOM 4300 C CA . ASP A 1 516 ? -12.670 -12.798 53.207 1.00 40.69 516 ASP A CA 1
ATOM 4301 C C . ASP A 1 516 ? -12.411 -12.080 54.550 1.00 40.69 516 ASP A C 1
ATOM 4303 O O . ASP A 1 516 ? -12.561 -12.676 55.624 1.00 40.69 516 ASP A O 1
ATOM 4307 N N . ALA A 1 517 ? -12.079 -10.783 54.509 1.00 45.22 517 ALA A N 1
ATOM 4308 C CA . ALA A 1 517 ? -11.826 -9.927 55.674 1.00 45.22 517 ALA A CA 1
ATOM 4309 C C . ALA A 1 517 ? -13.042 -9.714 56.603 1.00 45.22 517 ALA A C 1
ATOM 4311 O O . ALA A 1 517 ? -12.911 -9.053 57.635 1.00 45.22 517 ALA A O 1
ATOM 4312 N N . THR A 1 518 ? -14.220 -10.249 56.261 1.00 47.97 518 THR A N 1
ATOM 4313 C CA . THR A 1 518 ? -15.449 -10.115 57.063 1.00 47.97 518 THR A CA 1
ATOM 4314 C C . THR A 1 518 ? -15.894 -11.389 57.793 1.00 47.97 518 THR A C 1
ATOM 4316 O O . THR A 1 518 ? -16.695 -11.277 58.721 1.00 47.97 518 THR A O 1
ATOM 4319 N N . LEU A 1 519 ? -15.409 -12.587 57.420 1.00 44.44 519 LEU A N 1
ATOM 4320 C CA . LEU A 1 519 ? -15.989 -13.872 57.867 1.00 44.44 519 LEU A CA 1
ATOM 4321 C C . LEU A 1 519 ? -14.968 -15.016 58.093 1.00 44.44 519 LEU A C 1
ATOM 4323 O O . LEU A 1 519 ? -15.256 -16.170 57.783 1.00 44.44 519 LEU A O 1
ATOM 4327 N N . SER A 1 520 ? -13.787 -14.732 58.656 1.00 38.12 520 SER A N 1
ATOM 4328 C CA . SER A 1 520 ? -12.756 -15.760 58.928 1.00 38.12 520 SER A CA 1
ATOM 4329 C C . SER A 1 520 ? -12.100 -15.711 60.320 1.00 38.12 520 SER A C 1
ATOM 4331 O O . SER A 1 520 ? -10.912 -15.988 60.480 1.00 38.12 520 SER A O 1
ATOM 4333 N N . ASP A 1 521 ? -12.900 -15.473 61.362 1.00 44.06 521 ASP A N 1
ATOM 4334 C CA . ASP A 1 521 ? -12.618 -16.106 62.658 1.00 44.06 521 ASP A CA 1
ATOM 4335 C C . ASP A 1 521 ? -12.980 -17.608 62.587 1.00 44.06 521 ASP A C 1
ATOM 4337 O O . ASP A 1 521 ? -13.837 -18.015 61.804 1.00 44.06 521 ASP A O 1
ATOM 4341 N N . ILE A 1 522 ? -12.379 -18.429 63.457 1.00 46.19 522 ILE A N 1
ATOM 4342 C CA . ILE A 1 522 ? -12.585 -19.893 63.566 1.00 46.19 522 ILE A CA 1
ATOM 4343 C C . ILE A 1 522 ? -11.975 -20.740 62.419 1.00 46.19 522 ILE A C 1
ATOM 4345 O O . ILE A 1 522 ? -12.686 -21.351 61.625 1.00 46.19 522 ILE A O 1
ATOM 4349 N N . SER A 1 523 ? -10.653 -20.953 62.449 1.00 29.97 523 SER A N 1
ATOM 4350 C CA . SER A 1 523 ? -10.103 -22.325 62.544 1.00 29.97 523 SER A CA 1
ATOM 4351 C C . SER A 1 523 ? -8.602 -22.322 62.864 1.00 29.97 523 SER A C 1
ATOM 4353 O O . SER A 1 523 ? -7.812 -21.664 62.191 1.00 29.97 523 SER A O 1
ATOM 4355 N N . SER A 1 524 ? -8.198 -23.101 63.869 1.00 39.03 524 SER A N 1
ATOM 4356 C CA . SER A 1 524 ? -6.799 -23.257 64.296 1.00 39.03 524 SER A CA 1
ATOM 4357 C C . SER A 1 524 ? -6.254 -24.648 63.953 1.00 39.03 524 SER A C 1
ATOM 4359 O O . SER A 1 524 ? -7.011 -25.608 63.850 1.00 39.03 524 SER A O 1
ATOM 4361 N N . HIS A 1 525 ? -4.919 -24.766 63.926 1.00 37.75 525 HIS A N 1
ATOM 4362 C CA . HIS A 1 525 ? -4.132 -26.009 63.800 1.00 37.75 525 HIS A CA 1
ATOM 4363 C C . HIS A 1 525 ? -4.159 -26.662 62.399 1.00 37.75 525 HIS A C 1
ATOM 4365 O O . HIS A 1 525 ? -5.116 -27.302 61.982 1.00 37.75 525 HIS A O 1
ATOM 4371 N N . SER A 1 526 ? -3.042 -26.670 61.673 1.00 32.31 526 SER A N 1
ATOM 4372 C CA . SER A 1 526 ? -1.956 -27.612 61.991 1.00 32.31 526 SER A CA 1
ATOM 4373 C C . SER A 1 526 ? -0.593 -27.168 61.453 1.00 32.31 526 SER A C 1
ATOM 4375 O O . SER A 1 526 ? -0.501 -26.500 60.427 1.00 32.31 526 SER A O 1
ATOM 4377 N N . ALA A 1 527 ? 0.477 -27.602 62.121 1.00 37.25 527 ALA A N 1
ATOM 4378 C CA . ALA A 1 527 ? 1.862 -27.411 61.696 1.00 37.25 527 ALA A CA 1
ATOM 4379 C C . ALA A 1 527 ? 2.689 -28.689 61.939 1.00 37.25 527 ALA A C 1
ATOM 4381 O O . ALA A 1 527 ? 2.310 -29.509 62.773 1.00 37.25 527 ALA A O 1
ATOM 4382 N N . SER A 1 528 ? 3.861 -28.765 61.289 1.00 35.81 528 SER A N 1
ATOM 4383 C CA . SER A 1 528 ? 4.973 -29.725 61.482 1.00 35.81 528 SER A CA 1
ATOM 4384 C C . SER A 1 528 ? 5.108 -30.900 60.493 1.00 35.81 528 SER A C 1
ATOM 4386 O O . SER A 1 528 ? 4.172 -31.654 60.258 1.00 35.81 528 SER A O 1
ATOM 4388 N N . SER A 1 529 ? 6.362 -31.106 60.050 1.00 34.34 529 SER A N 1
ATOM 4389 C CA . SER A 1 529 ? 6.965 -32.278 59.367 1.00 34.34 529 SER A CA 1
ATOM 4390 C C . SER A 1 529 ? 6.382 -32.787 58.025 1.00 34.34 529 SER A C 1
ATOM 4392 O O . SER A 1 529 ? 5.180 -32.796 57.820 1.00 34.34 529 SER A O 1
ATOM 4394 N N . GLY A 1 530 ? 7.188 -33.296 57.078 1.00 29.66 530 GLY A N 1
ATOM 4395 C CA . GLY A 1 530 ? 8.654 -33.218 56.965 1.00 29.66 530 GLY A CA 1
ATOM 4396 C C . GLY A 1 530 ? 9.313 -34.301 56.086 1.00 29.66 530 GLY A C 1
ATOM 4397 O O . GLY A 1 530 ? 8.816 -35.412 55.994 1.00 29.66 530 GLY A O 1
ATOM 4398 N N . ILE A 1 531 ? 10.505 -33.971 55.565 1.00 31.89 531 ILE A N 1
ATOM 4399 C CA . ILE A 1 531 ? 11.642 -34.882 55.277 1.00 31.89 531 ILE A CA 1
ATOM 4400 C C . ILE A 1 531 ? 11.554 -35.858 54.063 1.00 31.89 531 ILE A C 1
ATOM 4402 O O . ILE A 1 531 ? 10.966 -36.926 54.122 1.00 31.89 531 ILE A O 1
ATOM 4406 N N . VAL A 1 532 ? 12.326 -35.496 53.022 1.00 32.22 532 VAL A N 1
ATOM 4407 C CA . VAL A 1 532 ? 13.298 -36.313 52.237 1.00 32.22 532 VAL A CA 1
ATOM 4408 C C . VAL A 1 532 ? 12.849 -37.550 51.416 1.00 32.22 532 VAL A C 1
ATOM 4410 O O . VAL A 1 532 ? 12.501 -38.596 51.940 1.00 32.22 532 VAL A O 1
ATOM 4413 N N . SER A 1 533 ? 13.079 -37.424 50.099 1.00 32.88 533 SER A N 1
ATOM 4414 C CA . SER A 1 533 ? 13.555 -38.396 49.085 1.00 32.88 533 SER A CA 1
ATOM 4415 C C . SER A 1 533 ? 13.186 -39.893 49.109 1.00 32.88 533 SER A C 1
ATOM 4417 O O . SER A 1 533 ? 13.510 -40.642 50.026 1.00 32.88 533 SER A O 1
ATOM 4419 N N . SER A 1 534 ? 12.825 -40.391 47.920 1.00 28.52 534 SER A N 1
ATOM 4420 C CA . SER A 1 534 ? 13.290 -41.699 47.430 1.00 28.52 534 SER A CA 1
ATOM 4421 C C . SER A 1 534 ? 13.702 -41.638 45.958 1.00 28.52 534 SER A C 1
ATOM 4423 O O . SER A 1 534 ? 13.147 -40.866 45.179 1.00 28.52 534 SER A O 1
ATOM 4425 N N . LEU A 1 535 ? 14.709 -42.439 45.602 1.00 34.09 535 LEU A N 1
ATOM 4426 C CA . LEU A 1 535 ? 15.129 -42.704 44.222 1.00 34.09 535 LEU A CA 1
ATOM 4427 C C . LEU A 1 535 ? 14.344 -43.892 43.628 1.00 34.09 535 LEU A C 1
ATOM 4429 O O . LEU A 1 535 ? 13.607 -44.567 44.343 1.00 34.09 535 LEU A O 1
ATOM 4433 N N . ASN A 1 536 ? 14.604 -44.165 42.341 1.00 32.56 536 ASN A N 1
ATOM 4434 C CA . ASN A 1 536 ? 14.010 -45.173 41.441 1.00 32.56 536 ASN A CA 1
ATOM 4435 C C . ASN A 1 536 ? 12.796 -44.653 40.634 1.00 32.56 536 ASN A C 1
ATOM 4437 O O . ASN A 1 536 ? 11.874 -44.088 41.202 1.00 32.56 536 ASN A O 1
ATOM 4441 N N . GLY A 1 537 ? 12.714 -44.840 39.309 1.00 29.39 537 GLY A N 1
ATOM 4442 C CA . GLY A 1 537 ? 13.744 -45.318 38.376 1.00 29.39 537 GLY A CA 1
ATOM 4443 C C . GLY A 1 537 ? 13.188 -45.916 37.073 1.00 29.39 537 GLY A C 1
ATOM 4444 O O . GLY A 1 537 ? 12.196 -46.634 37.098 1.00 29.39 537 GLY A O 1
ATOM 4445 N N . SER A 1 538 ? 13.927 -45.725 35.971 1.00 31.94 538 SER A N 1
ATOM 4446 C CA . SER A 1 538 ? 13.792 -46.390 34.652 1.00 31.94 538 SER A CA 1
ATOM 4447 C C . SER A 1 538 ? 12.656 -45.968 33.692 1.00 31.94 538 SER A C 1
ATOM 4449 O O . SER A 1 538 ? 11.610 -45.472 34.091 1.00 31.94 538 SER A O 1
ATOM 4451 N N . SER A 1 539 ? 12.909 -46.217 32.395 1.00 29.64 539 SER A N 1
ATOM 4452 C CA . SER A 1 539 ? 12.132 -45.879 31.180 1.00 29.64 539 SER A CA 1
ATOM 4453 C C . SER A 1 539 ? 11.889 -44.373 30.925 1.00 29.64 539 SER A C 1
ATOM 4455 O O . SER A 1 539 ? 11.393 -43.665 31.786 1.00 29.64 539 SER A O 1
ATOM 4457 N N . LEU A 1 540 ? 12.333 -43.740 29.828 1.00 36.38 540 LEU A N 1
ATOM 4458 C CA . LEU A 1 540 ? 12.388 -44.085 28.391 1.00 36.38 540 LEU A CA 1
ATOM 4459 C C . LEU A 1 540 ? 11.045 -43.905 27.664 1.00 36.38 540 LEU A C 1
ATOM 4461 O O . LEU A 1 540 ? 10.339 -44.878 27.440 1.00 36.38 540 LEU A O 1
ATOM 4465 N N . PHE A 1 541 ? 10.795 -42.692 27.162 1.00 32.56 541 PHE A N 1
ATOM 4466 C CA . PHE A 1 541 ? 10.317 -42.488 25.788 1.00 32.56 541 PHE A CA 1
ATOM 4467 C C . PHE A 1 541 ? 10.753 -41.108 25.267 1.00 32.56 541 PHE A C 1
ATOM 4469 O O . PHE A 1 541 ? 10.810 -40.139 26.021 1.00 32.56 541 PHE A O 1
ATOM 4476 N N . LYS A 1 542 ? 11.087 -41.026 23.974 1.00 40.22 542 LYS A N 1
ATOM 4477 C CA . LYS A 1 542 ? 11.264 -39.764 23.233 1.00 40.22 542 LYS A CA 1
ATOM 4478 C C . LYS A 1 542 ? 9.992 -39.496 22.427 1.00 40.22 542 LYS A C 1
ATOM 4480 O O . LYS A 1 542 ? 9.480 -40.448 21.851 1.00 40.22 542 LYS A O 1
ATOM 4485 N N . HIS A 1 543 ? 9.582 -38.236 22.292 1.00 33.50 543 HIS A N 1
ATOM 4486 C CA . HIS A 1 543 ? 8.965 -37.708 21.065 1.00 33.50 543 HIS A CA 1
ATOM 4487 C C . HIS A 1 543 ? 9.070 -36.176 21.013 1.00 33.50 543 HIS A C 1
ATOM 4489 O O . HIS A 1 543 ? 9.400 -35.542 22.018 1.00 33.50 543 HIS A O 1
ATOM 4495 N N . GLU A 1 544 ? 8.886 -35.595 19.826 1.00 36.16 544 GLU A N 1
ATOM 4496 C CA . GLU A 1 544 ? 9.187 -34.185 19.554 1.00 36.16 544 GLU A CA 1
ATOM 4497 C C . GLU A 1 544 ? 8.063 -33.202 19.933 1.00 36.16 544 GLU A C 1
ATOM 4499 O O . GLU A 1 544 ? 6.881 -33.544 19.869 1.00 36.16 544 GLU A O 1
ATOM 4504 N N . PRO A 1 545 ? 8.401 -31.926 20.203 1.00 40.50 545 PRO A N 1
ATOM 4505 C CA . PRO A 1 545 ? 7.456 -30.822 20.116 1.00 40.50 545 PRO A CA 1
ATOM 4506 C C . PRO A 1 545 ? 7.340 -30.322 18.662 1.00 40.50 545 PRO A C 1
ATOM 4508 O O . PRO A 1 545 ? 8.217 -29.614 18.161 1.00 40.50 545 PRO A O 1
ATOM 4511 N N . ILE A 1 546 ? 6.237 -30.645 17.981 1.00 34.53 546 ILE A N 1
ATOM 4512 C CA . ILE A 1 546 ? 5.906 -30.047 16.676 1.00 34.53 546 ILE A CA 1
ATOM 4513 C C . ILE A 1 546 ? 5.419 -28.607 16.896 1.00 34.53 546 ILE A C 1
ATOM 4515 O O . ILE A 1 546 ? 4.287 -28.377 17.316 1.00 34.53 546 ILE A O 1
ATOM 4519 N N . CYS A 1 547 ? 6.263 -27.626 16.572 1.00 35.38 547 CYS A N 1
ATOM 4520 C CA . CYS A 1 547 ? 5.929 -26.201 16.644 1.00 35.38 547 CYS A CA 1
ATOM 4521 C C . CYS A 1 547 ? 5.612 -25.622 15.255 1.00 35.38 547 CYS A C 1
ATOM 4523 O O . CYS A 1 547 ? 6.430 -24.909 14.672 1.00 35.38 547 CYS A O 1
ATOM 4525 N N . GLN A 1 548 ? 4.414 -25.893 14.728 1.00 35.88 548 GLN A N 1
ATOM 4526 C CA . GLN A 1 548 ? 3.882 -25.140 13.587 1.00 35.88 548 GLN A CA 1
ATOM 4527 C C . GLN A 1 548 ? 3.270 -23.815 14.065 1.00 35.88 548 GLN A C 1
ATOM 4529 O O . GLN A 1 548 ? 2.277 -23.804 14.788 1.00 35.88 548 GLN A O 1
ATOM 4534 N N . PHE A 1 549 ? 3.843 -22.692 13.626 1.00 39.50 549 PHE A N 1
ATOM 4535 C CA . PHE A 1 549 ? 3.180 -21.388 13.671 1.00 39.50 549 PHE A CA 1
ATOM 4536 C C . PHE A 1 549 ? 2.426 -21.163 12.352 1.00 39.50 549 PHE A C 1
ATOM 4538 O O . PHE A 1 549 ? 3.071 -21.196 11.300 1.00 39.50 549 PHE A O 1
ATOM 4545 N N . PRO A 1 550 ? 1.108 -20.891 12.366 1.00 56.31 550 PRO A N 1
ATOM 4546 C CA . PRO A 1 550 ? 0.425 -20.380 11.187 1.00 56.31 550 PRO A CA 1
ATOM 4547 C C . PRO A 1 550 ? 0.853 -18.928 10.929 1.00 56.31 550 PRO A C 1
ATOM 4549 O O . PRO A 1 550 ? 0.942 -18.122 11.858 1.00 56.31 550 PRO A O 1
ATOM 4552 N N . PHE A 1 551 ? 1.100 -18.594 9.663 1.00 44.97 551 PHE A N 1
ATOM 4553 C CA . PHE A 1 551 ? 1.214 -17.211 9.204 1.00 44.97 551 PHE A CA 1
ATOM 4554 C C . PHE A 1 551 ? -0.132 -16.733 8.655 1.00 44.97 551 PHE A C 1
ATOM 4556 O O . PHE A 1 551 ? -0.781 -17.434 7.878 1.00 44.97 551 PHE A O 1
ATOM 4563 N N . SER A 1 552 ? -0.507 -15.513 9.023 1.00 48.09 552 SER A N 1
ATOM 4564 C CA . SER A 1 552 ? -1.455 -14.631 8.335 1.00 48.09 552 SER A CA 1
ATOM 4565 C C . SER A 1 552 ? -1.035 -13.197 8.653 1.00 48.09 552 SER A C 1
ATOM 4567 O O . SER A 1 552 ? -0.696 -12.958 9.836 1.00 48.09 552 SER A O 1
#

Sequence (552 aa):
SEKIAEKSKKLEEKAGKKVEQLKQDIWEEKNKEILKFKSDLETSHKQEVKRILEDEKIKQDQVIQEEVKKLKEEWNLEHKSAIDEEKTKMNEKLENIKTELDCKIKIEEEKLKENFDSKKDELEKYYEEKLVDIEKELAEKVEKNRDELIFTHNSDVDQLKQNHSIIIEELKRQFDAEEQVLRKAHQAKMAELRSKFQAESEQDRSKHTTDERTFEKLRCEKRLLEDKYRCLKEKYLKLKTEIKLTMEKRSKRKEQSTTTNTTGSETEQSNSNNRDRKVLDKPPTPKHSKNASVEERPKSETRTVKQVVIQDLDTSVSDNCYQSDDKTNQNDSSDSTNPGRSRKKIFSRLKSSSTSRINNNSKQRKPQRSCSPVENLRRQLQKLEDLEDQFPENAQADTYHLRYPFSDGQKFEGSSELEFFRHRIHLERDSIKRAKESLRSQKSLFQQRQKELKLKHGTMARHTLQQLCQEEKELTDMEVNLHRTRSLLGEKVIRLRHLEQSLQRANVQNDQNHEDATLSDISSHSASSGIVSSLNGSSLFKHEPICQFPFS

Radius of gyration: 86.06 Å; chains: 1; bounding box: 178×93×312 Å

pLDDT: mean 72.13, std 25.12, range [28.52, 98.31]

InterPro domains:
  IPR053233 Plasmodium ABRA-related [PTHR21715] (323-510)

Organism: NCBI:txid50390